Protein AF-A0A4R9BJJ3-F1 (afdb_monomer)

Structure (mmCIF, N/CA/C/O backbone):
data_AF-A0A4R9BJJ3-F1
#
_entry.id   AF-A0A4R9BJJ3-F1
#
loop_
_atom_site.group_PDB
_atom_site.id
_atom_site.type_symbol
_atom_site.label_atom_id
_atom_site.label_alt_id
_atom_site.label_comp_id
_atom_site.label_asym_id
_atom_site.label_entity_id
_atom_site.label_seq_id
_atom_site.pdbx_PDB_ins_code
_atom_site.Cartn_x
_atom_site.Cartn_y
_atom_site.Cartn_z
_atom_site.occupancy
_atom_site.B_iso_or_equiv
_atom_site.auth_seq_id
_atom_site.auth_comp_id
_atom_site.auth_asym_id
_atom_site.auth_atom_id
_atom_site.pdbx_PDB_model_num
ATOM 1 N N . MET A 1 1 ? 50.748 -6.286 32.867 1.00 38.47 1 MET A N 1
ATOM 2 C CA . MET A 1 1 ? 49.637 -6.975 33.554 1.00 38.47 1 MET A CA 1
ATOM 3 C C . MET A 1 1 ? 48.395 -6.797 32.702 1.00 38.47 1 MET A C 1
ATOM 5 O O . MET A 1 1 ? 47.837 -5.712 32.682 1.00 38.47 1 MET A O 1
ATOM 9 N N . ARG A 1 2 ? 48.067 -7.802 31.885 1.00 30.83 2 ARG A N 1
ATOM 10 C CA . ARG A 1 2 ? 46.864 -7.836 31.043 1.00 30.83 2 ARG A CA 1
ATOM 11 C C . ARG A 1 2 ? 45.941 -8.884 31.654 1.00 30.83 2 ARG A C 1
ATOM 13 O O . ARG A 1 2 ? 46.401 -10.002 31.879 1.00 30.83 2 ARG A O 1
ATOM 20 N N . HIS A 1 3 ? 44.707 -8.505 31.966 1.00 32.88 3 HIS A N 1
ATOM 21 C CA . HIS A 1 3 ? 43.671 -9.445 32.372 1.00 32.88 3 HIS A CA 1
ATOM 22 C C . HIS A 1 3 ? 42.938 -9.930 31.122 1.00 32.88 3 HIS A C 1
ATOM 24 O O . HIS A 1 3 ? 42.382 -9.131 30.374 1.00 32.88 3 HIS A O 1
ATOM 30 N N . ASP A 1 4 ? 43.023 -11.239 30.907 1.00 39.34 4 ASP A N 1
ATOM 31 C CA . ASP A 1 4 ? 42.347 -12.014 29.872 1.00 39.34 4 ASP A CA 1
ATOM 32 C C . ASP A 1 4 ? 41.042 -12.554 30.478 1.00 39.34 4 ASP A C 1
ATOM 34 O O . ASP A 1 4 ? 41.079 -13.321 31.444 1.00 39.34 4 ASP A O 1
ATOM 38 N N . GLU A 1 5 ? 39.893 -12.166 29.926 1.00 41.81 5 GLU A N 1
ATOM 39 C CA . GLU A 1 5 ? 38.573 -12.655 30.330 1.00 41.81 5 GLU A CA 1
ATOM 40 C C . GLU A 1 5 ? 37.982 -13.484 29.179 1.00 41.81 5 GLU A C 1
ATOM 42 O O . GLU A 1 5 ? 37.466 -12.967 28.190 1.00 41.81 5 GLU A O 1
ATOM 47 N N . ARG A 1 6 ? 38.123 -14.813 29.277 1.00 36.25 6 ARG A N 1
ATOM 48 C CA . ARG A 1 6 ? 37.549 -15.782 28.332 1.00 36.25 6 ARG A CA 1
ATOM 49 C C . ARG A 1 6 ? 36.147 -16.184 28.783 1.00 36.25 6 ARG A C 1
ATOM 51 O O . ARG A 1 6 ? 36.000 -16.900 29.773 1.00 36.25 6 ARG A O 1
ATOM 58 N N . GLN A 1 7 ? 35.129 -15.813 28.009 1.00 42.09 7 GLN A N 1
ATOM 59 C CA . GLN A 1 7 ? 33.779 -16.361 28.145 1.00 42.09 7 GLN A CA 1
ATOM 60 C C . GLN A 1 7 ? 33.600 -17.666 27.351 1.00 42.09 7 GLN A C 1
ATOM 62 O O . GLN A 1 7 ? 34.048 -17.819 26.216 1.00 42.09 7 GLN A O 1
ATOM 67 N N . ARG A 1 8 ? 32.937 -18.626 28.007 1.00 32.94 8 ARG A N 1
ATOM 68 C CA . ARG A 1 8 ? 32.552 -19.959 27.525 1.00 32.94 8 ARG A CA 1
ATOM 69 C C . ARG A 1 8 ? 31.345 -19.878 26.585 1.00 32.94 8 ARG A C 1
ATOM 71 O O . ARG A 1 8 ? 30.283 -19.436 27.008 1.00 32.94 8 ARG A O 1
ATOM 78 N N . ILE A 1 9 ? 31.461 -20.448 25.386 1.00 37.53 9 ILE A N 1
ATOM 79 C CA . ILE A 1 9 ? 30.321 -20.806 24.528 1.00 37.53 9 ILE A CA 1
ATOM 80 C C . ILE A 1 9 ? 30.039 -22.307 24.696 1.00 37.53 9 ILE A C 1
ATOM 82 O O . ILE A 1 9 ? 30.926 -23.143 24.520 1.00 37.53 9 ILE A O 1
ATOM 86 N N . LYS A 1 10 ? 28.800 -22.642 25.076 1.00 33.41 10 LYS A N 1
ATOM 87 C CA . LYS A 1 10 ? 28.273 -24.013 25.171 1.00 33.41 10 LYS A CA 1
ATOM 88 C C . LYS A 1 10 ? 27.927 -24.531 23.768 1.00 33.41 10 LYS A C 1
ATOM 90 O O . LYS A 1 10 ? 27.134 -23.910 23.068 1.00 33.41 10 LYS A O 1
ATOM 95 N N . LYS A 1 11 ? 28.497 -25.679 23.390 1.00 33.16 11 LYS A N 1
ATOM 96 C CA . LYS A 1 11 ? 28.099 -26.482 22.222 1.00 33.16 11 LYS A CA 1
ATOM 97 C C . LYS A 1 11 ? 26.844 -27.297 22.548 1.00 33.16 11 LYS A C 1
ATOM 99 O O . LYS A 1 11 ? 26.810 -27.971 23.576 1.00 33.16 11 LYS A O 1
ATOM 104 N N . HIS A 1 12 ? 25.859 -27.261 21.656 1.00 31.70 12 HIS A N 1
ATOM 105 C CA . HIS A 1 12 ? 24.770 -28.231 21.579 1.00 31.70 12 HIS A CA 1
ATOM 106 C C . HIS A 1 12 ? 25.013 -29.115 20.350 1.00 31.70 12 HIS A C 1
ATOM 108 O O . HIS A 1 12 ? 24.829 -28.663 19.224 1.00 31.70 12 HIS A O 1
ATOM 114 N N . ASP A 1 13 ? 25.435 -30.359 20.583 1.00 31.41 13 ASP A N 1
ATOM 115 C CA . ASP A 1 13 ? 25.494 -31.417 19.572 1.00 31.41 13 ASP A CA 1
ATOM 116 C C . ASP A 1 13 ? 24.186 -32.219 19.626 1.00 31.41 13 ASP A C 1
ATOM 118 O O . ASP A 1 13 ? 23.815 -32.764 20.668 1.00 31.41 13 ASP A O 1
ATOM 122 N N . GLY A 1 14 ? 23.469 -32.269 18.502 1.00 31.67 14 GLY A N 1
ATOM 123 C CA . GLY A 1 14 ? 22.156 -32.898 18.375 1.00 31.67 14 GLY A CA 1
ATOM 124 C C . GLY A 1 14 ? 22.037 -33.751 17.114 1.00 31.67 14 GLY A C 1
ATOM 125 O O . GLY A 1 14 ? 21.539 -33.295 16.097 1.00 31.67 14 GLY A O 1
ATOM 126 N N . CYS A 1 15 ? 22.520 -34.990 17.222 1.00 31.78 15 CYS A N 1
ATOM 127 C CA . CYS A 1 15 ? 21.970 -36.232 16.664 1.00 31.78 15 CYS A CA 1
ATOM 128 C C . CYS A 1 15 ? 21.148 -36.162 15.349 1.00 31.78 15 CYS A C 1
ATOM 130 O O . CYS A 1 15 ? 19.964 -35.838 15.364 1.00 31.78 15 CYS A O 1
ATOM 132 N N . CYS A 1 16 ? 21.714 -36.650 14.238 1.00 33.00 16 CYS A N 1
ATOM 133 C CA . CYS A 1 16 ? 20.946 -37.182 13.105 1.00 33.00 16 CYS A CA 1
ATOM 134 C C . CYS A 1 16 ? 21.453 -38.594 12.781 1.00 33.00 16 CYS A C 1
ATOM 136 O O . CYS A 1 16 ? 22.600 -38.788 12.382 1.00 33.00 16 CYS A O 1
ATOM 138 N N . ARG A 1 17 ? 20.593 -39.588 13.035 1.00 33.41 17 ARG A N 1
ATOM 139 C CA . ARG A 1 17 ? 20.822 -41.013 12.766 1.00 33.41 17 ARG A CA 1
ATOM 140 C C . ARG A 1 17 ? 20.614 -41.307 11.282 1.00 33.41 17 ARG A C 1
ATOM 142 O O . ARG A 1 17 ? 19.645 -40.846 10.686 1.00 33.41 17 ARG A O 1
ATOM 149 N N . GLY A 1 18 ? 21.521 -42.108 10.732 1.00 30.52 18 GLY A N 1
ATOM 150 C CA . GLY A 1 18 ? 21.480 -42.603 9.363 1.00 30.52 18 GLY A CA 1
ATOM 151 C C . GLY A 1 18 ? 20.376 -43.631 9.115 1.00 30.52 18 GLY A C 1
ATOM 152 O O . GLY A 1 18 ? 20.036 -44.430 9.987 1.00 30.52 18 GLY A O 1
ATOM 153 N N . PHE A 1 19 ? 19.870 -43.628 7.885 1.00 34.97 19 PHE A N 1
ATOM 154 C CA . PHE A 1 19 ? 19.113 -44.731 7.306 1.00 34.97 19 PHE A CA 1
ATOM 155 C C . PHE A 1 19 ? 19.953 -45.368 6.201 1.00 34.97 19 PHE A C 1
ATOM 157 O O . PHE A 1 19 ? 20.384 -44.698 5.263 1.00 34.97 19 PHE A O 1
ATOM 164 N N . GLY A 1 20 ? 20.221 -46.663 6.366 1.00 30.70 20 GLY A N 1
ATOM 165 C CA . GLY A 1 20 ? 20.955 -47.487 5.416 1.00 30.70 20 GLY A CA 1
ATOM 166 C C . GLY A 1 20 ? 20.126 -47.817 4.176 1.00 30.70 20 GLY A C 1
ATOM 167 O O . GLY A 1 20 ? 18.910 -47.994 4.247 1.00 30.70 20 GLY A O 1
ATOM 168 N N . ARG A 1 21 ? 20.816 -47.924 3.040 1.00 34.22 21 ARG A N 1
ATOM 169 C CA . ARG A 1 21 ? 20.326 -48.579 1.824 1.00 34.22 21 ARG A CA 1
ATOM 170 C C . ARG A 1 21 ? 20.719 -50.058 1.859 1.00 34.22 21 ARG A C 1
ATOM 172 O O . ARG A 1 21 ? 21.856 -50.338 2.238 1.00 34.22 21 ARG A O 1
ATOM 179 N N . PRO A 1 22 ? 19.868 -50.976 1.385 1.00 44.06 22 PRO A N 1
ATOM 180 C CA . PRO A 1 22 ? 20.313 -52.266 0.890 1.00 44.06 22 PRO A CA 1
ATOM 181 C C . PRO A 1 22 ? 20.499 -52.237 -0.632 1.00 44.06 22 PRO A C 1
ATOM 183 O O . PRO A 1 22 ? 19.804 -51.528 -1.360 1.00 44.06 22 PRO A O 1
ATOM 186 N N . THR A 1 23 ? 21.481 -53.020 -1.052 1.00 38.41 23 THR A N 1
ATOM 187 C CA . THR A 1 23 ? 21.971 -53.305 -2.400 1.00 38.41 23 THR A CA 1
ATOM 188 C C . THR A 1 23 ? 21.106 -54.310 -3.171 1.00 38.41 23 THR A C 1
ATOM 190 O O . THR A 1 23 ? 20.451 -55.156 -2.567 1.00 38.41 23 THR A O 1
ATOM 193 N N . ASP A 1 24 ? 21.171 -54.172 -4.498 1.00 38.66 24 ASP A N 1
ATOM 194 C CA . ASP A 1 24 ? 21.029 -55.121 -5.620 1.00 38.66 24 ASP A CA 1
ATOM 195 C C . ASP A 1 24 ? 20.748 -56.614 -5.330 1.00 38.66 24 ASP A C 1
ATOM 197 O O . ASP A 1 24 ? 21.429 -57.229 -4.516 1.00 38.66 24 ASP A O 1
ATOM 201 N N . ASP A 1 25 ? 19.802 -57.230 -6.063 1.00 32.44 25 ASP A N 1
ATOM 202 C CA . ASP A 1 25 ? 20.119 -58.059 -7.250 1.00 32.44 25 ASP A CA 1
ATOM 203 C C . ASP A 1 25 ? 18.878 -58.727 -7.909 1.00 32.44 25 ASP A C 1
ATOM 205 O O . ASP A 1 25 ? 17.979 -59.245 -7.252 1.00 32.44 25 ASP A O 1
ATOM 209 N N . GLN A 1 26 ? 18.887 -58.688 -9.247 1.00 35.84 26 GLN A N 1
ATOM 210 C CA . GLN A 1 26 ? 18.432 -59.647 -10.280 1.00 35.84 26 GLN A CA 1
ATOM 211 C C . GLN A 1 26 ? 17.240 -60.614 -10.053 1.00 35.84 26 GLN A C 1
ATOM 213 O O . GLN A 1 26 ? 17.290 -61.515 -9.223 1.00 35.84 26 GLN A O 1
ATOM 218 N N . ASN A 1 27 ? 16.263 -60.593 -10.981 1.00 33.03 27 ASN A N 1
ATOM 219 C CA . ASN A 1 27 ? 16.077 -61.669 -11.982 1.00 33.03 27 ASN A CA 1
ATOM 220 C C . ASN A 1 27 ? 14.902 -61.419 -12.954 1.00 33.03 27 ASN A C 1
ATOM 222 O O . ASN A 1 27 ? 13.780 -61.108 -12.560 1.00 33.03 27 ASN A O 1
ATOM 226 N N . LEU A 1 28 ? 15.184 -61.616 -14.246 1.00 38.97 28 LEU A N 1
ATOM 227 C CA . LEU A 1 28 ? 14.256 -61.642 -15.379 1.00 38.97 28 LEU A CA 1
ATOM 228 C C . LEU A 1 28 ? 13.836 -63.095 -15.659 1.00 38.97 28 LEU A C 1
ATOM 230 O O . LEU A 1 28 ? 14.695 -63.896 -16.010 1.00 38.97 28 LEU A O 1
ATOM 234 N N . ALA A 1 29 ? 12.537 -63.417 -15.605 1.00 32.72 29 ALA A N 1
ATOM 235 C CA . ALA A 1 29 ? 11.949 -64.516 -16.385 1.00 32.72 29 ALA A CA 1
ATOM 236 C C . ALA A 1 29 ? 10.406 -64.443 -16.475 1.00 32.72 29 ALA A C 1
ATOM 238 O O . ALA A 1 29 ? 9.688 -64.458 -15.482 1.00 32.72 29 ALA A O 1
ATOM 239 N N . LEU A 1 30 ? 9.959 -64.371 -17.729 1.00 38.59 30 LEU A N 1
ATOM 240 C CA . LEU A 1 30 ? 8.681 -64.698 -18.381 1.00 38.59 30 LEU A CA 1
ATOM 241 C C . LEU A 1 30 ? 7.570 -65.448 -17.599 1.00 38.59 30 LEU A C 1
ATOM 243 O O . LEU A 1 30 ? 7.779 -66.548 -17.100 1.00 38.59 30 LEU A O 1
ATOM 247 N N . GLY A 1 31 ? 6.330 -64.942 -17.716 1.00 29.89 31 GLY A N 1
ATOM 248 C CA . GLY A 1 31 ? 5.079 -65.699 -17.524 1.00 29.89 31 GLY A CA 1
ATOM 249 C C . GLY A 1 31 ? 3.813 -64.819 -17.523 1.00 29.89 31 GLY A C 1
ATOM 250 O O . GLY A 1 31 ? 3.637 -63.999 -16.632 1.00 29.89 31 GLY A O 1
ATOM 251 N N . ARG A 1 32 ? 2.935 -64.958 -18.534 1.00 35.44 32 ARG A N 1
ATOM 252 C CA . ARG A 1 32 ? 1.617 -64.274 -18.653 1.00 35.44 32 ARG A CA 1
ATOM 253 C C . ARG A 1 32 ? 0.532 -64.920 -17.731 1.00 35.44 32 ARG A C 1
ATOM 255 O O . ARG A 1 32 ? 0.840 -65.888 -17.050 1.00 35.44 32 ARG A O 1
ATOM 262 N N . PRO A 1 33 ? -0.760 -64.515 -17.781 1.00 50.31 33 PRO A N 1
ATOM 263 C CA . PRO A 1 33 ? -1.367 -63.442 -16.992 1.00 50.31 33 PRO A CA 1
ATOM 264 C C . PRO A 1 33 ? -2.532 -63.952 -16.109 1.00 50.31 33 PRO A C 1
ATOM 266 O O . PRO A 1 33 ? -3.307 -64.808 -16.529 1.00 50.31 33 PRO A O 1
ATOM 269 N N . ALA A 1 34 ? -2.749 -63.380 -14.925 1.00 36.31 34 ALA A N 1
ATOM 270 C CA . ALA A 1 34 ? -4.004 -63.586 -14.199 1.00 36.31 34 ALA A CA 1
ATOM 271 C C . ALA A 1 34 ? -4.280 -62.453 -13.208 1.00 36.31 34 ALA A C 1
ATOM 273 O O . ALA A 1 34 ? -3.415 -62.088 -12.420 1.00 36.31 34 ALA A O 1
ATOM 274 N N . GLY A 1 35 ? -5.522 -61.965 -13.224 1.00 31.56 35 GLY A N 1
ATOM 275 C CA . GLY A 1 35 ? -6.130 -61.262 -12.096 1.00 31.56 35 GLY A CA 1
ATOM 276 C C . GLY A 1 35 ? -5.981 -59.745 -12.113 1.00 31.56 35 GLY A C 1
ATOM 277 O O . GLY A 1 35 ? -5.019 -59.201 -11.588 1.00 31.56 35 GLY A O 1
ATOM 278 N N . LEU A 1 36 ? -6.997 -59.061 -12.642 1.00 39.47 36 LEU A N 1
ATOM 279 C CA . LEU A 1 36 ? -7.315 -57.681 -12.274 1.00 39.47 36 LEU A CA 1
ATOM 280 C C . LEU A 1 36 ? -7.847 -57.655 -10.831 1.00 39.47 36 LEU A C 1
ATOM 282 O O . LEU A 1 36 ? -8.846 -58.327 -10.566 1.00 39.47 36 LEU A O 1
ATOM 286 N N . PRO A 1 37 ? -7.297 -56.823 -9.930 1.00 35.69 37 PRO A N 1
ATOM 287 C CA . PRO A 1 37 ? -8.031 -56.320 -8.784 1.00 35.69 37 PRO A CA 1
ATOM 288 C C . PRO A 1 37 ? -8.514 -54.896 -9.078 1.00 35.69 37 PRO A C 1
ATOM 290 O O . PRO A 1 37 ? -7.758 -54.007 -9.473 1.00 35.69 37 PRO A O 1
ATOM 293 N N . SER A 1 38 ? -9.808 -54.697 -8.862 1.00 38.66 38 SER A N 1
ATOM 294 C CA . SER A 1 38 ? -10.510 -53.418 -8.860 1.00 38.66 38 SER A CA 1
ATOM 295 C C . SER A 1 38 ? -9.800 -52.363 -8.002 1.00 38.66 38 SER A C 1
ATOM 297 O O . SER A 1 38 ? -9.736 -52.492 -6.778 1.00 38.66 38 SER A O 1
ATOM 299 N N . TYR A 1 39 ? -9.325 -51.287 -8.634 1.00 30.55 39 TYR A N 1
ATOM 300 C CA . TYR A 1 39 ? -8.839 -50.097 -7.938 1.00 30.55 39 TYR A CA 1
ATOM 301 C C . TYR A 1 39 ? -10.029 -49.229 -7.511 1.00 30.55 39 TYR A C 1
ATOM 303 O O . TYR A 1 39 ? -10.676 -48.570 -8.325 1.00 30.55 39 TYR A O 1
ATOM 311 N N . VAL A 1 40 ? -10.318 -49.244 -6.211 1.00 37.34 40 VAL A N 1
ATOM 312 C CA . VAL A 1 40 ? -11.259 -48.334 -5.555 1.00 37.34 40 VAL A CA 1
ATOM 313 C C . VAL A 1 40 ? -10.553 -47.004 -5.268 1.00 37.34 40 VAL A C 1
ATOM 315 O O . VAL A 1 40 ? -9.536 -46.949 -4.584 1.00 37.34 40 VAL A O 1
ATOM 318 N N . ALA A 1 41 ? -11.117 -45.944 -5.847 1.00 41.75 41 ALA A N 1
ATOM 319 C CA . ALA A 1 41 ? -11.084 -44.530 -5.472 1.00 41.75 41 ALA A CA 1
ATOM 320 C C . ALA A 1 41 ? -10.040 -44.047 -4.433 1.00 41.75 41 ALA A C 1
ATOM 322 O O . ALA A 1 41 ? -10.299 -44.014 -3.234 1.00 41.75 41 ALA A O 1
ATOM 323 N N . TYR A 1 42 ? -8.948 -43.455 -4.927 1.00 37.53 42 TYR A N 1
ATOM 324 C CA . TYR A 1 42 ? -8.198 -42.397 -4.233 1.00 37.53 42 TYR A CA 1
ATOM 325 C C . TYR A 1 42 ? -7.997 -41.211 -5.191 1.00 37.53 42 TYR A C 1
ATOM 327 O O . TYR A 1 42 ? -6.920 -40.976 -5.725 1.00 37.53 42 TYR A O 1
ATOM 335 N N . SER A 1 43 ? -9.068 -40.460 -5.465 1.00 46.88 43 SER A N 1
ATOM 336 C CA . SER A 1 43 ? -9.002 -39.239 -6.284 1.00 46.88 43 SER A CA 1
ATOM 337 C C . SER A 1 43 ? -10.050 -38.213 -5.847 1.00 46.88 43 SER A C 1
ATOM 339 O O . SER A 1 43 ? -11.052 -37.981 -6.517 1.00 46.88 43 SER A O 1
ATOM 341 N N . SER A 1 44 ? -9.850 -37.589 -4.683 1.00 47.78 44 SER A N 1
ATOM 342 C CA . SER A 1 44 ? -10.667 -36.419 -4.306 1.00 47.78 44 SER A CA 1
ATOM 343 C C . SER A 1 44 ? -9.947 -35.327 -3.505 1.00 47.78 44 SER A C 1
ATOM 345 O O . SER A 1 44 ? -10.477 -34.223 -3.396 1.00 47.78 44 SER A O 1
ATOM 347 N N . LYS A 1 45 ? -8.711 -35.546 -3.021 1.00 39.94 45 LYS A N 1
ATOM 348 C CA . LYS A 1 45 ? -7.911 -34.490 -2.357 1.00 39.94 45 LYS A CA 1
ATOM 349 C C . LYS A 1 45 ? -6.943 -33.749 -3.292 1.00 39.94 45 LYS A C 1
ATOM 351 O O . LYS A 1 45 ? -6.855 -32.527 -3.205 1.00 39.94 45 LYS A O 1
ATOM 356 N N . ALA A 1 46 ? -6.300 -34.429 -4.245 1.00 40.34 46 ALA A N 1
ATOM 357 C CA . ALA A 1 46 ? -5.365 -33.786 -5.182 1.00 40.34 46 ALA A CA 1
ATOM 358 C C . ALA A 1 46 ? -6.075 -32.869 -6.204 1.00 40.34 46 ALA A C 1
ATOM 360 O O . ALA A 1 46 ? -5.625 -31.755 -6.467 1.00 40.34 46 ALA A O 1
ATOM 361 N N . ALA A 1 47 ? -7.255 -33.272 -6.691 1.00 42.31 47 ALA A N 1
ATOM 362 C CA . ALA A 1 47 ? -8.053 -32.471 -7.624 1.00 42.31 47 ALA A CA 1
ATOM 363 C C . ALA A 1 47 ? -8.670 -31.210 -6.979 1.00 42.31 47 ALA A C 1
ATOM 365 O O . ALA A 1 47 ? -8.929 -30.223 -7.668 1.00 42.31 47 ALA A O 1
ATOM 366 N N . ARG A 1 48 ? -8.873 -31.209 -5.652 1.00 39.12 48 ARG A N 1
ATOM 367 C CA . ARG A 1 48 ? -9.415 -30.058 -4.908 1.00 39.12 48 ARG A CA 1
ATOM 368 C C . ARG A 1 48 ? -8.340 -29.009 -4.598 1.00 39.12 48 ARG A C 1
ATOM 370 O O . ARG A 1 48 ? -8.643 -27.821 -4.597 1.00 39.12 48 ARG A O 1
ATOM 377 N N . CYS A 1 49 ? -7.082 -29.431 -4.443 1.00 37.94 49 CYS A N 1
ATOM 378 C CA . CYS A 1 49 ? -5.939 -28.523 -4.297 1.00 37.94 49 CYS A CA 1
ATOM 379 C C . CYS A 1 49 ? -5.553 -27.863 -5.638 1.00 37.94 49 CYS A C 1
ATOM 381 O O . CYS A 1 49 ? -5.261 -26.671 -5.681 1.00 37.94 49 CYS A O 1
ATOM 383 N N . ALA A 1 50 ? -5.656 -28.595 -6.756 1.00 40.25 50 ALA A N 1
ATOM 384 C CA . ALA A 1 50 ? -5.398 -28.047 -8.092 1.00 40.25 50 ALA A CA 1
ATOM 385 C C . ALA A 1 50 ? -6.471 -27.036 -8.554 1.00 40.25 50 ALA A C 1
ATOM 387 O O . ALA A 1 50 ? -6.137 -26.028 -9.171 1.00 40.25 50 ALA A O 1
ATOM 388 N N . ARG A 1 51 ? -7.752 -27.235 -8.197 1.00 37.97 51 ARG A N 1
ATOM 389 C CA . ARG A 1 51 ? -8.834 -26.292 -8.553 1.00 37.97 51 ARG A CA 1
ATOM 390 C C . ARG A 1 51 ? -8.829 -24.993 -7.742 1.00 37.97 51 ARG A C 1
ATOM 392 O O . ARG A 1 51 ? -9.257 -23.972 -8.267 1.00 37.97 51 ARG A O 1
ATOM 399 N N . ASN A 1 52 ? -8.299 -24.994 -6.517 1.00 36.34 52 ASN A N 1
ATOM 400 C CA . ASN A 1 52 ? -8.147 -23.762 -5.731 1.00 36.34 52 ASN A CA 1
ATOM 401 C C . ASN A 1 52 ? -6.886 -22.961 -6.094 1.00 36.34 52 ASN A C 1
ATOM 403 O O . ASN A 1 52 ? -6.865 -21.754 -5.879 1.00 36.34 52 ASN A O 1
ATOM 407 N N . LYS A 1 53 ? -5.869 -23.588 -6.703 1.00 36.19 53 LYS A N 1
ATOM 408 C CA . LYS A 1 53 ? -4.669 -22.879 -7.181 1.00 36.19 53 LYS A CA 1
ATOM 409 C C . LYS A 1 53 ? -4.887 -22.162 -8.522 1.00 36.19 53 LYS A C 1
ATOM 411 O O . LYS A 1 53 ? -4.239 -21.159 -8.780 1.00 36.19 53 LYS A O 1
ATOM 416 N N . ILE A 1 54 ? -5.845 -22.625 -9.331 1.00 39.09 54 ILE A N 1
ATOM 417 C CA . ILE A 1 54 ? -6.206 -22.010 -10.623 1.00 39.09 54 ILE A CA 1
ATOM 418 C C . ILE A 1 54 ? -7.180 -20.824 -10.449 1.00 39.09 54 ILE A C 1
ATOM 420 O O . ILE A 1 54 ? -7.258 -19.966 -11.317 1.00 39.09 54 ILE A O 1
ATOM 424 N N . ARG A 1 55 ? -7.877 -20.707 -9.307 1.00 36.12 55 ARG A N 1
ATOM 425 C CA . ARG A 1 55 ? -8.861 -19.630 -9.054 1.00 36.12 55 ARG A CA 1
ATOM 426 C C . ARG A 1 55 ? -8.313 -18.421 -8.275 1.00 36.12 55 ARG A C 1
ATOM 428 O O . ARG A 1 55 ? -9.037 -17.454 -8.083 1.00 36.12 55 ARG A O 1
ATOM 435 N N . LEU A 1 56 ? -7.052 -18.470 -7.838 1.00 39.25 56 LEU A N 1
ATOM 436 C CA . LEU A 1 56 ? -6.353 -17.365 -7.158 1.00 39.25 56 LEU A CA 1
ATOM 437 C C . LEU A 1 56 ? -5.326 -16.648 -8.047 1.00 39.25 56 LEU A C 1
ATOM 439 O O . LEU A 1 56 ? -4.736 -15.667 -7.613 1.00 39.25 56 LEU A O 1
ATOM 443 N N . MET A 1 57 ? -5.167 -17.072 -9.303 1.00 38.81 57 MET A N 1
ATOM 444 C CA . MET A 1 57 ? -4.619 -16.210 -10.352 1.00 38.81 57 MET A CA 1
ATOM 445 C C . MET A 1 57 ? -5.773 -15.448 -10.998 1.00 38.81 57 MET A C 1
ATOM 447 O O . MET A 1 57 ? -6.020 -15.570 -12.194 1.00 38.81 57 MET A O 1
ATOM 451 N N . ALA A 1 58 ? -6.521 -14.704 -10.172 1.00 41.25 58 ALA A N 1
ATOM 452 C CA . ALA A 1 58 ? -7.263 -13.567 -10.689 1.00 41.25 58 ALA A CA 1
ATOM 453 C C . ALA A 1 58 ? -6.264 -12.780 -11.533 1.00 41.25 58 ALA A C 1
ATOM 455 O O . ALA A 1 58 ? -5.161 -12.505 -11.053 1.00 41.25 58 ALA A O 1
ATOM 456 N N . GLU A 1 59 ? -6.610 -12.558 -12.798 1.00 40.12 59 GLU A N 1
ATOM 457 C CA . GLU A 1 59 ? -5.825 -11.782 -13.743 1.00 40.12 59 GLU A CA 1
ATOM 458 C C . GLU A 1 59 ? -5.360 -10.516 -13.028 1.00 40.12 59 GLU A C 1
ATOM 460 O O . GLU A 1 59 ? -6.138 -9.596 -12.778 1.00 40.12 59 GLU A O 1
ATOM 465 N N . TYR A 1 60 ? -4.091 -10.512 -12.617 1.00 39.34 60 TYR A N 1
ATOM 466 C CA . TYR A 1 60 ? -3.408 -9.311 -12.188 1.00 39.34 60 TYR A CA 1
ATOM 467 C C . TYR A 1 60 ? -3.314 -8.481 -13.459 1.00 39.34 60 TYR A C 1
ATOM 469 O O . TYR A 1 60 ? -2.368 -8.610 -14.239 1.00 39.34 60 TYR A O 1
ATOM 477 N N . LEU A 1 61 ? -4.364 -7.703 -13.725 1.00 41.22 61 LEU A N 1
ATOM 478 C CA . LEU A 1 61 ? -4.302 -6.640 -14.701 1.00 41.22 61 LEU A CA 1
ATOM 479 C C . LEU A 1 61 ? -3.111 -5.775 -14.258 1.00 41.22 61 LEU A C 1
ATOM 481 O O . LEU A 1 61 ? -3.087 -5.323 -13.109 1.00 41.22 61 LEU A O 1
ATOM 485 N N . PRO A 1 62 ? -2.087 -5.594 -15.111 1.00 48.38 62 PRO A N 1
ATOM 486 C CA . PRO A 1 62 ? -0.888 -4.822 -14.780 1.00 48.38 62 PRO A CA 1
ATOM 487 C C . PRO A 1 62 ? -1.176 -3.404 -14.256 1.00 48.38 62 PRO A C 1
ATOM 489 O O . PRO A 1 62 ? -0.301 -2.793 -13.657 1.00 48.38 62 PRO A O 1
ATOM 492 N N . SER A 1 63 ? -2.405 -2.910 -14.431 1.00 48.06 63 SER A N 1
ATOM 493 C CA . SER A 1 63 ? -2.898 -1.598 -14.014 1.00 48.06 63 SER A CA 1
ATOM 494 C C . SER A 1 63 ? -3.067 -1.393 -12.503 1.00 48.06 63 SER A C 1
ATOM 496 O O . SER A 1 63 ? -3.404 -0.290 -12.095 1.00 48.06 63 SER A O 1
ATOM 498 N N . ASN A 1 64 ? -2.855 -2.405 -11.652 1.00 57.16 64 ASN A N 1
ATOM 499 C CA . ASN A 1 64 ? -2.948 -2.229 -10.190 1.00 57.16 64 ASN A CA 1
ATOM 500 C C . ASN A 1 64 ? -1.642 -1.740 -9.533 1.00 57.16 64 ASN A C 1
ATOM 502 O O . ASN A 1 64 ? -1.561 -1.665 -8.305 1.00 57.16 64 ASN A O 1
ATOM 506 N N . VAL A 1 65 ? -0.608 -1.421 -10.316 1.00 70.31 65 VAL A N 1
ATOM 507 C CA . VAL A 1 65 ? 0.600 -0.774 -9.794 1.00 70.31 65 VAL A CA 1
ATOM 508 C C . VAL A 1 65 ? 0.316 0.721 -9.664 1.00 70.31 65 VAL A C 1
ATOM 510 O O . VAL A 1 65 ? 0.262 1.433 -10.657 1.00 70.31 65 VAL A O 1
ATOM 513 N N . LEU A 1 66 ? 0.147 1.200 -8.427 1.00 69.00 66 LEU A N 1
ATOM 514 C CA . LEU A 1 66 ? -0.155 2.612 -8.132 1.00 69.00 66 LEU A CA 1
ATOM 515 C C . LEU A 1 66 ? 0.938 3.587 -8.610 1.00 69.00 66 LEU A C 1
ATOM 517 O O . LEU A 1 66 ? 0.665 4.764 -8.800 1.00 69.00 66 LEU A O 1
ATOM 521 N N . ASN A 1 67 ? 2.160 3.090 -8.819 1.00 79.56 67 ASN A N 1
ATOM 522 C CA . ASN A 1 67 ? 3.317 3.856 -9.288 1.00 79.56 67 ASN A CA 1
ATOM 523 C C . ASN A 1 67 ? 3.816 3.338 -10.646 1.00 79.56 67 ASN A C 1
ATOM 525 O O . ASN A 1 67 ? 5.015 3.080 -10.802 1.00 79.56 67 ASN A O 1
ATOM 529 N N . ASP A 1 68 ? 2.915 3.102 -11.604 1.00 82.44 68 ASP A N 1
ATOM 530 C CA . ASP A 1 68 ? 3.354 2.744 -12.953 1.00 82.44 68 ASP A CA 1
ATOM 531 C C . ASP A 1 68 ? 4.148 3.906 -13.570 1.00 82.44 68 ASP A C 1
ATOM 533 O O . ASP A 1 68 ? 3.868 5.081 -13.327 1.00 82.44 68 ASP A O 1
ATOM 537 N N . ARG A 1 69 ? 5.201 3.568 -14.312 1.00 87.12 69 ARG A N 1
ATOM 538 C CA . ARG A 1 69 ? 6.113 4.536 -14.930 1.00 87.12 69 ARG A CA 1
ATOM 539 C C . ARG A 1 69 ? 6.132 4.319 -16.431 1.00 87.12 69 ARG A C 1
ATOM 541 O O . ARG A 1 69 ? 6.002 3.180 -16.881 1.00 87.12 69 ARG A O 1
ATOM 548 N N . ASP A 1 70 ? 6.393 5.383 -17.183 1.00 88.44 70 ASP A N 1
ATOM 549 C CA . ASP A 1 70 ? 6.465 5.330 -18.641 1.00 88.44 70 ASP A CA 1
ATOM 550 C C . ASP A 1 70 ? 7.445 4.252 -19.107 1.00 88.44 70 ASP A C 1
ATOM 552 O O . ASP A 1 70 ? 8.592 4.179 -18.653 1.00 88.44 70 ASP A O 1
ATOM 556 N N . ARG A 1 71 ? 6.979 3.397 -20.016 1.00 92.50 71 ARG A N 1
ATOM 557 C CA . ARG A 1 71 ? 7.753 2.291 -20.578 1.00 92.50 71 ARG A CA 1
ATOM 558 C C . ARG A 1 71 ? 8.335 2.670 -21.948 1.00 92.50 71 ARG A C 1
ATOM 560 O O . ARG A 1 71 ? 7.662 3.367 -22.704 1.00 92.50 71 ARG A O 1
ATOM 567 N N . PRO A 1 72 ? 9.526 2.162 -22.313 1.00 95.25 72 PRO A N 1
ATOM 568 C CA . PRO A 1 72 ? 10.355 1.257 -21.520 1.00 95.25 72 PRO A CA 1
ATOM 569 C C . PRO A 1 72 ? 11.063 1.972 -20.365 1.00 95.25 72 PRO A C 1
ATOM 571 O O . PRO A 1 72 ? 11.545 3.093 -20.504 1.00 95.25 72 PRO A O 1
ATOM 574 N N . ARG A 1 73 ? 11.168 1.285 -19.226 1.00 95.88 73 ARG A N 1
ATOM 575 C CA . ARG A 1 73 ? 11.954 1.744 -18.077 1.00 95.88 73 ARG A CA 1
ATOM 576 C C . ARG A 1 73 ? 13.407 1.335 -18.296 1.00 95.88 73 ARG A C 1
ATOM 578 O O . ARG A 1 73 ? 13.699 0.136 -18.377 1.00 95.88 73 ARG A O 1
ATOM 585 N N . VAL A 1 74 ? 14.308 2.312 -18.394 1.00 97.31 74 VAL A N 1
ATOM 586 C CA . VAL A 1 74 ? 15.708 2.101 -18.796 1.00 97.31 74 VAL A CA 1
ATOM 587 C C . VAL A 1 74 ? 16.682 2.299 -17.633 1.00 97.31 74 VAL A C 1
ATOM 589 O O . VAL A 1 74 ? 16.742 3.373 -17.032 1.00 97.31 74 VAL A O 1
ATOM 592 N N . LEU A 1 75 ? 17.484 1.269 -17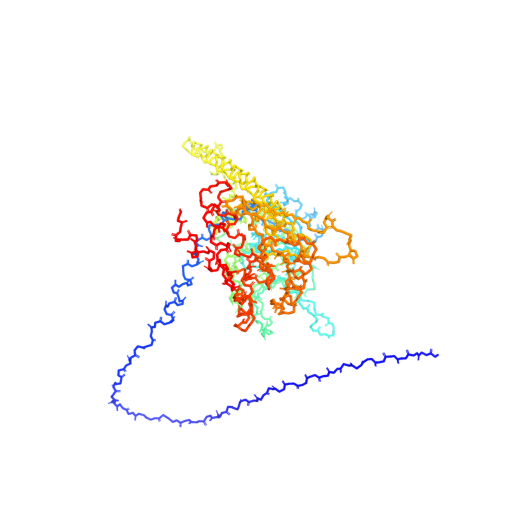.352 1.00 97.19 75 LEU A N 1
ATOM 593 C CA . LEU A 1 75 ? 18.632 1.334 -16.447 1.00 97.19 75 LEU A CA 1
ATOM 594 C C . LEU A 1 75 ? 19.918 1.602 -17.218 1.00 97.19 75 LEU A C 1
ATOM 596 O O . LEU A 1 75 ? 20.197 0.911 -18.197 1.00 97.19 75 LEU A O 1
ATOM 600 N N . LEU A 1 76 ? 20.741 2.519 -16.713 1.00 97.00 76 LEU A N 1
ATOM 601 C CA . LEU A 1 76 ? 22.133 2.663 -17.133 1.00 97.00 76 LEU A CA 1
ATOM 602 C C . LEU A 1 76 ? 23.073 2.160 -16.039 1.00 97.00 76 LEU A C 1
ATOM 604 O O . LEU A 1 76 ? 23.076 2.693 -14.929 1.00 97.00 76 LEU A O 1
ATOM 608 N N . VAL A 1 77 ? 23.905 1.181 -16.396 1.00 94.12 77 VAL A N 1
ATOM 609 C CA . VAL A 1 77 ? 25.045 0.714 -15.596 1.00 94.12 77 VAL A CA 1
ATOM 610 C C . VAL A 1 77 ? 26.301 0.895 -16.432 1.00 94.12 77 VAL A C 1
ATOM 612 O O . VAL A 1 77 ? 26.611 0.051 -17.272 1.00 94.12 77 VAL A O 1
ATOM 615 N N . ALA A 1 78 ? 27.021 1.996 -16.240 1.00 93.44 78 ALA A N 1
ATOM 616 C CA . ALA A 1 78 ? 28.179 2.315 -17.067 1.00 93.44 78 ALA A CA 1
ATOM 617 C C . ALA A 1 78 ? 29.381 2.798 -16.256 1.00 93.44 78 ALA A C 1
ATOM 619 O O . ALA A 1 78 ? 29.252 3.247 -15.118 1.00 93.44 78 ALA A O 1
ATOM 620 N N . THR A 1 79 ? 30.585 2.663 -16.815 1.00 91.38 79 THR A N 1
ATOM 621 C CA . THR A 1 79 ? 31.751 3.376 -16.274 1.00 91.38 79 THR A CA 1
ATOM 622 C C . THR A 1 79 ? 31.545 4.890 -16.420 1.00 91.38 79 THR A C 1
ATOM 624 O O . THR A 1 79 ? 30.947 5.306 -17.413 1.00 91.38 79 THR A O 1
ATOM 627 N N . PRO A 1 80 ? 32.062 5.740 -15.506 1.00 93.38 80 PRO A N 1
ATOM 628 C CA . PRO A 1 80 ? 31.873 7.194 -15.605 1.00 93.38 80 PRO A CA 1
ATOM 629 C C . PRO A 1 80 ? 32.293 7.768 -16.966 1.00 93.38 80 PRO A C 1
ATOM 631 O O . PRO A 1 80 ? 31.586 8.577 -17.553 1.00 93.38 80 PRO A O 1
ATOM 634 N N . ALA A 1 81 ? 33.399 7.263 -17.522 1.00 92.69 81 ALA A N 1
ATOM 635 C CA . ALA A 1 81 ? 33.866 7.662 -18.845 1.00 92.69 81 ALA A CA 1
ATOM 636 C C . ALA A 1 81 ? 32.883 7.279 -19.966 1.00 92.69 81 ALA A C 1
ATOM 638 O O . ALA A 1 81 ? 32.671 8.068 -20.883 1.00 92.69 81 ALA A O 1
ATOM 639 N N . ALA A 1 82 ? 32.292 6.079 -19.922 1.00 92.62 82 ALA A N 1
ATOM 640 C CA . ALA A 1 82 ? 31.317 5.655 -20.925 1.00 92.62 82 ALA A CA 1
ATOM 641 C C . ALA A 1 82 ? 29.984 6.392 -20.776 1.00 92.62 82 ALA A C 1
ATOM 643 O O . ALA A 1 82 ? 29.344 6.706 -21.771 1.00 92.62 82 ALA A O 1
ATOM 644 N N . GLU A 1 83 ? 29.573 6.727 -19.559 1.00 93.50 83 GLU A N 1
ATOM 645 C CA . GLU A 1 83 ? 28.389 7.555 -19.355 1.00 93.50 83 GLU A CA 1
ATOM 646 C C . GLU A 1 83 ? 28.535 8.929 -20.018 1.00 93.50 83 GLU A C 1
ATOM 648 O O . GLU A 1 83 ? 27.676 9.318 -20.802 1.00 93.50 83 GLU A O 1
ATOM 653 N N . GLU A 1 84 ? 29.650 9.621 -19.778 1.00 93.88 84 GLU A N 1
ATOM 654 C CA . GLU A 1 84 ? 29.884 10.965 -20.319 1.00 93.88 84 GLU A CA 1
ATOM 655 C C . GLU A 1 84 ? 30.128 10.978 -21.833 1.00 93.88 84 GLU A C 1
ATOM 657 O O . GLU A 1 84 ? 29.755 11.932 -22.511 1.00 93.88 84 GLU A O 1
ATOM 662 N N . SER A 1 85 ? 30.769 9.941 -22.379 1.00 93.06 85 SER A N 1
ATOM 663 C CA . SER A 1 85 ? 31.185 9.932 -23.791 1.00 93.06 85 SER A CA 1
ATOM 664 C C . SER A 1 85 ? 30.311 9.073 -24.702 1.00 93.06 85 SER A C 1
ATOM 666 O O . SER A 1 85 ? 30.095 9.424 -25.858 1.00 93.06 85 SER A O 1
ATOM 668 N N . THR A 1 86 ? 29.827 7.934 -24.208 1.00 94.25 86 THR A N 1
ATOM 669 C CA . THR A 1 86 ? 29.156 6.894 -25.005 1.00 94.25 86 THR A CA 1
ATOM 670 C C . THR A 1 86 ? 27.639 6.947 -24.843 1.00 94.25 86 THR A C 1
ATOM 672 O O . THR A 1 86 ? 26.920 6.705 -25.810 1.00 94.25 86 THR A O 1
ATOM 675 N N . PHE A 1 87 ? 27.147 7.273 -23.643 1.00 96.81 87 PHE A N 1
ATOM 676 C CA . PHE A 1 87 ? 25.723 7.211 -23.288 1.00 96.81 87 PHE A CA 1
ATOM 677 C C . PHE A 1 87 ? 25.117 8.550 -22.846 1.00 96.81 87 PHE A C 1
ATOM 679 O O . PHE A 1 87 ? 23.996 8.563 -22.343 1.00 96.81 87 PHE A O 1
ATOM 686 N N . ALA A 1 88 ? 25.800 9.676 -23.074 1.00 96.19 88 ALA A N 1
ATOM 687 C CA . ALA A 1 88 ? 25.311 11.003 -22.679 1.00 96.19 88 ALA A CA 1
ATOM 688 C C . ALA A 1 88 ? 23.941 11.360 -23.286 1.00 96.19 88 ALA A C 1
ATOM 690 O O . ALA A 1 88 ? 23.191 12.139 -22.711 1.00 96.19 88 ALA A O 1
ATOM 691 N N . TRP A 1 89 ? 23.593 10.755 -24.424 1.00 95.56 89 TRP A N 1
ATOM 692 C CA . TRP A 1 89 ? 22.322 10.940 -25.128 1.00 95.56 89 TRP A CA 1
ATOM 693 C C . TRP A 1 89 ? 21.138 10.170 -24.510 1.00 95.56 89 TRP A C 1
ATOM 695 O O . TRP A 1 89 ? 19.993 10.382 -24.905 1.00 95.56 89 TRP A O 1
ATOM 705 N N . LEU A 1 90 ? 21.378 9.230 -23.589 1.00 95.19 90 LEU A N 1
ATOM 706 C CA . LEU A 1 90 ? 20.370 8.242 -23.189 1.00 95.19 90 LEU A CA 1
ATOM 707 C C . LEU A 1 90 ? 19.227 8.837 -22.356 1.00 95.19 90 LEU A C 1
ATOM 709 O O . LEU A 1 90 ? 18.071 8.453 -22.545 1.00 95.19 90 LEU A O 1
ATOM 713 N N . SER A 1 91 ? 19.530 9.781 -21.460 1.00 93.38 91 SER A N 1
ATOM 714 C CA . SER A 1 91 ? 18.532 10.426 -20.595 1.00 93.38 91 SER A CA 1
ATOM 715 C C . SER A 1 91 ? 17.527 11.276 -21.373 1.00 93.38 91 SER A C 1
ATOM 717 O O . SER A 1 91 ? 16.384 11.391 -20.950 1.00 93.38 91 SER A O 1
ATOM 719 N N . GLU A 1 92 ? 17.923 11.838 -22.517 1.00 91.38 92 GLU A N 1
ATOM 720 C CA . GLU A 1 92 ? 17.051 12.657 -23.369 1.00 91.38 92 GLU A CA 1
ATOM 721 C C . GLU A 1 92 ? 16.072 11.815 -24.201 1.00 91.38 92 GLU A C 1
ATOM 723 O O . GLU A 1 92 ? 15.052 12.323 -24.663 1.00 91.38 92 GLU A O 1
ATOM 728 N N . ARG A 1 93 ? 16.363 10.522 -24.395 1.00 88.19 93 ARG A N 1
ATOM 729 C CA . ARG A 1 93 ? 15.571 9.623 -25.251 1.00 88.19 93 ARG A CA 1
ATOM 730 C C . ARG A 1 93 ? 14.557 8.759 -24.509 1.00 88.19 93 ARG A C 1
ATOM 732 O O . ARG A 1 93 ? 13.699 8.158 -25.150 1.00 88.19 93 ARG A O 1
ATOM 739 N N . CYS A 1 94 ? 14.654 8.658 -23.186 1.00 89.75 94 CYS A N 1
ATOM 740 C CA . CYS A 1 94 ? 13.853 7.724 -22.397 1.00 89.75 94 CYS A CA 1
ATOM 741 C C . CYS A 1 94 ? 12.950 8.479 -21.417 1.00 89.75 94 CYS A C 1
ATOM 743 O O . CYS A 1 94 ? 13.448 9.274 -20.627 1.00 89.75 94 CYS A O 1
ATOM 745 N N . GLY A 1 95 ? 11.644 8.183 -21.413 1.00 87.06 95 GLY A N 1
ATOM 746 C CA . GLY A 1 95 ? 10.706 8.776 -20.447 1.00 87.06 95 GLY A CA 1
ATOM 747 C C . GLY A 1 95 ? 11.034 8.382 -19.003 1.00 87.06 95 GLY A C 1
ATOM 748 O O . GLY A 1 95 ? 11.184 9.241 -18.137 1.00 87.06 95 GLY A O 1
ATOM 749 N N . THR A 1 96 ? 11.250 7.083 -18.756 1.00 94.75 96 THR A N 1
ATOM 750 C CA . THR A 1 96 ? 11.735 6.586 -17.461 1.00 94.75 96 THR A CA 1
ATOM 751 C C . THR A 1 96 ? 13.180 6.121 -17.562 1.00 94.75 96 THR A C 1
ATOM 753 O O . THR A 1 96 ? 13.480 5.104 -18.190 1.00 94.75 96 THR A O 1
ATOM 756 N N . TYR A 1 97 ? 14.067 6.827 -16.867 1.00 95.94 97 TYR A N 1
ATOM 757 C CA . TYR A 1 97 ? 15.504 6.578 -16.869 1.00 95.94 97 TYR A CA 1
ATOM 758 C C . TYR A 1 97 ? 16.075 6.593 -15.450 1.00 95.94 97 TYR A C 1
ATOM 760 O O . TYR A 1 97 ? 15.706 7.435 -14.628 1.00 95.94 97 TYR A O 1
ATOM 768 N N . ARG A 1 98 ? 17.009 5.682 -15.156 1.00 97.12 98 ARG A N 1
ATOM 769 C CA . ARG A 1 98 ? 17.808 5.737 -13.927 1.00 97.12 98 ARG A CA 1
ATOM 770 C C . ARG A 1 98 ? 19.228 5.240 -14.157 1.00 97.12 98 ARG A C 1
ATOM 772 O O . ARG A 1 98 ? 19.451 4.128 -14.626 1.00 97.12 98 ARG A O 1
ATOM 779 N N . ARG A 1 99 ? 20.183 6.060 -13.728 1.00 96.12 99 ARG A N 1
ATOM 780 C CA . ARG A 1 99 ? 21.587 5.685 -13.557 1.00 96.12 99 ARG A CA 1
ATOM 781 C C . ARG A 1 99 ? 21.764 4.970 -12.218 1.00 96.12 99 ARG A C 1
ATOM 783 O O . ARG A 1 99 ? 21.274 5.461 -11.201 1.00 96.12 99 ARG A O 1
ATOM 790 N N . VAL A 1 100 ? 22.489 3.856 -12.217 1.00 94.81 100 VAL A N 1
ATOM 791 C CA . VAL A 1 100 ? 22.930 3.148 -11.004 1.00 94.81 100 VAL A CA 1
ATOM 792 C C . VAL A 1 100 ? 24.387 2.715 -11.166 1.00 94.81 100 VAL A C 1
ATOM 794 O O . VAL A 1 100 ? 24.837 2.477 -12.288 1.00 94.81 100 VAL A O 1
ATOM 797 N N . ASN A 1 101 ? 25.149 2.611 -10.075 1.00 88.88 101 ASN A N 1
ATOM 798 C CA . ASN A 1 101 ? 26.537 2.131 -10.172 1.00 88.88 101 ASN A CA 1
ATOM 799 C C . ASN A 1 101 ? 26.607 0.599 -10.196 1.00 88.88 101 ASN A C 1
ATOM 801 O O . ASN A 1 101 ? 27.551 0.036 -10.747 1.00 88.88 101 ASN A O 1
ATOM 805 N N . ALA A 1 102 ? 25.609 -0.065 -9.608 1.00 87.69 102 ALA A N 1
ATOM 806 C CA . ALA A 1 102 ? 25.447 -1.513 -9.596 1.00 87.69 102 ALA A CA 1
ATOM 807 C C . ALA A 1 102 ? 23.961 -1.897 -9.673 1.00 87.69 102 ALA A C 1
ATOM 809 O O . ALA A 1 102 ? 23.092 -1.135 -9.248 1.00 87.69 102 ALA A O 1
ATOM 810 N N . LEU A 1 103 ? 23.664 -3.098 -10.180 1.00 87.31 103 LEU A N 1
ATOM 811 C CA . LEU A 1 103 ? 22.284 -3.579 -10.313 1.00 87.31 103 LEU A CA 1
ATOM 812 C C . LEU A 1 103 ? 21.593 -3.784 -8.957 1.00 87.31 103 LEU A C 1
ATOM 814 O O . LEU A 1 103 ? 20.384 -3.603 -8.884 1.00 87.31 103 LEU A O 1
ATOM 818 N N . LEU A 1 104 ? 22.344 -4.065 -7.884 1.00 86.50 104 LEU A N 1
ATOM 819 C CA . LEU A 1 104 ? 21.825 -4.178 -6.508 1.00 86.50 104 LEU A CA 1
ATOM 820 C C . LEU A 1 104 ? 21.193 -2.897 -5.950 1.00 86.50 104 LEU A C 1
ATOM 822 O O . LEU A 1 104 ? 20.511 -2.953 -4.930 1.00 86.50 104 LEU A O 1
ATOM 826 N N . GLU A 1 105 ? 21.418 -1.736 -6.569 1.00 90.38 105 GLU A N 1
ATOM 827 C CA . GLU A 1 105 ? 20.809 -0.476 -6.122 1.00 90.38 105 GLU A CA 1
ATOM 828 C C . GLU A 1 105 ? 19.298 -0.399 -6.421 1.00 90.38 105 GLU A C 1
ATOM 830 O O . GLU A 1 105 ? 18.616 0.529 -5.968 1.00 90.38 105 GLU A O 1
ATOM 835 N N . VAL A 1 106 ? 18.775 -1.338 -7.216 1.00 93.62 106 VAL A N 1
ATOM 836 C CA . VAL A 1 106 ? 17.382 -1.400 -7.669 1.00 93.62 106 VAL A CA 1
ATOM 837 C C . VAL A 1 106 ? 16.874 -2.837 -7.688 1.00 93.62 106 VAL A C 1
ATOM 839 O O . VAL A 1 106 ? 17.659 -3.777 -7.714 1.00 93.62 106 VAL A O 1
ATOM 842 N N . ASP A 1 107 ? 15.554 -3.019 -7.725 1.00 93.31 107 ASP A N 1
ATOM 843 C CA . ASP A 1 107 ? 14.977 -4.295 -8.143 1.00 93.31 107 ASP A CA 1
ATOM 844 C C . ASP A 1 107 ? 14.982 -4.350 -9.682 1.00 93.31 107 ASP A C 1
ATOM 846 O O . ASP A 1 107 ? 14.189 -3.648 -10.316 1.00 93.31 107 ASP A O 1
ATOM 850 N N . PRO A 1 108 ? 15.854 -5.153 -10.324 1.00 91.38 108 PRO A N 1
ATOM 851 C CA . PRO A 1 108 ? 15.940 -5.207 -11.779 1.00 91.38 108 PRO A CA 1
ATOM 852 C C . PRO A 1 108 ? 14.676 -5.787 -12.432 1.00 91.38 108 PRO A C 1
ATOM 854 O O . PRO A 1 108 ? 14.525 -5.662 -13.645 1.00 91.38 108 PRO A O 1
ATOM 857 N N . SER A 1 109 ? 13.760 -6.395 -11.663 1.00 92.12 109 SER A N 1
ATOM 858 C CA . SER A 1 109 ? 12.465 -6.858 -12.173 1.00 92.12 109 SER A CA 1
ATOM 859 C C . SER A 1 109 ? 11.460 -5.745 -12.464 1.00 92.12 109 SER A C 1
ATOM 861 O O . SER A 1 109 ? 10.502 -5.931 -13.222 1.00 92.12 109 SER A O 1
ATOM 863 N N . GLU A 1 110 ? 11.726 -4.552 -11.940 1.00 94.44 110 GLU A N 1
ATOM 864 C CA . GLU A 1 110 ? 10.964 -3.342 -12.224 1.00 94.44 110 GLU A CA 1
ATOM 865 C C . GLU A 1 110 ? 11.438 -2.613 -13.486 1.00 94.44 110 GLU A C 1
ATOM 867 O O . GLU A 1 110 ? 10.950 -1.525 -13.775 1.00 94.44 110 GLU A O 1
ATOM 872 N N . TRP A 1 111 ? 12.369 -3.171 -14.257 1.00 96.06 111 TRP A N 1
ATOM 873 C CA . TRP A 1 111 ? 12.949 -2.499 -15.419 1.00 96.06 111 TRP A CA 1
ATOM 874 C C . TRP A 1 111 ? 12.720 -3.306 -16.692 1.00 96.06 111 TRP A C 1
ATOM 876 O O . TRP A 1 111 ? 12.379 -4.486 -16.649 1.00 96.06 111 TRP A O 1
ATOM 886 N N . ASP A 1 112 ? 12.833 -2.648 -17.843 1.00 96.50 112 ASP A N 1
ATOM 887 C CA . ASP A 1 112 ? 12.574 -3.276 -19.144 1.00 96.50 112 ASP A CA 1
ATOM 888 C C . ASP A 1 112 ? 13.856 -3.396 -19.971 1.00 96.50 112 ASP A C 1
ATOM 890 O O . ASP A 1 112 ? 14.052 -4.395 -20.670 1.00 96.50 112 ASP A O 1
ATOM 894 N N . VAL A 1 113 ? 14.746 -2.404 -19.844 1.00 97.25 113 VAL A N 1
ATOM 895 C CA . VAL A 1 113 ? 16.003 -2.305 -20.591 1.00 97.25 113 VAL A CA 1
ATOM 896 C C . VAL A 1 113 ? 17.177 -2.048 -19.653 1.00 97.25 113 VAL A C 1
ATOM 898 O O . VAL A 1 113 ? 17.103 -1.190 -18.777 1.00 97.25 113 VAL A O 1
ATOM 901 N N . LEU A 1 114 ? 18.285 -2.743 -19.900 1.00 96.25 114 LEU A N 1
ATOM 902 C CA . LEU A 1 114 ? 19.601 -2.458 -19.339 1.00 96.25 114 LEU A CA 1
ATOM 903 C C . LEU A 1 114 ? 20.541 -1.956 -20.443 1.00 96.25 114 LEU A C 1
ATOM 905 O O . LEU A 1 114 ? 20.823 -2.678 -21.400 1.00 96.25 114 LEU A O 1
ATOM 909 N N . VAL A 1 115 ? 21.065 -0.743 -20.283 1.00 96.81 115 VAL A N 1
ATOM 910 C CA . VAL A 1 115 ? 22.140 -0.178 -21.106 1.00 96.81 115 VAL A CA 1
ATOM 911 C C . VAL A 1 115 ? 23.446 -0.230 -20.322 1.00 96.81 115 VAL A C 1
ATOM 913 O O . VAL A 1 115 ? 23.484 0.158 -19.153 1.00 96.81 115 VAL A O 1
ATOM 916 N N . THR A 1 116 ? 24.520 -0.749 -20.922 1.00 94.62 116 THR A N 1
ATOM 917 C CA . THR A 1 116 ? 25.777 -0.955 -20.185 1.00 94.62 116 THR A CA 1
ATOM 918 C C . THR A 1 116 ? 27.019 -1.086 -21.073 1.00 94.62 116 THR A C 1
ATOM 920 O O . THR A 1 116 ? 26.949 -1.657 -22.159 1.00 94.62 116 THR A O 1
ATOM 923 N N . ASP A 1 117 ? 28.173 -0.599 -20.600 1.00 91.44 117 ASP A N 1
ATOM 924 C CA . ASP A 1 117 ? 29.513 -0.926 -21.134 1.00 91.44 117 ASP A CA 1
ATOM 925 C C . ASP A 1 117 ? 30.248 -1.973 -20.273 1.00 91.44 117 ASP A C 1
ATOM 927 O O . ASP A 1 117 ? 31.352 -2.425 -20.603 1.00 91.44 117 ASP A O 1
ATOM 931 N N . GLN A 1 118 ? 29.651 -2.354 -19.144 1.00 85.94 118 GLN A N 1
ATOM 932 C CA . GLN A 1 118 ? 30.257 -3.230 -18.158 1.00 85.94 118 GLN A CA 1
ATOM 933 C C . GLN A 1 118 ? 29.917 -4.697 -18.433 1.00 85.94 118 GLN A C 1
ATOM 935 O O . GLN A 1 118 ? 28.954 -5.053 -19.118 1.00 85.94 118 GLN A O 1
ATOM 940 N N . ALA A 1 119 ? 30.734 -5.587 -17.873 1.00 75.00 119 ALA A N 1
ATOM 941 C CA . ALA A 1 119 ? 30.289 -6.946 -17.627 1.00 75.00 119 ALA A CA 1
ATOM 942 C C . ALA A 1 119 ? 29.424 -6.911 -16.362 1.00 75.00 119 ALA A C 1
ATOM 944 O O . ALA A 1 119 ? 29.920 -6.578 -15.293 1.00 75.00 119 ALA A O 1
ATOM 945 N N . TYR A 1 120 ? 28.148 -7.261 -16.464 1.00 69.06 120 TYR A N 1
ATOM 946 C CA . TYR A 1 120 ? 27.212 -7.338 -15.329 1.00 69.06 120 TYR A CA 1
ATOM 947 C C . TYR A 1 120 ? 27.414 -8.619 -14.489 1.00 69.06 120 TYR A C 1
ATOM 949 O O . TYR A 1 120 ? 26.470 -9.241 -14.028 1.00 69.06 120 TYR A O 1
ATOM 957 N N . ALA A 1 121 ? 28.673 -9.050 -14.400 1.00 58.38 121 ALA A N 1
ATOM 958 C CA . ALA A 1 121 ? 29.063 -10.445 -14.419 1.00 58.38 121 ALA A CA 1
ATOM 959 C C . ALA A 1 121 ? 30.557 -10.586 -14.065 1.00 58.38 121 ALA A C 1
ATOM 961 O O . ALA A 1 121 ? 31.401 -10.809 -14.943 1.00 58.38 121 ALA A O 1
ATOM 962 N N . THR A 1 122 ? 30.947 -10.333 -12.810 1.00 47.94 122 THR A N 1
ATOM 963 C CA . THR A 1 122 ? 32.375 -10.325 -12.426 1.00 47.94 122 THR A CA 1
ATOM 964 C C . THR A 1 122 ? 32.698 -11.380 -11.379 1.00 47.94 122 THR A C 1
ATOM 966 O O . THR A 1 122 ? 32.515 -11.177 -10.183 1.00 47.94 122 THR A O 1
ATOM 969 N N . ILE A 1 123 ? 33.302 -12.487 -11.819 1.00 47.91 123 ILE A N 1
ATOM 970 C CA . ILE A 1 123 ? 33.990 -13.412 -10.913 1.00 47.91 123 ILE A CA 1
ATOM 971 C C . ILE A 1 123 ? 35.283 -12.739 -10.438 1.00 47.91 123 ILE A C 1
ATOM 973 O O . ILE A 1 123 ? 36.246 -12.624 -11.202 1.00 47.91 123 ILE A O 1
ATOM 977 N N . ARG A 1 124 ? 35.340 -12.349 -9.162 1.00 45.28 124 ARG A N 1
ATOM 978 C CA . ARG A 1 124 ? 36.616 -12.098 -8.485 1.00 45.28 124 ARG A CA 1
ATOM 979 C C . ARG A 1 124 ? 37.185 -13.430 -8.008 1.00 45.28 124 ARG A C 1
ATOM 981 O O . ARG A 1 124 ? 36.749 -13.975 -7.007 1.00 45.28 124 ARG A O 1
ATOM 988 N N . THR A 1 125 ? 38.171 -13.960 -8.724 1.00 47.75 125 THR A N 1
ATOM 989 C CA . THR A 1 125 ? 39.064 -14.981 -8.160 1.00 47.75 125 THR A CA 1
ATOM 990 C C . THR A 1 125 ? 40.153 -14.264 -7.371 1.00 47.75 125 THR A C 1
ATOM 992 O O . THR A 1 125 ? 40.964 -13.562 -7.978 1.00 47.75 125 THR A O 1
ATOM 995 N N . THR A 1 126 ? 40.168 -14.402 -6.047 1.00 54.25 126 THR A N 1
ATOM 996 C CA . THR A 1 126 ? 41.329 -14.021 -5.232 1.00 54.25 126 THR A CA 1
ATOM 997 C C . THR A 1 126 ? 42.282 -15.214 -5.119 1.00 54.25 126 THR A C 1
ATOM 999 O O . THR A 1 126 ? 41.875 -16.367 -5.277 1.00 54.25 126 THR A O 1
ATOM 1002 N N . ASP A 1 127 ? 43.558 -14.947 -4.837 1.00 53.28 127 ASP A N 1
ATOM 1003 C CA . ASP A 1 127 ? 44.597 -15.981 -4.697 1.00 53.28 127 ASP A CA 1
ATOM 1004 C C . ASP A 1 127 ? 44.367 -16.927 -3.491 1.00 53.28 127 ASP A C 1
ATOM 1006 O O . ASP A 1 127 ? 45.092 -17.905 -3.326 1.00 53.28 127 ASP A O 1
ATOM 1010 N N . TRP A 1 128 ? 43.347 -16.668 -2.660 1.00 57.44 128 TRP A N 1
ATOM 1011 C CA . TRP A 1 128 ? 43.070 -17.373 -1.400 1.00 57.44 128 TRP A CA 1
ATOM 1012 C C . TRP A 1 128 ? 41.795 -18.236 -1.407 1.00 57.44 128 TRP A C 1
ATOM 1014 O O . TRP A 1 128 ? 41.436 -18.798 -0.375 1.00 57.44 128 TRP A O 1
ATOM 1024 N N . GLY A 1 129 ? 41.129 -18.393 -2.555 1.00 54.53 129 GLY A N 1
ATOM 1025 C CA . GLY A 1 129 ? 39.914 -19.204 -2.699 1.00 54.53 129 GLY A CA 1
ATOM 1026 C C . GLY A 1 129 ? 38.737 -18.423 -3.286 1.00 54.53 129 GLY A C 1
ATOM 1027 O O . GLY A 1 129 ? 38.816 -17.213 -3.477 1.00 54.53 129 GLY A O 1
ATOM 1028 N N . LEU A 1 130 ? 37.655 -19.136 -3.621 1.00 47.00 130 LEU A N 1
ATOM 1029 C CA . LEU A 1 130 ? 36.393 -18.576 -4.130 1.00 47.00 130 LEU A CA 1
ATOM 1030 C C . LEU A 1 130 ? 35.709 -17.739 -3.036 1.00 47.00 130 LEU A C 1
ATOM 1032 O O . LEU A 1 130 ? 34.778 -18.203 -2.385 1.00 47.00 130 LEU A O 1
ATOM 1036 N N . ASP A 1 131 ? 36.200 -16.527 -2.801 1.00 45.44 131 ASP A N 1
ATOM 1037 C CA . ASP A 1 131 ? 35.523 -15.557 -1.947 1.00 45.44 131 ASP A CA 1
ATOM 1038 C C . ASP A 1 131 ? 34.277 -15.033 -2.677 1.00 45.44 131 ASP A C 1
ATOM 1040 O O . ASP A 1 131 ? 34.295 -14.869 -3.900 1.00 45.44 131 ASP A O 1
ATOM 1044 N N . ALA A 1 132 ? 33.183 -14.871 -1.933 1.00 43.75 132 ALA A N 1
ATOM 1045 C CA . ALA A 1 132 ? 31.805 -14.809 -2.423 1.00 43.75 132 ALA A CA 1
ATOM 1046 C C . ALA A 1 132 ? 31.643 -14.051 -3.756 1.00 43.75 132 ALA A C 1
ATOM 1048 O O . ALA A 1 132 ? 31.786 -12.830 -3.845 1.00 43.75 132 ALA A O 1
ATOM 1049 N N . SER A 1 133 ? 31.316 -14.801 -4.809 1.00 49.16 133 SER A N 1
ATOM 1050 C CA . SER A 1 133 ? 30.876 -14.229 -6.076 1.00 49.16 133 SER A CA 1
ATOM 1051 C C . SER A 1 133 ? 29.452 -13.719 -5.875 1.00 49.16 133 SER A C 1
ATOM 1053 O O . SER A 1 133 ? 28.505 -14.499 -5.815 1.00 49.16 133 SER A O 1
ATOM 1055 N N . PHE A 1 134 ? 29.296 -12.409 -5.700 1.00 49.78 134 PHE A N 1
ATOM 1056 C CA . PHE A 1 134 ? 27.980 -11.783 -5.759 1.00 49.78 134 PHE A CA 1
ATOM 1057 C C . PHE A 1 134 ? 27.605 -11.667 -7.235 1.00 49.78 134 PHE A C 1
ATOM 1059 O O . PHE A 1 134 ? 28.083 -10.790 -7.952 1.00 49.78 134 PHE A O 1
ATOM 1066 N N . TRP A 1 135 ? 26.842 -12.651 -7.702 1.00 56.09 135 TRP A N 1
ATOM 1067 C CA . TRP A 1 135 ? 26.227 -12.634 -9.019 1.00 56.09 135 TRP A CA 1
ATOM 1068 C C . TRP A 1 135 ? 24.975 -11.775 -8.934 1.00 56.09 135 TRP A C 1
ATOM 1070 O O . TRP A 1 135 ? 23.965 -12.208 -8.373 1.00 56.09 135 TRP A O 1
ATOM 1080 N N . ASP A 1 136 ? 25.007 -10.593 -9.534 1.00 62.84 136 ASP A N 1
ATOM 1081 C CA . ASP A 1 136 ? 23.767 -9.881 -9.813 1.00 62.84 136 ASP A CA 1
ATOM 1082 C C . ASP A 1 136 ? 23.182 -10.484 -11.078 1.00 62.84 136 ASP A C 1
ATOM 1084 O O . ASP A 1 136 ? 23.416 -10.017 -12.192 1.00 62.84 136 ASP A O 1
ATOM 1088 N N . ARG A 1 137 ? 22.456 -11.592 -10.906 1.00 74.06 137 ARG A N 1
ATOM 1089 C CA . ARG A 1 137 ? 21.781 -12.262 -12.012 1.00 74.06 137 ARG A CA 1
ATOM 1090 C C . ARG A 1 137 ? 20.866 -11.253 -12.699 1.00 74.06 137 ARG A C 1
ATOM 1092 O O . ARG A 1 137 ? 19.808 -10.917 -12.171 1.00 74.06 137 ARG A O 1
ATOM 1099 N N . VAL A 1 138 ? 21.241 -10.828 -13.905 1.00 85.88 138 VAL A N 1
ATOM 1100 C CA . VAL A 1 138 ? 20.377 -10.001 -14.749 1.00 85.88 138 VAL A CA 1
ATOM 1101 C C . VAL A 1 138 ? 19.117 -10.811 -15.058 1.00 85.88 138 VAL A C 1
ATOM 1103 O O . VAL A 1 138 ? 19.223 -11.864 -15.697 1.00 85.88 138 VAL A O 1
ATOM 1106 N N . PRO A 1 139 ? 17.918 -10.369 -14.646 1.00 89.06 139 PRO A N 1
ATOM 1107 C CA . PRO A 1 139 ? 16.692 -11.115 -14.889 1.00 89.06 139 PRO A CA 1
ATOM 1108 C C . PRO A 1 139 ? 16.476 -11.436 -16.369 1.00 89.06 139 PRO A C 1
ATOM 1110 O O . PRO A 1 139 ? 16.743 -10.604 -17.235 1.00 89.06 139 PRO A O 1
ATOM 1113 N N . ASP A 1 140 ? 15.953 -12.627 -16.673 1.00 88.50 140 ASP A N 1
ATOM 1114 C CA . ASP A 1 140 ? 15.811 -13.136 -18.050 1.00 88.50 140 ASP A CA 1
ATOM 1115 C C . ASP A 1 140 ? 14.846 -12.334 -18.938 1.00 88.50 140 ASP A C 1
ATOM 1117 O O . ASP A 1 140 ? 14.844 -12.500 -20.156 1.00 88.50 140 ASP A O 1
ATOM 1121 N N . HIS A 1 141 ? 14.065 -11.431 -18.341 1.00 92.62 141 HIS A N 1
ATOM 1122 C CA . HIS A 1 141 ? 13.108 -10.575 -19.036 1.00 92.62 141 HIS A CA 1
ATOM 1123 C C . HIS A 1 141 ? 13.670 -9.204 -19.452 1.00 92.62 141 HIS A C 1
ATOM 1125 O O . HIS A 1 141 ? 12.955 -8.480 -20.153 1.00 92.62 141 HIS A O 1
ATOM 1131 N N . LEU A 1 142 ? 14.877 -8.834 -18.998 1.00 94.38 142 LEU A N 1
ATOM 1132 C CA . LEU A 1 142 ? 15.523 -7.571 -19.362 1.00 94.38 142 LEU A CA 1
ATOM 1133 C C . LEU A 1 142 ? 16.128 -7.658 -20.759 1.00 94.38 142 LEU A C 1
ATOM 1135 O O . LEU A 1 142 ? 16.948 -8.543 -21.040 1.00 94.38 142 LEU A O 1
ATOM 1139 N N . PHE A 1 143 ? 15.747 -6.700 -21.599 1.00 96.25 143 PHE A N 1
ATOM 1140 C CA . PHE A 1 143 ? 16.398 -6.430 -22.873 1.00 96.25 143 PHE A CA 1
ATOM 1141 C C . PHE A 1 143 ? 17.701 -5.685 -22.610 1.00 96.25 143 PHE A C 1
ATOM 1143 O O . PHE A 1 143 ? 17.778 -4.873 -21.690 1.00 96.25 143 PHE A O 1
ATOM 1150 N N . ILE A 1 144 ? 18.749 -5.983 -23.373 1.00 95.50 144 ILE A N 1
ATOM 1151 C CA . ILE A 1 144 ? 20.085 -5.456 -23.079 1.00 95.50 144 ILE A CA 1
ATOM 1152 C C . ILE A 1 144 ? 20.652 -4.770 -24.314 1.00 95.50 144 ILE A C 1
ATOM 1154 O O . ILE A 1 144 ? 20.766 -5.389 -25.372 1.00 95.50 144 ILE A O 1
ATOM 1158 N N . PHE A 1 145 ? 21.061 -3.514 -24.158 1.00 97.00 145 PHE A N 1
ATOM 1159 C CA . PHE A 1 145 ? 21.875 -2.796 -25.131 1.00 97.00 145 PHE A CA 1
ATOM 1160 C C . PHE A 1 145 ? 23.281 -2.629 -24.568 1.00 97.00 145 PHE A C 1
ATOM 1162 O O . PHE A 1 145 ? 23.494 -1.881 -23.613 1.00 97.00 145 PHE A O 1
ATOM 1169 N N . ARG A 1 146 ? 24.247 -3.353 -25.128 1.00 94.31 146 ARG A N 1
ATOM 1170 C CA . ARG A 1 146 ? 25.596 -3.396 -24.574 1.00 94.31 146 ARG A CA 1
ATOM 1171 C C . ARG A 1 146 ? 26.640 -2.925 -25.564 1.00 94.31 146 ARG A C 1
ATOM 1173 O O . ARG A 1 146 ? 26.704 -3.423 -26.690 1.00 94.31 146 ARG A O 1
ATOM 1180 N N . THR A 1 147 ? 27.516 -2.048 -25.084 1.00 94.81 147 THR A N 1
ATOM 1181 C CA . THR A 1 147 ? 28.742 -1.684 -25.789 1.00 94.81 147 THR A CA 1
ATOM 1182 C C . THR A 1 147 ? 29.940 -2.471 -25.262 1.00 94.81 147 THR A C 1
ATOM 1184 O O . THR A 1 147 ? 29.940 -2.973 -24.132 1.00 94.81 147 THR A O 1
ATOM 1187 N N . PHE A 1 148 ? 30.974 -2.630 -26.085 1.00 91.25 148 PHE A N 1
ATOM 1188 C CA . PHE A 1 148 ? 32.220 -3.257 -25.665 1.00 91.25 148 PHE A CA 1
ATOM 1189 C C . PHE A 1 148 ? 33.447 -2.636 -26.325 1.00 91.25 148 PHE A C 1
ATOM 1191 O O . PHE A 1 148 ? 33.411 -2.265 -27.492 1.00 91.25 148 PHE A O 1
ATOM 1198 N N . ARG A 1 149 ? 34.557 -2.596 -25.576 1.00 89.38 149 ARG A N 1
ATOM 1199 C CA . ARG A 1 149 ? 35.804 -1.937 -25.990 1.00 89.38 149 ARG A CA 1
ATOM 1200 C C . ARG A 1 149 ? 37.046 -2.777 -25.738 1.00 89.38 149 ARG A C 1
ATOM 1202 O O . ARG A 1 149 ? 37.061 -3.466 -24.710 1.00 89.38 149 ARG A O 1
ATOM 1209 N N . PRO A 1 150 ? 38.094 -2.705 -26.579 1.00 83.81 150 PRO A N 1
ATOM 1210 C CA . PRO A 1 150 ? 39.360 -3.397 -26.342 1.00 83.81 150 PRO A CA 1
ATOM 1211 C C . PRO A 1 150 ? 39.961 -3.016 -24.971 1.00 83.81 150 PRO A C 1
ATOM 1213 O O . PRO A 1 150 ? 39.768 -1.914 -24.471 1.00 83.81 150 PRO A O 1
ATOM 1216 N N . GLY A 1 151 ? 40.663 -3.941 -24.308 1.00 71.94 151 GLY A N 1
ATOM 1217 C CA . GLY A 1 151 ? 41.394 -3.676 -23.056 1.00 71.94 151 GLY A CA 1
ATOM 1218 C C . GLY A 1 151 ? 40.589 -3.527 -21.751 1.00 71.94 151 GLY A C 1
ATOM 1219 O O . GLY A 1 151 ? 41.199 -3.533 -20.687 1.00 71.94 151 GLY A O 1
ATOM 1220 N N . ASN A 1 152 ? 39.250 -3.475 -21.769 1.00 61.34 152 ASN A N 1
ATOM 1221 C CA . ASN A 1 152 ? 38.428 -3.310 -20.546 1.00 61.34 152 ASN A CA 1
ATOM 1222 C C . ASN A 1 152 ? 38.378 -4.506 -19.563 1.00 61.34 152 ASN A C 1
ATOM 1224 O O . ASN A 1 152 ? 37.534 -4.567 -18.673 1.00 61.34 152 ASN A O 1
ATOM 1228 N N . GLY A 1 153 ? 39.282 -5.468 -19.720 1.00 59.91 153 GLY A N 1
ATOM 1229 C CA . GLY A 1 153 ? 39.436 -6.671 -18.908 1.00 59.91 153 GLY A CA 1
ATOM 1230 C C . GLY A 1 153 ? 40.676 -7.436 -19.377 1.00 59.91 153 GLY A C 1
ATOM 1231 O O . GLY A 1 153 ? 41.204 -7.150 -20.452 1.00 59.91 153 GLY A O 1
ATOM 1232 N N . ARG A 1 154 ? 41.174 -8.412 -18.599 1.00 54.19 154 ARG A N 1
ATOM 1233 C CA . ARG A 1 154 ? 42.293 -9.273 -19.049 1.00 54.19 154 ARG A CA 1
ATOM 1234 C C . ARG A 1 154 ? 41.944 -9.879 -20.418 1.00 54.19 154 ARG A C 1
ATOM 1236 O O . ARG A 1 154 ? 40.808 -10.303 -20.597 1.00 54.19 154 ARG A O 1
ATOM 1243 N N . ALA A 1 155 ? 42.864 -9.946 -21.378 1.00 46.28 155 ALA A N 1
ATOM 1244 C CA . ALA A 1 155 ? 42.616 -10.667 -22.632 1.00 46.28 155 ALA A CA 1
ATOM 1245 C C . ALA A 1 155 ? 42.132 -12.104 -22.316 1.00 46.28 155 ALA A C 1
ATOM 1247 O O . ALA A 1 155 ? 42.718 -12.783 -21.473 1.00 46.28 155 ALA A O 1
ATOM 1248 N N . GLY A 1 156 ? 41.002 -12.532 -22.896 1.00 51.59 156 GLY A N 1
ATOM 1249 C CA . GLY A 1 156 ? 40.303 -13.776 -22.514 1.00 51.59 156 GLY A CA 1
ATOM 1250 C C . GLY A 1 156 ? 39.308 -13.653 -21.342 1.00 51.59 156 GLY A C 1
ATOM 1251 O O . GLY A 1 156 ? 38.700 -14.655 -20.933 1.00 51.59 156 GLY A O 1
ATOM 1252 N N . SER A 1 157 ? 39.117 -12.440 -20.812 1.00 52.97 157 SER A N 1
ATOM 1253 C CA . SER A 1 157 ? 38.069 -12.108 -19.842 1.00 52.97 157 SER A CA 1
ATOM 1254 C C . SER A 1 157 ? 36.688 -12.404 -20.424 1.00 52.97 157 SER A C 1
ATOM 1256 O O . SER A 1 157 ? 36.411 -12.232 -21.612 1.00 52.97 157 SER A O 1
ATOM 1258 N N . ARG A 1 158 ? 35.855 -12.991 -19.566 1.00 55.81 158 ARG A N 1
ATOM 1259 C CA . ARG A 1 158 ? 34.559 -13.581 -19.894 1.00 55.81 158 ARG A CA 1
ATOM 1260 C C . ARG A 1 158 ? 33.611 -12.469 -20.326 1.00 55.81 158 ARG A C 1
ATOM 1262 O O . ARG A 1 158 ? 33.403 -11.522 -19.580 1.00 55.81 158 ARG A O 1
ATOM 1269 N N . PHE A 1 159 ? 33.069 -12.577 -21.534 1.00 55.25 159 PHE A N 1
ATOM 1270 C CA . PHE A 1 159 ? 32.124 -11.588 -22.035 1.00 55.25 159 PHE A CA 1
ATOM 1271 C C . PHE A 1 159 ? 30.669 -11.919 -21.729 1.00 55.25 159 PHE A C 1
ATOM 1273 O O . PHE A 1 159 ? 29.855 -11.003 -21.696 1.00 55.25 159 PHE A O 1
ATOM 1280 N N . PHE A 1 160 ? 30.327 -13.187 -21.516 1.00 59.09 160 PHE A N 1
ATOM 1281 C CA . PHE A 1 160 ? 28.934 -13.615 -21.473 1.00 59.09 160 PHE A CA 1
ATOM 1282 C C . PHE A 1 160 ? 28.727 -14.607 -20.338 1.00 59.09 160 PHE A C 1
ATOM 1284 O O . PHE A 1 160 ? 29.440 -15.606 -20.247 1.00 59.09 160 PHE A O 1
ATOM 1291 N N . GLU A 1 161 ? 27.775 -14.293 -19.465 1.00 56.25 161 GLU A N 1
ATOM 1292 C CA . GLU A 1 161 ? 27.233 -15.226 -18.492 1.00 56.25 161 GLU A CA 1
ATOM 1293 C C . GLU A 1 161 ? 26.040 -15.928 -19.110 1.00 56.25 161 GLU A C 1
ATOM 1295 O O . GLU A 1 161 ? 25.050 -15.313 -19.502 1.00 56.25 161 GLU A O 1
ATOM 1300 N N . PHE A 1 162 ? 26.164 -17.239 -19.175 1.00 55.50 162 PHE A N 1
ATOM 1301 C CA . PHE A 1 162 ? 25.039 -18.134 -19.273 1.00 55.50 162 PHE A CA 1
ATOM 1302 C C . PHE A 1 162 ? 24.878 -18.787 -17.914 1.00 55.50 162 PHE A C 1
ATOM 1304 O O . PHE A 1 162 ? 25.878 -19.009 -17.229 1.00 55.50 162 PHE A O 1
ATOM 1311 N N . ASN A 1 163 ? 23.634 -19.091 -17.545 1.00 47.62 163 ASN A N 1
ATOM 1312 C CA . ASN A 1 163 ? 23.336 -19.995 -16.441 1.00 47.62 163 ASN A CA 1
ATOM 1313 C C . ASN A 1 163 ? 24.009 -21.337 -16.753 1.00 47.62 163 ASN A C 1
ATOM 1315 O O . ASN A 1 163 ? 23.425 -22.182 -17.428 1.00 47.62 163 ASN A O 1
ATOM 1319 N N . ILE A 1 164 ? 25.248 -21.524 -16.312 1.00 48.09 164 ILE A N 1
ATOM 1320 C CA . ILE A 1 164 ? 25.744 -22.866 -16.086 1.00 48.09 164 ILE A CA 1
ATOM 1321 C C . ILE A 1 164 ? 25.107 -23.236 -14.759 1.00 48.09 164 ILE A C 1
ATOM 1323 O O . ILE A 1 164 ? 25.382 -22.586 -13.753 1.00 48.09 164 ILE A O 1
ATOM 1327 N N . GLU A 1 165 ? 24.168 -24.179 -14.799 1.00 49.78 165 GLU A N 1
ATOM 1328 C CA . GLU A 1 165 ? 23.558 -24.749 -13.601 1.00 49.78 165 GLU A CA 1
ATOM 1329 C C . GLU A 1 165 ? 24.626 -24.958 -12.522 1.00 49.78 165 GLU A C 1
ATOM 1331 O O . GLU A 1 165 ? 25.725 -25.443 -12.820 1.00 49.78 165 GLU A O 1
ATOM 1336 N N . ASP A 1 166 ? 24.297 -24.548 -11.294 1.00 44.84 166 ASP A N 1
ATOM 1337 C CA . ASP A 1 166 ? 25.145 -24.624 -10.105 1.00 44.84 166 ASP A CA 1
ATOM 1338 C C . ASP A 1 166 ? 25.817 -26.006 -9.998 1.00 44.84 166 ASP A C 1
ATOM 1340 O O . ASP A 1 166 ? 25.239 -26.953 -9.465 1.00 44.84 166 ASP A O 1
ATOM 1344 N N . GLY A 1 167 ? 27.042 -26.155 -10.515 1.00 47.53 167 GLY A N 1
ATOM 1345 C CA . GLY A 1 167 ? 27.833 -27.370 -10.296 1.00 47.53 167 GLY A CA 1
ATOM 1346 C C . GLY A 1 167 ? 28.768 -27.834 -11.408 1.00 47.53 167 GLY A C 1
ATOM 1347 O O . GLY A 1 167 ? 29.696 -28.581 -11.102 1.00 47.53 167 GLY A O 1
ATOM 1348 N N . MET A 1 168 ? 28.611 -27.407 -12.664 1.00 46.28 168 MET A N 1
ATOM 1349 C CA . MET A 1 168 ? 29.531 -27.835 -13.729 1.00 46.28 168 MET A CA 1
ATOM 1350 C C . MET A 1 168 ? 30.530 -26.726 -14.054 1.00 46.28 168 MET A C 1
ATOM 1352 O O . MET A 1 168 ? 30.191 -25.701 -14.625 1.00 46.28 168 MET A O 1
ATOM 1356 N N . ALA A 1 169 ? 31.802 -26.934 -13.719 1.00 48.62 169 ALA A N 1
ATOM 1357 C CA . ALA A 1 169 ? 32.913 -26.061 -14.106 1.00 48.62 169 ALA A CA 1
ATOM 1358 C C . ALA A 1 169 ? 33.241 -26.163 -15.611 1.00 48.62 169 ALA A C 1
ATOM 1360 O O . ALA A 1 169 ? 34.419 -26.170 -15.988 1.00 48.62 169 ALA A O 1
ATOM 1361 N N . ASP A 1 170 ? 32.226 -26.296 -16.466 1.00 48.66 170 ASP A N 1
ATOM 1362 C CA . ASP A 1 170 ? 32.448 -26.475 -17.887 1.00 48.66 170 ASP A CA 1
ATOM 1363 C C . ASP A 1 170 ? 32.929 -25.151 -18.486 1.00 48.66 170 ASP A C 1
ATOM 1365 O O . ASP A 1 170 ? 32.299 -24.096 -18.390 1.00 48.66 170 ASP A O 1
ATOM 1369 N N . ARG A 1 171 ? 34.148 -25.187 -19.021 1.00 53.06 171 ARG A N 1
ATOM 1370 C CA . ARG A 1 171 ? 34.890 -24.013 -19.503 1.00 53.06 171 ARG A CA 1
ATOM 1371 C C . ARG A 1 171 ? 34.419 -23.557 -20.880 1.00 53.06 171 ARG A C 1
ATOM 1373 O O . ARG A 1 171 ? 34.996 -22.609 -21.418 1.00 53.06 171 ARG A O 1
ATOM 1380 N N . ASN A 1 172 ? 33.408 -24.221 -21.416 1.00 54.16 172 ASN A N 1
ATOM 1381 C CA . ASN A 1 172 ? 32.933 -24.087 -22.772 1.00 54.16 172 ASN A CA 1
ATOM 1382 C C . ASN A 1 172 ? 31.899 -22.956 -22.863 1.00 54.16 172 ASN A C 1
ATOM 1384 O O . ASN A 1 172 ? 30.887 -22.945 -22.166 1.00 54.16 172 ASN A O 1
ATOM 1388 N N . ARG A 1 173 ? 32.220 -21.925 -23.653 1.00 65.44 173 ARG A N 1
ATOM 1389 C CA . ARG A 1 173 ? 31.548 -20.614 -23.629 1.00 65.44 173 ARG A CA 1
ATOM 1390 C C . ARG A 1 173 ? 30.921 -20.339 -24.985 1.00 65.44 173 ARG A C 1
ATOM 1392 O O . ARG A 1 173 ? 31.665 -20.198 -25.942 1.00 65.44 173 ARG A O 1
ATOM 1399 N N . ALA A 1 174 ? 29.609 -20.121 -25.055 1.00 72.56 174 ALA A N 1
ATOM 1400 C CA . ALA A 1 174 ? 28.926 -19.868 -26.330 1.00 72.56 174 ALA A CA 1
ATOM 1401 C C . ALA A 1 174 ? 29.476 -18.660 -27.112 1.00 72.56 174 ALA A C 1
ATOM 1403 O O . ALA A 1 174 ? 29.491 -18.656 -28.340 1.00 72.56 174 ALA A O 1
ATOM 1404 N N . LEU A 1 175 ? 29.919 -17.618 -26.404 1.00 82.31 175 LEU A N 1
ATOM 1405 C CA . LEU A 1 175 ? 30.428 -16.386 -26.994 1.00 82.31 175 LEU A CA 1
ATOM 1406 C C . LEU A 1 175 ? 31.711 -15.954 -26.266 1.00 82.31 175 LEU A C 1
ATOM 1408 O O . LEU A 1 175 ? 31.800 -15.974 -25.034 1.00 82.31 175 LEU A O 1
ATOM 1412 N N . ARG A 1 176 ? 32.719 -15.528 -27.025 1.00 82.94 176 ARG A N 1
ATOM 1413 C CA . ARG A 1 176 ? 34.031 -15.106 -26.523 1.00 82.94 176 ARG A CA 1
ATOM 1414 C C . ARG A 1 176 ? 34.432 -13.794 -27.169 1.00 82.94 176 ARG A C 1
ATOM 1416 O O . ARG A 1 176 ? 34.381 -13.672 -28.382 1.00 82.94 176 ARG A O 1
ATOM 1423 N N . ARG A 1 177 ? 34.915 -12.831 -26.389 1.00 85.75 177 ARG A N 1
ATOM 1424 C CA . ARG A 1 177 ? 35.548 -11.649 -26.977 1.00 85.75 177 ARG A CA 1
ATOM 1425 C C . ARG A 1 177 ? 36.964 -11.952 -27.420 1.00 85.75 177 ARG A C 1
ATOM 1427 O O . ARG A 1 177 ? 37.723 -12.595 -26.693 1.00 85.75 177 ARG A O 1
ATOM 1434 N N . VAL A 1 178 ? 37.303 -11.454 -28.596 1.00 89.19 178 VAL A N 1
ATOM 1435 C CA . VAL A 1 178 ? 38.639 -11.517 -29.171 1.00 89.19 178 VAL A CA 1
ATOM 1436 C C . VAL A 1 178 ? 39.106 -10.091 -29.427 1.00 89.19 178 VAL A C 1
ATOM 1438 O O . VAL A 1 178 ? 38.365 -9.290 -29.993 1.00 89.19 178 VAL A O 1
ATOM 1441 N N . ASP A 1 179 ? 40.322 -9.788 -28.988 1.00 91.31 179 ASP A N 1
ATOM 1442 C CA . ASP A 1 179 ? 40.979 -8.495 -29.170 1.00 91.31 179 ASP A CA 1
ATOM 1443 C C . ASP A 1 179 ? 42.178 -8.646 -30.111 1.00 91.31 179 ASP A C 1
ATOM 1445 O O . ASP A 1 179 ? 42.714 -9.746 -30.264 1.00 91.31 179 ASP A O 1
ATOM 1449 N N . SER A 1 180 ? 42.632 -7.530 -30.686 1.00 92.62 180 SER A N 1
ATOM 1450 C CA . SER A 1 180 ? 43.890 -7.447 -31.440 1.00 92.62 180 SER A CA 1
ATOM 1451 C C . SER A 1 180 ? 44.007 -8.432 -32.613 1.00 92.62 180 SER A C 1
ATOM 1453 O O . SER A 1 180 ? 45.091 -8.931 -32.914 1.00 92.62 180 SER A O 1
ATOM 1455 N N . VAL A 1 181 ? 42.898 -8.710 -33.302 1.00 95.25 181 VAL A N 1
ATOM 1456 C CA . VAL A 1 181 ? 42.870 -9.596 -34.470 1.00 95.25 181 VAL A CA 1
ATOM 1457 C C . VAL A 1 181 ? 43.451 -8.864 -35.683 1.00 95.25 181 VAL A C 1
ATOM 1459 O O . VAL A 1 181 ? 42.929 -7.810 -36.065 1.00 95.25 181 VAL A O 1
ATOM 1462 N N . PRO A 1 182 ? 44.521 -9.386 -36.307 1.00 95.50 182 PRO A N 1
ATOM 1463 C CA . PRO A 1 182 ? 45.098 -8.766 -37.490 1.00 95.50 182 PRO A CA 1
ATOM 1464 C C . PRO A 1 182 ? 44.179 -8.929 -38.709 1.00 95.50 182 PRO A C 1
ATOM 1466 O O . PRO A 1 182 ? 43.542 -9.967 -38.894 1.00 95.50 182 PRO A O 1
ATOM 1469 N N . GLY A 1 183 ? 44.170 -7.915 -39.574 1.00 94.94 183 GLY A N 1
ATOM 1470 C CA . GLY A 1 183 ? 43.452 -7.911 -40.849 1.00 94.94 183 GLY A CA 1
ATOM 1471 C C . GLY A 1 183 ? 42.283 -6.927 -40.899 1.00 94.94 183 GLY A C 1
ATOM 1472 O O . GLY A 1 183 ? 41.797 -6.447 -39.880 1.00 94.94 183 GLY A O 1
ATOM 1473 N N . HIS A 1 184 ? 41.820 -6.643 -42.116 1.00 95.31 184 HIS A N 1
ATOM 1474 C CA . HIS A 1 184 ? 40.761 -5.659 -42.398 1.00 95.31 184 HIS A CA 1
ATOM 1475 C C . HIS A 1 184 ? 39.660 -6.221 -43.297 1.00 95.31 184 HIS A C 1
ATOM 1477 O O . HIS A 1 184 ? 38.819 -5.480 -43.795 1.00 95.31 184 HIS A O 1
ATOM 1483 N N . GLN A 1 185 ? 39.660 -7.534 -43.541 1.00 97.31 185 GLN A N 1
ATOM 1484 C CA . GLN A 1 185 ? 38.631 -8.158 -44.362 1.00 97.31 185 GLN A CA 1
ATOM 1485 C C . GLN A 1 185 ? 37.288 -8.116 -43.630 1.00 97.31 185 GLN A C 1
ATOM 1487 O O . GLN A 1 185 ? 37.153 -8.671 -42.540 1.00 97.31 185 GLN A O 1
ATOM 1492 N N . LEU A 1 186 ? 36.295 -7.485 -44.256 1.00 97.81 186 LEU A N 1
ATOM 1493 C CA . LEU A 1 186 ? 34.928 -7.401 -43.757 1.00 97.81 186 LEU A CA 1
ATOM 1494 C C . LEU A 1 186 ? 33.991 -8.203 -44.664 1.00 97.81 186 LEU A C 1
ATOM 1496 O O . LEU A 1 186 ? 34.067 -8.117 -45.890 1.00 97.81 186 LEU A O 1
ATOM 1500 N N . ARG A 1 187 ? 33.074 -8.962 -44.063 1.00 97.75 187 ARG A N 1
ATOM 1501 C CA . ARG A 1 187 ? 32.022 -9.708 -44.761 1.00 97.75 187 ARG A CA 1
ATOM 1502 C C . ARG A 1 187 ? 30.658 -9.265 -44.246 1.00 97.75 187 ARG A C 1
ATOM 1504 O O . ARG A 1 187 ? 30.370 -9.344 -43.051 1.00 97.75 187 ARG A O 1
ATOM 1511 N N . ARG A 1 188 ? 29.805 -8.820 -45.170 1.00 95.81 188 ARG A N 1
ATOM 1512 C CA . ARG A 1 188 ? 28.410 -8.478 -44.874 1.00 95.81 188 ARG A CA 1
ATOM 1513 C C . ARG A 1 188 ? 27.601 -9.741 -44.599 1.00 95.81 188 ARG A C 1
ATOM 1515 O O . ARG A 1 188 ? 27.787 -10.754 -45.272 1.00 95.81 188 ARG A O 1
ATOM 1522 N N . ILE A 1 189 ? 26.692 -9.652 -43.637 1.00 96.62 189 ILE A N 1
ATOM 1523 C CA . ILE A 1 189 ? 25.728 -10.710 -43.342 1.00 96.62 189 ILE A CA 1
ATOM 1524 C C . ILE A 1 189 ? 24.502 -10.510 -44.237 1.00 96.62 189 ILE A C 1
ATOM 1526 O O . ILE A 1 189 ? 24.002 -9.394 -44.378 1.00 96.62 189 ILE A O 1
ATOM 1530 N N . GLN A 1 190 ? 24.054 -11.583 -44.888 1.00 93.56 190 GLN A N 1
ATOM 1531 C CA . GLN A 1 190 ? 22.869 -11.553 -45.746 1.00 93.56 190 GLN A CA 1
ATOM 1532 C C . GLN A 1 190 ? 21.585 -11.580 -44.902 1.00 93.56 190 GLN A C 1
ATOM 1534 O O . GLN A 1 190 ? 21.595 -12.065 -43.774 1.00 93.56 190 GLN A O 1
ATOM 1539 N N . ALA A 1 191 ? 20.480 -11.082 -45.464 1.00 93.38 191 ALA A N 1
ATOM 1540 C CA . ALA A 1 191 ? 19.145 -11.108 -44.852 1.00 93.38 191 ALA A CA 1
ATOM 1541 C C . ALA A 1 191 ? 18.992 -10.336 -43.521 1.00 93.38 191 ALA A C 1
ATOM 1543 O O . ALA A 1 191 ? 18.111 -10.641 -42.720 1.00 93.38 191 ALA A O 1
ATOM 1544 N N . LEU A 1 192 ? 19.814 -9.309 -43.285 1.00 95.75 192 LEU A N 1
ATOM 1545 C CA . LEU A 1 192 ? 19.549 -8.351 -42.210 1.00 95.75 192 LEU A CA 1
ATOM 1546 C C . LEU A 1 192 ? 18.389 -7.410 -42.591 1.00 95.75 192 LEU A C 1
ATOM 1548 O O . LEU A 1 192 ? 18.254 -7.080 -43.770 1.00 95.75 192 LEU A O 1
ATOM 1552 N N . PRO A 1 193 ? 17.585 -6.928 -41.629 1.00 95.75 193 PRO A N 1
ATOM 1553 C CA . PRO A 1 193 ? 16.662 -5.814 -41.850 1.00 95.75 193 PRO A CA 1
ATOM 1554 C C . PRO A 1 193 ? 17.371 -4.595 -42.458 1.00 95.75 193 PRO A C 1
ATOM 1556 O O . PRO A 1 193 ? 18.509 -4.302 -42.086 1.00 95.75 193 PRO A O 1
ATOM 1559 N N . GLU A 1 194 ? 16.702 -3.875 -43.363 1.00 95.75 194 GLU A N 1
ATOM 1560 C CA . GLU A 1 194 ? 17.270 -2.729 -44.099 1.00 95.75 194 GLU A CA 1
ATOM 1561 C C . GLU A 1 194 ? 17.866 -1.669 -43.162 1.00 95.75 194 GLU A C 1
ATOM 1563 O O . GLU A 1 194 ? 19.031 -1.311 -43.310 1.00 95.75 194 GLU A O 1
ATOM 1568 N N . ALA A 1 195 ? 17.141 -1.291 -42.103 1.00 95.00 195 ALA A N 1
ATOM 1569 C CA . ALA A 1 195 ? 17.626 -0.339 -41.102 1.00 95.00 195 ALA A CA 1
ATOM 1570 C C . ALA A 1 195 ? 18.952 -0.776 -40.444 1.00 95.00 195 ALA A C 1
ATOM 1572 O O . ALA A 1 195 ? 19.843 0.042 -40.222 1.00 95.00 195 ALA A O 1
ATOM 1573 N N . ILE A 1 196 ? 19.123 -2.076 -40.173 1.00 97.31 196 ILE A N 1
ATOM 1574 C CA . ILE A 1 196 ? 20.380 -2.609 -39.632 1.00 97.31 196 ILE A CA 1
ATOM 1575 C C . ILE A 1 196 ? 21.466 -2.596 -40.714 1.00 97.31 196 ILE A C 1
ATOM 1577 O O . ILE A 1 196 ? 22.603 -2.243 -40.416 1.00 97.31 196 ILE A O 1
ATOM 1581 N N . GLN A 1 197 ? 21.149 -2.945 -41.966 1.00 97.50 197 GLN A N 1
ATOM 1582 C CA . GLN A 1 197 ? 22.121 -2.889 -43.068 1.00 97.50 197 GLN A CA 1
ATOM 1583 C C . GLN A 1 197 ? 22.666 -1.473 -43.287 1.00 97.50 197 GLN A C 1
ATOM 1585 O O . GLN A 1 197 ? 23.874 -1.302 -43.482 1.00 97.50 197 GLN A O 1
ATOM 1590 N N . ASP A 1 198 ? 21.796 -0.468 -43.217 1.00 97.25 198 ASP A N 1
ATOM 1591 C CA . ASP A 1 198 ? 22.168 0.935 -43.363 1.00 97.25 198 ASP A CA 1
ATOM 1592 C C . ASP A 1 198 ? 23.067 1.402 -42.223 1.00 97.25 198 ASP A C 1
ATOM 1594 O O . ASP A 1 198 ? 24.095 2.037 -42.478 1.00 97.25 198 ASP A O 1
ATOM 1598 N N . LEU A 1 199 ? 22.758 1.026 -40.979 1.00 97.62 199 LEU A N 1
ATOM 1599 C CA . LEU A 1 199 ? 23.627 1.307 -39.836 1.00 97.62 199 LEU A CA 1
ATOM 1600 C C . LEU A 1 199 ? 24.970 0.571 -39.939 1.00 97.62 199 LEU A C 1
ATOM 1602 O O . LEU A 1 199 ? 26.020 1.176 -39.732 1.00 97.62 199 LEU A O 1
ATOM 1606 N N . VAL A 1 200 ? 24.987 -0.704 -40.347 1.00 97.75 200 VAL A N 1
ATOM 1607 C CA . VAL A 1 200 ? 26.239 -1.444 -40.590 1.00 97.75 200 VAL A CA 1
ATOM 1608 C C . VAL A 1 200 ? 27.111 -0.697 -41.602 1.00 97.75 200 VAL A C 1
ATOM 1610 O O . VAL A 1 200 ? 28.307 -0.514 -41.378 1.00 97.75 200 VAL A O 1
ATOM 1613 N N . LYS A 1 201 ? 26.520 -0.257 -42.716 1.00 97.44 201 LYS A N 1
ATOM 1614 C CA . LYS A 1 201 ? 27.231 0.428 -43.800 1.00 97.44 201 LYS A CA 1
ATOM 1615 C C . LYS A 1 201 ? 27.710 1.823 -43.399 1.00 97.44 201 LYS A C 1
ATOM 1617 O O . LYS A 1 201 ? 28.813 2.201 -43.779 1.00 97.44 201 LYS A O 1
ATOM 1622 N N . SER A 1 202 ? 26.883 2.589 -42.692 1.00 97.38 202 SER A N 1
ATOM 1623 C CA . SER A 1 202 ? 27.156 3.994 -42.366 1.00 97.38 202 SER A CA 1
ATOM 1624 C C . SER A 1 202 ? 28.002 4.179 -41.107 1.00 97.38 202 SER A C 1
ATOM 1626 O O . SER A 1 202 ? 28.742 5.159 -41.030 1.00 97.38 202 SER A O 1
ATOM 1628 N N . THR A 1 203 ? 27.943 3.249 -40.147 1.00 97.50 203 THR A N 1
ATOM 1629 C CA . THR A 1 203 ? 28.644 3.390 -38.863 1.00 97.50 203 THR A CA 1
ATOM 1630 C C . THR A 1 203 ? 29.690 2.300 -38.627 1.00 97.50 203 THR A C 1
ATOM 1632 O O . THR A 1 203 ? 30.851 2.630 -38.398 1.00 97.50 203 THR A O 1
ATOM 1635 N N . LEU A 1 204 ? 29.333 1.011 -38.719 1.00 97.00 204 LEU A N 1
ATOM 1636 C CA . LEU A 1 204 ? 30.239 -0.078 -38.321 1.00 97.00 204 LEU A CA 1
ATOM 1637 C C . LEU A 1 204 ? 31.376 -0.312 -39.313 1.00 97.00 204 LEU A C 1
ATOM 1639 O O . LEU A 1 204 ? 32.504 -0.538 -38.882 1.00 97.00 204 LEU A O 1
ATOM 1643 N N . VAL A 1 205 ? 31.101 -0.272 -40.620 1.00 97.75 205 VAL A N 1
ATOM 1644 C CA . VAL A 1 205 ? 32.136 -0.448 -41.651 1.00 97.75 205 VAL A CA 1
ATOM 1645 C C . VAL A 1 205 ? 33.205 0.651 -41.546 1.00 97.75 205 VAL A C 1
ATOM 1647 O O . VAL A 1 205 ? 34.371 0.288 -41.397 1.00 97.75 205 VAL A O 1
ATOM 1650 N N . PRO A 1 206 ? 32.859 1.956 -41.494 1.00 97.88 206 PRO A N 1
ATOM 1651 C CA . PRO A 1 206 ? 33.858 3.008 -41.305 1.00 97.88 206 PRO A CA 1
ATOM 1652 C C . PRO A 1 206 ? 34.641 2.889 -39.994 1.00 97.88 206 PRO A C 1
ATOM 1654 O O . PRO A 1 206 ? 35.854 3.094 -39.992 1.00 97.88 206 PRO A O 1
ATOM 1657 N N . SER A 1 207 ? 33.978 2.544 -38.880 1.00 96.75 207 SER A N 1
ATOM 1658 C CA . SER A 1 207 ? 34.674 2.319 -37.606 1.00 96.75 207 SER A CA 1
ATOM 1659 C C . SER A 1 207 ? 35.660 1.155 -37.714 1.00 96.75 207 SER A C 1
ATOM 1661 O O . SER A 1 207 ? 36.797 1.281 -37.278 1.00 96.75 207 SER A O 1
ATOM 1663 N N . ALA A 1 208 ? 35.273 0.047 -38.354 1.00 97.06 208 ALA A N 1
ATOM 1664 C CA . ALA A 1 208 ? 36.149 -1.103 -38.545 1.00 97.06 208 ALA A CA 1
ATOM 1665 C C . ALA A 1 208 ? 37.344 -0.796 -39.465 1.00 97.06 208 ALA A C 1
ATOM 1667 O O . ALA A 1 208 ? 38.462 -1.205 -39.159 1.00 97.06 208 ALA A O 1
ATOM 1668 N N . GLU A 1 209 ? 37.140 -0.057 -40.556 1.00 97.25 209 GLU A N 1
ATOM 1669 C CA . GLU A 1 209 ? 38.210 0.356 -41.478 1.00 97.25 209 GLU A CA 1
ATOM 1670 C C . GLU A 1 209 ? 39.230 1.295 -40.817 1.00 97.25 209 GLU A C 1
ATOM 1672 O O . GLU A 1 209 ? 40.418 1.226 -41.126 1.00 97.25 209 GLU A O 1
ATOM 1677 N N . ALA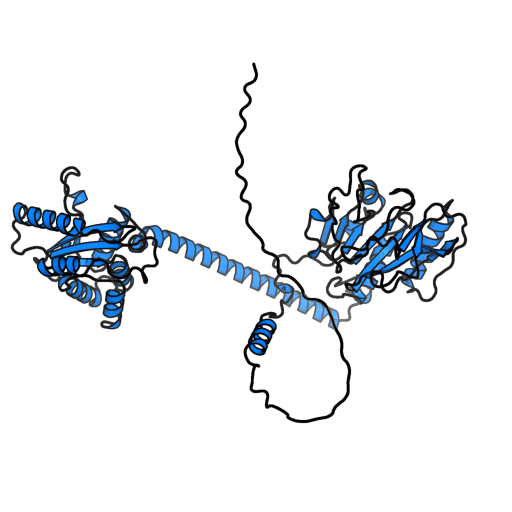 A 1 210 ? 38.792 2.132 -39.871 1.00 97.00 210 ALA A N 1
ATOM 1678 C CA . ALA A 1 210 ? 39.661 3.056 -39.143 1.00 97.00 210 ALA A CA 1
ATOM 1679 C C . ALA A 1 210 ? 40.563 2.376 -38.092 1.00 97.00 210 ALA A C 1
ATOM 1681 O O . ALA A 1 210 ? 41.499 2.999 -37.585 1.00 97.00 210 ALA A O 1
ATOM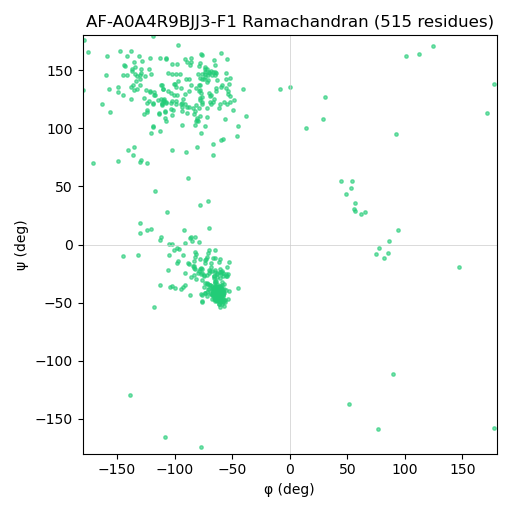 1682 N N . ARG A 1 211 ? 40.302 1.112 -37.738 1.00 96.25 211 ARG A N 1
ATOM 1683 C CA . ARG A 1 211 ? 41.075 0.389 -36.719 1.00 96.25 211 ARG A CA 1
ATOM 1684 C C . ARG A 1 211 ? 42.408 -0.108 -37.269 1.00 96.25 211 ARG A C 1
ATOM 1686 O O . ARG A 1 211 ? 42.489 -0.614 -38.383 1.00 96.25 211 ARG A O 1
ATOM 1693 N N . SER A 1 212 ? 43.452 -0.085 -36.445 1.00 95.75 212 SER A N 1
ATOM 1694 C CA . SER A 1 212 ? 44.724 -0.758 -36.756 1.00 95.75 212 SER A CA 1
ATOM 1695 C C . SER A 1 212 ? 44.653 -2.280 -36.562 1.00 95.75 212 SER A C 1
ATOM 1697 O O . SER A 1 212 ? 45.333 -3.026 -37.265 1.00 95.75 212 SER A O 1
ATOM 1699 N N . GLN A 1 213 ? 43.818 -2.740 -35.627 1.00 95.81 213 GLN A N 1
ATOM 1700 C CA . GLN A 1 213 ? 43.528 -4.147 -35.342 1.00 95.81 213 GLN A CA 1
ATOM 1701 C C . GLN A 1 213 ? 42.044 -4.312 -35.012 1.00 95.81 213 GLN A C 1
ATOM 1703 O O . GLN A 1 213 ? 41.440 -3.437 -34.394 1.00 95.81 213 GLN A O 1
ATOM 1708 N N . GLN A 1 214 ? 41.458 -5.445 -35.389 1.00 96.88 214 GLN A N 1
ATOM 1709 C CA . GLN A 1 214 ? 40.045 -5.714 -35.142 1.00 96.88 214 GLN A CA 1
ATOM 1710 C C . GLN A 1 214 ? 39.822 -6.337 -33.766 1.00 96.88 214 GLN A C 1
ATOM 1712 O O . GLN A 1 214 ? 40.690 -6.999 -33.198 1.00 96.88 214 GLN A O 1
ATOM 1717 N N . PHE A 1 215 ? 38.621 -6.147 -33.239 1.00 95.25 215 PHE A N 1
ATOM 1718 C CA . PHE A 1 215 ? 38.139 -6.816 -32.041 1.00 95.25 215 PHE A CA 1
ATOM 1719 C C . PHE A 1 215 ? 36.652 -7.117 -32.214 1.00 95.25 215 PHE A C 1
ATOM 1721 O O . PHE A 1 215 ? 35.959 -6.450 -32.981 1.00 95.25 215 PHE A O 1
ATOM 1728 N N . GLY A 1 216 ? 36.158 -8.141 -31.533 1.00 94.31 216 GLY A N 1
ATOM 1729 C CA . GLY A 1 216 ? 34.786 -8.589 -31.717 1.00 94.31 216 GLY A CA 1
ATOM 1730 C C . GLY A 1 216 ? 34.445 -9.807 -30.880 1.00 94.31 216 GLY A C 1
ATOM 1731 O O . GLY A 1 216 ? 35.083 -10.103 -29.870 1.00 94.31 216 GLY A O 1
ATOM 1732 N N . ILE A 1 217 ? 33.420 -10.518 -31.327 1.00 92.38 217 ILE A N 1
ATOM 1733 C CA . ILE A 1 217 ? 32.825 -11.676 -30.679 1.00 92.38 217 ILE A CA 1
ATOM 1734 C C . ILE A 1 217 ? 33.073 -12.893 -31.562 1.00 92.38 217 ILE A C 1
ATOM 1736 O O . ILE A 1 217 ? 32.686 -12.922 -32.722 1.00 92.38 217 ILE A O 1
ATOM 1740 N N . GLN A 1 218 ? 33.688 -13.920 -31.009 1.00 90.38 218 GLN A N 1
ATOM 1741 C CA . GLN A 1 218 ? 33.773 -15.240 -31.604 1.00 90.38 218 GLN A CA 1
ATOM 1742 C C . GLN A 1 218 ? 32.706 -16.134 -30.977 1.00 90.38 218 GLN A C 1
ATOM 1744 O O . GLN A 1 218 ? 32.517 -16.121 -29.760 1.00 90.38 218 GLN A O 1
ATOM 1749 N N . VAL A 1 219 ? 32.008 -16.891 -31.814 1.00 86.62 219 VAL A N 1
ATOM 1750 C CA . VAL A 1 219 ? 30.955 -17.819 -31.396 1.00 86.62 219 VAL A CA 1
ATOM 1751 C C . VAL A 1 219 ? 31.555 -19.217 -31.311 1.00 86.62 219 VAL A C 1
ATOM 1753 O O . VAL A 1 219 ? 32.185 -19.660 -32.270 1.00 86.62 219 VAL A O 1
ATOM 1756 N N . ASP A 1 220 ? 31.367 -19.900 -30.185 1.00 78.88 220 ASP A N 1
ATOM 1757 C CA . ASP A 1 220 ? 31.773 -21.296 -30.014 1.00 78.88 220 ASP A CA 1
ATOM 1758 C C . ASP A 1 220 ? 30.581 -22.207 -30.341 1.00 78.88 220 ASP A C 1
ATOM 1760 O O . ASP A 1 220 ? 29.602 -22.285 -29.592 1.00 78.88 220 ASP A O 1
ATOM 1764 N N . GLY A 1 221 ? 30.616 -22.811 -31.532 1.00 62.56 221 GLY A N 1
ATOM 1765 C CA . GLY A 1 221 ? 29.449 -23.415 -32.183 1.00 62.56 221 GLY A CA 1
ATOM 1766 C C . GLY A 1 221 ? 28.845 -24.625 -31.465 1.00 62.56 221 GLY A C 1
ATOM 1767 O O . GLY A 1 221 ? 27.667 -24.907 -31.667 1.00 62.56 221 GLY A O 1
ATOM 1768 N N . GLU A 1 222 ? 29.599 -25.313 -30.604 1.00 63.31 222 GLU A N 1
ATOM 1769 C CA . GLU A 1 222 ? 29.119 -26.510 -29.893 1.00 63.31 222 GLU A CA 1
ATOM 1770 C C . GLU A 1 222 ? 28.293 -26.180 -28.633 1.00 63.31 222 GLU A C 1
ATOM 1772 O O . GLU A 1 222 ? 27.619 -27.056 -28.093 1.00 63.31 222 GLU A O 1
ATOM 1777 N N . HIS A 1 223 ? 28.275 -24.913 -28.187 1.00 61.38 223 HIS A N 1
ATOM 1778 C CA . HIS A 1 223 ? 27.750 -24.524 -26.866 1.00 61.38 223 HIS A CA 1
ATOM 1779 C C . HIS A 1 223 ? 26.742 -23.366 -26.880 1.00 61.38 223 HIS A C 1
ATOM 1781 O O . HIS A 1 223 ? 26.508 -22.737 -25.849 1.00 61.38 223 HIS A O 1
ATOM 1787 N N . LEU A 1 224 ? 26.140 -23.056 -28.033 1.00 62.06 224 LEU A N 1
ATOM 1788 C CA . LEU A 1 224 ? 25.177 -21.953 -28.155 1.00 62.06 224 LEU A CA 1
ATOM 1789 C C . LEU A 1 224 ? 23.888 -22.192 -27.353 1.00 62.06 224 LEU A C 1
ATOM 1791 O O . LEU A 1 224 ? 23.458 -21.323 -26.598 1.00 62.06 224 LEU A O 1
ATOM 1795 N N . ALA A 1 225 ? 23.296 -23.379 -27.461 1.00 59.09 225 ALA A N 1
ATOM 1796 C CA . ALA A 1 225 ? 22.117 -23.757 -26.685 1.00 59.09 225 ALA A CA 1
ATOM 1797 C C . ALA A 1 225 ? 22.529 -24.353 -25.323 1.00 59.09 225 ALA A C 1
ATOM 1799 O O . ALA A 1 225 ? 23.517 -25.085 -25.270 1.00 59.09 225 ALA A O 1
ATOM 1800 N N . PRO A 1 226 ? 21.794 -24.089 -24.223 1.00 64.06 226 PRO A N 1
ATOM 1801 C CA . PRO A 1 226 ? 20.469 -23.456 -24.149 1.00 64.06 226 PRO A CA 1
ATOM 1802 C C . PRO A 1 226 ? 20.482 -21.928 -23.993 1.00 64.06 226 PRO A C 1
ATOM 1804 O O . PRO A 1 226 ? 19.427 -21.319 -23.844 1.00 64.06 226 PRO A O 1
ATOM 1807 N N . ALA A 1 227 ? 21.652 -21.301 -23.962 1.00 61.16 227 ALA A N 1
ATOM 1808 C CA . ALA A 1 227 ? 21.794 -20.029 -23.276 1.00 61.16 227 ALA A CA 1
ATOM 1809 C C . ALA A 1 227 ? 21.913 -18.801 -24.202 1.00 61.16 227 ALA A C 1
ATOM 1811 O O . ALA A 1 227 ? 21.549 -17.691 -23.809 1.00 61.16 227 ALA A O 1
ATOM 1812 N N . VAL A 1 228 ? 22.322 -19.020 -25.453 1.00 71.50 228 VAL A N 1
ATOM 1813 C CA . VAL A 1 228 ? 22.180 -18.101 -26.587 1.00 71.50 228 VAL A CA 1
ATOM 1814 C C . VAL A 1 228 ? 21.222 -18.730 -27.578 1.00 71.50 228 VAL A C 1
ATOM 1816 O O . VAL A 1 228 ? 21.542 -19.715 -28.243 1.00 71.50 228 VAL A O 1
ATOM 1819 N N . LEU A 1 229 ? 20.056 -18.127 -27.731 1.00 73.81 229 LEU A N 1
ATOM 1820 C CA . LEU A 1 229 ? 19.130 -18.492 -28.788 1.00 73.81 229 LEU A CA 1
ATOM 1821 C C . LEU A 1 229 ? 19.319 -17.515 -29.950 1.00 73.81 229 LEU A C 1
ATOM 1823 O O . LEU A 1 229 ? 19.524 -16.321 -29.744 1.00 73.81 229 LEU A O 1
ATOM 1827 N N . ASN A 1 230 ? 19.264 -18.016 -31.183 1.00 87.12 230 ASN A N 1
ATOM 1828 C CA . ASN A 1 230 ? 19.150 -17.185 -32.386 1.00 87.12 230 ASN A CA 1
ATOM 1829 C C . ASN A 1 230 ? 20.218 -16.073 -32.509 1.00 87.12 230 ASN A C 1
ATOM 1831 O O . ASN A 1 230 ? 19.888 -14.913 -32.761 1.00 87.12 230 ASN A O 1
ATOM 1835 N N . PHE A 1 231 ? 21.506 -16.407 -32.325 1.00 92.06 231 PHE A N 1
ATOM 1836 C CA . PHE A 1 231 ? 22.588 -15.441 -32.550 1.00 92.06 231 PHE A CA 1
ATOM 1837 C C . PHE A 1 231 ? 22.587 -14.955 -34.007 1.00 92.06 231 PHE A C 1
ATOM 1839 O O . PHE A 1 231 ? 22.733 -15.739 -34.944 1.00 92.06 231 PHE A O 1
ATOM 1846 N N . ARG A 1 232 ? 22.444 -13.642 -34.183 1.00 95.31 232 ARG A N 1
ATOM 1847 C CA . ARG A 1 232 ? 22.359 -12.940 -35.463 1.00 95.31 232 ARG A CA 1
ATOM 1848 C C . ARG A 1 232 ? 23.527 -11.954 -35.572 1.00 95.31 232 ARG A C 1
ATOM 1850 O O . ARG A 1 232 ? 23.460 -10.880 -34.969 1.00 95.31 232 ARG A O 1
ATOM 1857 N N . PRO A 1 233 ? 24.599 -12.282 -36.314 1.00 96.81 233 PRO A N 1
ATOM 1858 C CA . PRO A 1 233 ? 25.702 -11.353 -36.524 1.00 96.81 233 PRO A CA 1
ATOM 1859 C C . PRO A 1 233 ? 25.275 -10.189 -37.423 1.00 96.81 233 PRO A C 1
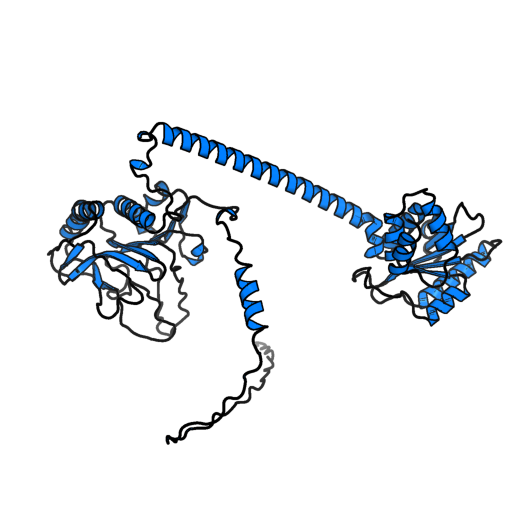ATOM 1861 O O . PRO A 1 233 ? 24.472 -10.369 -38.335 1.00 96.81 233 PRO A O 1
ATOM 1864 N N . PHE A 1 234 ? 25.839 -9.002 -37.199 1.00 97.88 234 PHE A N 1
ATOM 1865 C CA . PHE A 1 234 ? 25.591 -7.822 -38.039 1.00 97.88 234 PHE A CA 1
ATOM 1866 C C . PHE A 1 234 ? 26.716 -7.591 -39.057 1.00 97.88 234 PHE A C 1
ATOM 1868 O O . PHE A 1 234 ? 26.463 -7.234 -40.206 1.00 97.88 234 PHE A O 1
ATOM 1875 N N . LEU A 1 235 ? 27.966 -7.838 -38.656 1.00 98.06 235 LEU A N 1
ATOM 1876 C CA . LEU A 1 235 ? 29.148 -7.680 -39.504 1.00 98.06 235 LEU A CA 1
ATOM 1877 C C . LEU A 1 235 ? 30.227 -8.685 -39.087 1.00 98.06 235 LEU A C 1
ATOM 1879 O O . LEU A 1 235 ? 30.542 -8.785 -37.902 1.00 98.06 235 LEU A O 1
ATOM 1883 N N . ALA A 1 236 ? 30.797 -9.415 -40.047 1.00 97.88 236 ALA A N 1
ATOM 1884 C CA . ALA A 1 236 ? 31.918 -10.323 -39.808 1.00 97.88 236 ALA A CA 1
ATOM 1885 C C . ALA A 1 236 ? 33.245 -9.667 -40.220 1.00 97.88 236 ALA A C 1
ATOM 1887 O O . ALA A 1 236 ? 33.319 -9.006 -41.256 1.00 97.88 236 ALA A O 1
ATOM 1888 N N . GLY A 1 237 ? 34.273 -9.851 -39.399 1.00 97.25 237 GLY A N 1
ATOM 1889 C CA . GLY A 1 237 ? 35.643 -9.397 -39.610 1.00 97.25 237 GLY A CA 1
ATOM 1890 C C . GLY A 1 237 ? 36.611 -10.553 -39.920 1.00 97.25 237 GLY A C 1
ATOM 1891 O O . GLY A 1 237 ? 36.174 -11.668 -40.224 1.00 97.25 237 GLY A O 1
ATOM 1892 N N . PRO A 1 238 ? 37.931 -10.314 -39.840 1.00 97.12 238 PRO A N 1
ATOM 1893 C CA . PRO A 1 238 ? 38.951 -11.326 -40.112 1.00 97.12 238 PRO A CA 1
ATOM 1894 C C . PRO A 1 238 ? 38.905 -12.475 -39.095 1.00 97.12 238 PRO A C 1
ATOM 1896 O O . PRO A 1 238 ? 38.623 -12.268 -37.917 1.00 97.12 238 PRO A O 1
ATOM 1899 N N . GLY A 1 239 ? 39.208 -13.696 -39.547 1.00 93.62 239 GLY A N 1
ATOM 1900 C CA . GLY A 1 239 ? 39.222 -14.881 -38.678 1.00 93.62 239 GLY A CA 1
ATOM 1901 C C . GLY A 1 239 ? 37.847 -15.260 -38.116 1.00 93.62 239 GLY A C 1
ATOM 1902 O O . GLY A 1 239 ? 37.774 -15.799 -37.015 1.00 93.62 239 GLY A O 1
ATOM 1903 N N . ASP A 1 240 ? 36.774 -14.930 -38.845 1.00 93.12 240 ASP A N 1
ATOM 1904 C CA . ASP A 1 240 ? 35.376 -15.196 -38.476 1.00 93.12 240 ASP A CA 1
ATOM 1905 C C . ASP A 1 240 ? 34.964 -14.627 -37.103 1.00 93.12 240 ASP A C 1
ATOM 1907 O O . ASP A 1 240 ? 34.078 -15.154 -36.427 1.00 93.12 240 ASP A O 1
ATOM 1911 N N . ILE A 1 241 ? 35.571 -13.508 -36.693 1.00 95.62 241 ILE A N 1
ATOM 1912 C CA . ILE A 1 241 ? 35.039 -12.707 -35.586 1.00 95.62 241 ILE A CA 1
ATOM 1913 C C . ILE A 1 241 ? 33.823 -11.906 -36.059 1.00 95.62 241 ILE A C 1
ATOM 1915 O O . ILE A 1 241 ? 33.779 -11.420 -37.187 1.00 95.62 241 ILE A O 1
ATOM 1919 N N . TYR A 1 242 ? 32.854 -11.695 -35.181 1.00 96.75 242 TYR A N 1
ATOM 1920 C CA . TYR A 1 242 ? 31.701 -10.836 -35.421 1.00 96.75 242 TYR A CA 1
ATOM 1921 C C . TYR A 1 242 ? 31.885 -9.511 -34.693 1.00 96.75 242 TYR A C 1
ATOM 1923 O O . TYR A 1 242 ? 32.054 -9.470 -33.478 1.00 96.75 242 TYR A O 1
ATOM 1931 N N . LEU A 1 243 ? 31.863 -8.412 -35.437 1.00 96.81 243 LEU A N 1
ATOM 1932 C CA . LEU A 1 243 ? 32.112 -7.073 -34.905 1.00 96.81 243 LEU A CA 1
ATOM 1933 C C . LEU A 1 243 ? 30.915 -6.520 -34.121 1.00 96.81 243 LEU A C 1
ATOM 1935 O O . LEU A 1 243 ? 31.097 -5.667 -33.265 1.00 96.81 243 LEU A O 1
ATOM 1939 N N . ALA A 1 244 ? 29.709 -7.001 -34.417 1.00 97.44 244 ALA A N 1
ATOM 1940 C CA . ALA A 1 244 ? 28.473 -6.690 -33.709 1.00 97.44 244 ALA A CA 1
ATOM 1941 C C . ALA A 1 244 ? 27.437 -7.793 -33.973 1.00 97.44 244 ALA A C 1
ATOM 1943 O O . ALA A 1 244 ? 27.557 -8.547 -34.948 1.00 97.44 244 ALA A O 1
ATOM 1944 N N . GLY A 1 245 ? 26.406 -7.877 -33.138 1.00 96.38 245 GLY A N 1
ATOM 1945 C CA . GLY A 1 245 ? 25.303 -8.814 -33.338 1.00 96.38 245 GLY A CA 1
ATOM 1946 C C . GLY A 1 245 ? 24.220 -8.701 -32.277 1.00 96.38 245 GLY A C 1
ATOM 1947 O O . GLY A 1 245 ? 24.356 -7.964 -31.301 1.00 96.38 245 GLY A O 1
ATOM 1948 N N . SER A 1 246 ? 23.155 -9.477 -32.449 1.00 96.12 246 SER A N 1
ATOM 1949 C CA . SER A 1 246 ? 22.118 -9.654 -31.436 1.00 96.12 246 SER A CA 1
ATOM 1950 C C . SER A 1 246 ? 21.852 -11.125 -31.155 1.00 96.12 246 SER A C 1
ATOM 1952 O O . SER A 1 246 ? 22.087 -11.971 -32.010 1.00 96.12 246 SER A O 1
ATOM 1954 N N . TYR A 1 247 ? 21.299 -11.438 -29.991 1.00 93.81 247 TYR A N 1
ATOM 1955 C CA . TYR A 1 247 ? 20.801 -12.776 -29.680 1.00 93.81 247 TYR A CA 1
ATOM 1956 C C . TYR A 1 247 ? 19.593 -12.720 -28.748 1.00 93.81 247 TYR A C 1
ATOM 1958 O O . TYR A 1 247 ? 19.286 -11.678 -28.169 1.00 93.81 247 TYR A O 1
ATOM 1966 N N . GLU A 1 248 ? 18.896 -13.840 -28.620 1.00 92.25 248 GLU A N 1
ATOM 1967 C CA . GLU A 1 248 ? 17.778 -14.030 -27.704 1.00 92.25 248 GLU A CA 1
ATOM 1968 C C . GLU A 1 248 ? 18.222 -14.794 -26.460 1.00 92.25 248 GLU A C 1
ATOM 1970 O O . GLU A 1 248 ? 18.980 -15.764 -26.519 1.00 92.25 248 GLU A O 1
ATOM 1975 N N . ARG A 1 249 ? 17.730 -14.346 -25.310 1.00 88.94 249 ARG A N 1
ATOM 1976 C CA . ARG A 1 249 ? 17.900 -15.023 -24.028 1.00 88.94 249 ARG A CA 1
ATOM 1977 C C . ARG A 1 249 ? 16.803 -16.076 -23.846 1.00 88.94 249 ARG A C 1
ATOM 1979 O O . ARG A 1 249 ? 15.733 -15.938 -24.441 1.00 88.94 249 ARG A O 1
ATOM 1986 N N . PRO A 1 250 ? 16.987 -17.061 -22.949 1.00 82.56 250 PRO A N 1
ATOM 1987 C CA . PRO A 1 250 ? 15.956 -18.058 -22.642 1.00 82.56 250 PRO A CA 1
ATOM 1988 C C . PRO A 1 250 ? 14.599 -17.471 -22.213 1.00 82.56 250 PRO A C 1
ATOM 1990 O O . PRO A 1 250 ? 13.565 -18.088 -22.439 1.00 82.56 250 PRO A O 1
ATOM 1993 N N . GLY A 1 251 ? 14.583 -16.266 -21.626 1.00 85.44 251 GLY A N 1
ATOM 1994 C CA . GLY A 1 251 ? 13.357 -15.546 -21.252 1.00 85.44 251 GLY A CA 1
ATOM 1995 C C . GLY A 1 251 ? 12.684 -14.758 -22.383 1.00 85.44 251 GLY A C 1
ATOM 1996 O O . GLY A 1 251 ? 11.765 -13.990 -22.111 1.00 85.44 251 GLY A O 1
ATOM 1997 N N . GLY A 1 252 ? 13.153 -14.884 -23.629 1.00 90.12 252 GLY A N 1
ATOM 1998 C CA . GLY A 1 252 ? 12.623 -14.178 -24.803 1.00 90.12 252 GLY A CA 1
ATOM 1999 C C . GLY A 1 252 ? 13.128 -12.741 -24.979 1.00 90.12 252 GLY A C 1
ATOM 2000 O O . GLY A 1 252 ? 12.955 -12.159 -26.050 1.00 90.12 252 GLY A O 1
ATOM 2001 N N . ALA A 1 253 ? 13.792 -12.167 -23.971 1.00 93.94 253 ALA A N 1
ATOM 2002 C CA . ALA A 1 253 ? 14.428 -10.860 -24.097 1.00 93.94 253 ALA A CA 1
ATOM 2003 C C . ALA A 1 253 ? 15.617 -10.907 -25.068 1.00 93.94 253 ALA A C 1
ATOM 2005 O O . ALA A 1 253 ? 16.335 -11.906 -25.151 1.00 93.94 253 ALA A O 1
ATOM 2006 N N . ALA A 1 254 ? 15.843 -9.817 -25.798 1.00 95.19 254 ALA A N 1
ATOM 2007 C CA . ALA A 1 254 ? 16.927 -9.718 -26.769 1.00 95.19 254 ALA A CA 1
ATOM 2008 C C . ALA A 1 254 ? 18.110 -8.907 -26.226 1.00 95.19 254 ALA A C 1
ATOM 2010 O O . ALA A 1 254 ? 17.940 -7.939 -25.485 1.00 95.19 254 ALA A O 1
ATOM 2011 N N . VAL A 1 255 ? 19.314 -9.293 -26.640 1.00 94.69 255 VAL A N 1
ATOM 2012 C CA . VAL A 1 255 ? 20.571 -8.613 -26.316 1.00 94.69 255 VAL A CA 1
ATOM 2013 C C . VAL A 1 255 ? 21.210 -8.123 -27.600 1.00 94.69 255 VAL A C 1
ATOM 2015 O O . VAL A 1 255 ? 21.339 -8.888 -28.553 1.00 94.69 255 VAL A O 1
ATOM 2018 N N . TRP A 1 256 ? 21.617 -6.861 -27.615 1.00 97.00 256 TRP A N 1
ATOM 2019 C CA . TRP A 1 256 ? 22.378 -6.233 -28.688 1.00 97.00 256 TRP A CA 1
ATOM 2020 C C . TRP A 1 256 ? 23.796 -5.954 -28.204 1.00 97.00 256 TRP A C 1
ATOM 2022 O O . TRP A 1 256 ? 23.996 -5.461 -27.095 1.00 97.00 256 TRP A O 1
ATOM 2032 N N . LEU A 1 257 ? 24.772 -6.306 -29.037 1.00 95.38 257 LEU A N 1
ATOM 2033 C CA . LEU A 1 257 ? 26.196 -6.211 -28.748 1.00 95.38 257 LEU A CA 1
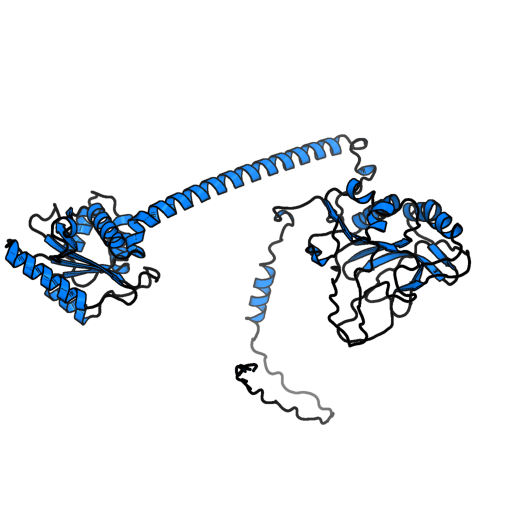ATOM 2034 C C . LEU A 1 257 ? 26.870 -5.374 -29.825 1.00 95.38 257 LEU A C 1
ATOM 2036 O O . LEU A 1 257 ? 26.917 -5.776 -30.991 1.00 95.38 257 LEU A O 1
ATOM 2040 N N . LEU A 1 258 ? 27.404 -4.228 -29.422 1.00 97.06 258 LEU A N 1
ATOM 2041 C CA . LEU A 1 258 ? 27.994 -3.236 -30.313 1.00 97.06 258 LEU A CA 1
ATOM 2042 C C . LEU A 1 258 ? 29.380 -2.829 -29.808 1.00 97.06 258 LEU A C 1
ATOM 2044 O O . LEU A 1 258 ? 29.596 -2.787 -28.600 1.00 97.06 258 LEU A O 1
ATOM 2048 N N . PRO A 1 259 ? 30.337 -2.526 -30.688 1.00 96.19 259 PRO A N 1
ATOM 2049 C CA . PRO A 1 259 ? 31.600 -1.965 -30.249 1.00 96.19 259 PRO A CA 1
ATOM 2050 C C . PRO A 1 259 ? 31.381 -0.499 -29.830 1.00 96.19 259 PRO A C 1
ATOM 2052 O O . PRO A 1 259 ? 30.549 0.198 -30.411 1.00 96.19 259 PRO A O 1
ATOM 2055 N N . ASP A 1 260 ? 32.085 -0.034 -28.800 1.00 95.38 260 ASP A N 1
ATOM 2056 C CA . ASP A 1 260 ? 31.922 1.328 -28.260 1.00 95.38 260 ASP A CA 1
ATOM 2057 C C . ASP A 1 260 ? 32.411 2.431 -29.213 1.00 95.38 260 ASP A C 1
ATOM 2059 O O . ASP A 1 260 ? 31.991 3.578 -29.103 1.00 95.38 260 ASP A O 1
ATOM 2063 N N . ASP A 1 261 ? 33.253 2.073 -30.182 1.00 95.69 261 ASP A N 1
ATOM 2064 C CA . ASP A 1 261 ? 33.729 2.944 -31.257 1.00 95.69 261 ASP A CA 1
ATOM 2065 C C . ASP A 1 261 ? 32.775 3.014 -32.469 1.00 95.69 261 ASP A C 1
ATOM 2067 O O . ASP A 1 261 ? 33.089 3.663 -33.476 1.00 95.69 261 ASP A O 1
ATOM 2071 N N . ALA A 1 262 ? 31.612 2.351 -32.415 1.00 96.38 262 ALA A N 1
ATOM 2072 C CA . ALA A 1 262 ? 30.572 2.525 -33.421 1.00 96.38 262 ALA A CA 1
ATOM 2073 C C . ALA A 1 262 ? 30.028 3.957 -33.352 1.00 96.38 262 ALA A C 1
ATOM 2075 O O . ALA A 1 262 ? 29.567 4.417 -32.311 1.00 96.38 262 ALA A O 1
ATOM 2076 N N . LYS A 1 263 ? 30.048 4.672 -34.480 1.00 94.12 263 LYS A N 1
ATOM 2077 C CA . LYS A 1 263 ? 29.434 6.004 -34.550 1.00 94.12 263 LYS A CA 1
ATOM 2078 C C . LYS A 1 263 ? 27.918 5.913 -34.359 1.00 94.12 263 LYS A C 1
ATOM 2080 O O . LYS A 1 263 ? 27.299 4.942 -34.793 1.00 94.12 263 LYS A O 1
ATOM 2085 N N . SER A 1 264 ? 27.339 6.956 -33.772 1.00 94.69 264 SER A N 1
ATOM 2086 C CA . SER A 1 264 ? 25.892 7.128 -33.609 1.00 94.69 264 SER A CA 1
ATOM 2087 C C . SER A 1 264 ? 25.182 5.952 -32.925 1.00 94.69 264 SER A C 1
ATOM 2089 O O . SER A 1 264 ? 24.232 5.379 -33.466 1.00 94.69 264 SER A O 1
ATOM 2091 N N . LEU A 1 265 ? 25.655 5.566 -31.735 1.00 96.75 265 LEU A N 1
ATOM 2092 C CA . LEU A 1 265 ? 25.042 4.506 -30.922 1.00 96.75 265 LEU A CA 1
ATOM 2093 C C . LEU A 1 265 ? 23.575 4.791 -30.580 1.00 96.75 265 LEU A C 1
ATOM 2095 O O . LEU A 1 265 ? 22.798 3.852 -30.426 1.00 96.75 265 LEU A O 1
ATOM 2099 N N . GLU A 1 266 ? 23.182 6.061 -30.530 1.00 95.81 266 GLU A N 1
ATOM 2100 C CA . GLU A 1 266 ? 21.800 6.491 -30.362 1.00 95.81 266 GLU A CA 1
ATOM 2101 C C . GLU A 1 266 ? 20.880 5.938 -31.462 1.00 95.81 266 GLU A C 1
ATOM 2103 O O . GLU A 1 266 ? 19.803 5.425 -31.167 1.00 95.81 266 GLU A O 1
ATOM 2108 N N . ASN A 1 267 ? 21.340 5.916 -32.717 1.00 95.75 267 ASN A N 1
ATOM 2109 C CA . ASN A 1 267 ? 20.555 5.379 -33.831 1.00 95.75 267 ASN A CA 1
ATOM 2110 C C . ASN A 1 267 ? 20.463 3.847 -33.763 1.00 95.75 267 ASN A C 1
ATOM 2112 O O . ASN A 1 267 ? 19.446 3.260 -34.129 1.00 95.75 267 ASN A O 1
ATOM 2116 N N . TRP A 1 268 ? 21.513 3.181 -33.271 1.00 97.50 268 TRP A N 1
ATOM 2117 C CA . TRP A 1 268 ? 21.477 1.740 -33.009 1.00 97.50 268 TRP A CA 1
ATOM 2118 C C . TRP A 1 268 ? 20.475 1.387 -31.916 1.00 97.50 268 TRP A C 1
ATOM 2120 O O . TRP A 1 268 ? 19.784 0.375 -32.027 1.00 97.50 268 TRP A O 1
ATOM 2130 N N . PHE A 1 269 ? 20.392 2.212 -30.873 1.00 96.50 269 PHE A N 1
ATOM 2131 C CA . PHE A 1 269 ? 19.437 2.027 -29.791 1.00 96.50 269 PHE A CA 1
ATOM 2132 C C . PHE A 1 269 ? 17.997 2.210 -30.270 1.00 96.50 269 PHE A C 1
ATOM 2134 O O . PHE A 1 269 ? 17.161 1.364 -29.9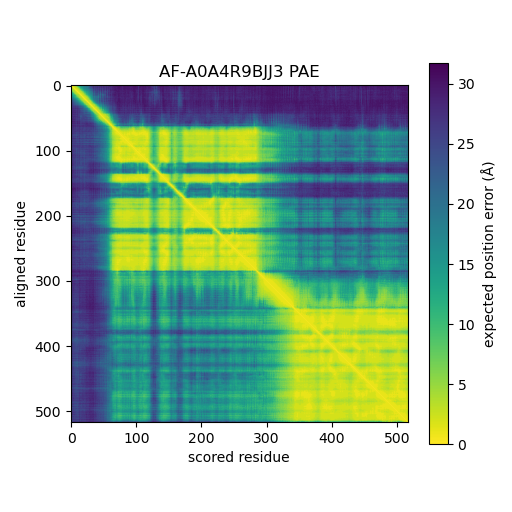67 1.00 96.50 269 PHE A O 1
ATOM 2141 N N . ASP A 1 270 ? 17.717 3.221 -31.096 1.00 94.25 270 ASP A N 1
ATOM 2142 C CA . ASP A 1 270 ? 16.384 3.409 -31.685 1.00 94.25 270 ASP A CA 1
ATOM 2143 C C . ASP A 1 270 ? 15.940 2.189 -32.500 1.00 94.25 270 ASP A C 1
ATOM 2145 O O . ASP A 1 270 ? 14.833 1.679 -32.325 1.00 94.25 270 ASP A O 1
ATOM 2149 N N . VAL A 1 271 ? 16.820 1.672 -33.365 1.00 95.50 271 VAL A N 1
ATOM 2150 C CA . VAL A 1 271 ? 16.533 0.468 -34.159 1.00 95.50 271 VAL A CA 1
ATOM 2151 C C . VAL A 1 271 ? 16.339 -0.756 -33.256 1.00 95.50 271 VAL A C 1
ATOM 2153 O O . VAL A 1 271 ? 15.460 -1.580 -33.521 1.00 95.50 271 VAL A O 1
ATOM 2156 N N . ALA A 1 272 ? 17.100 -0.865 -32.162 1.00 96.19 272 ALA A N 1
ATOM 2157 C CA . ALA A 1 272 ? 16.904 -1.917 -31.170 1.00 96.19 272 ALA A CA 1
ATOM 2158 C C . ALA A 1 272 ? 15.525 -1.817 -30.502 1.00 96.19 272 ALA A C 1
ATOM 2160 O O . ALA A 1 272 ? 14.832 -2.829 -30.413 1.00 96.19 272 ALA A O 1
ATOM 2161 N N . LEU A 1 273 ? 15.083 -0.615 -30.112 1.00 94.88 273 LEU A N 1
ATOM 2162 C CA . LEU A 1 273 ? 13.746 -0.392 -29.558 1.00 94.88 273 LEU A CA 1
ATOM 2163 C C . LEU A 1 273 ? 12.646 -0.810 -30.545 1.00 94.88 273 LEU A C 1
ATOM 2165 O O . LEU A 1 273 ? 11.664 -1.419 -30.121 1.00 94.88 273 LEU A O 1
ATOM 2169 N N . VAL A 1 274 ? 12.803 -0.545 -31.853 1.00 93.75 274 VAL A N 1
ATOM 2170 C CA . VAL A 1 274 ? 11.817 -0.965 -32.876 1.00 93.75 274 VAL A CA 1
ATOM 2171 C C . VAL A 1 274 ? 11.727 -2.486 -32.937 1.00 93.75 274 VAL A C 1
ATOM 2173 O O . VAL A 1 274 ? 10.638 -3.058 -32.899 1.00 93.75 274 VAL A O 1
ATOM 2176 N N . GLU A 1 275 ? 12.872 -3.162 -32.998 1.00 94.62 275 GLU A N 1
ATOM 2177 C CA . GLU A 1 275 ? 12.921 -4.625 -33.008 1.00 94.62 275 GLU A CA 1
ATOM 2178 C C . GLU A 1 275 ? 12.359 -5.222 -31.709 1.00 94.62 275 GLU A C 1
ATOM 2180 O O . GLU A 1 275 ? 11.693 -6.258 -31.742 1.00 94.62 275 GLU A O 1
ATOM 2185 N N . TRP A 1 276 ? 12.572 -4.575 -30.561 1.00 96.06 276 TRP A N 1
ATOM 2186 C CA . TRP A 1 276 ? 12.027 -5.020 -29.278 1.00 96.06 276 TRP A CA 1
ATOM 2187 C C . TRP A 1 276 ? 10.525 -4.760 -29.147 1.00 96.06 276 TRP A C 1
ATOM 2189 O O . TRP A 1 276 ? 9.829 -5.609 -28.593 1.00 96.06 276 TRP A O 1
ATOM 2199 N N . HIS A 1 277 ? 9.993 -3.684 -29.736 1.00 93.75 277 HIS A N 1
ATOM 2200 C CA . HIS A 1 277 ? 8.549 -3.453 -29.865 1.00 93.75 277 HIS A CA 1
ATOM 2201 C C . HIS A 1 277 ? 7.852 -4.585 -30.618 1.00 93.75 277 HIS A C 1
ATOM 2203 O O . HIS A 1 277 ? 6.797 -5.057 -30.193 1.00 93.75 277 HIS A O 1
ATOM 2209 N N . LEU A 1 278 ? 8.455 -5.079 -31.703 1.00 91.69 278 LEU A N 1
ATOM 2210 C CA . LEU A 1 278 ? 7.900 -6.214 -32.443 1.00 91.69 278 LEU A CA 1
ATOM 2211 C C . LEU A 1 278 ? 7.840 -7.497 -31.598 1.00 91.69 278 LEU A C 1
ATOM 2213 O O . LEU A 1 278 ? 6.965 -8.330 -31.836 1.00 91.69 278 LEU A O 1
ATOM 2217 N N . LYS A 1 279 ? 8.729 -7.645 -30.607 1.00 92.50 279 LYS A N 1
ATOM 2218 C CA . LYS A 1 279 ? 8.771 -8.803 -29.700 1.00 92.50 279 LYS A CA 1
ATOM 2219 C C . LYS A 1 279 ? 7.857 -8.660 -28.487 1.00 92.50 279 LYS A C 1
ATOM 2221 O O . LYS A 1 279 ? 7.185 -9.618 -28.122 1.00 92.50 279 LYS A O 1
ATOM 2226 N N . ASP A 1 280 ? 7.836 -7.488 -27.858 1.00 93.56 280 ASP A N 1
ATOM 2227 C CA . ASP A 1 280 ? 7.067 -7.214 -26.642 1.00 93.56 280 ASP A CA 1
ATOM 2228 C C . ASP A 1 280 ? 6.446 -5.809 -26.701 1.00 93.56 280 ASP A C 1
ATOM 2230 O O . ASP A 1 280 ? 6.936 -4.842 -26.114 1.00 93.56 280 ASP A O 1
ATOM 2234 N N . ARG A 1 281 ? 5.311 -5.701 -27.401 1.00 91.75 281 ARG A N 1
ATOM 2235 C CA . ARG A 1 281 ? 4.565 -4.438 -27.554 1.00 91.75 281 ARG A CA 1
ATOM 2236 C C . ARG A 1 281 ? 4.122 -3.832 -26.226 1.00 91.75 281 ARG A C 1
ATOM 2238 O O . ARG A 1 281 ? 3.862 -2.639 -26.165 1.00 91.75 281 ARG A O 1
ATOM 2245 N N . ARG A 1 282 ? 4.005 -4.639 -25.167 1.00 88.69 282 ARG A N 1
ATOM 2246 C CA . ARG A 1 282 ? 3.574 -4.154 -23.853 1.00 88.69 282 ARG A CA 1
ATOM 2247 C C . ARG A 1 282 ? 4.706 -3.417 -23.141 1.00 88.69 282 ARG A C 1
ATOM 2249 O O . ARG A 1 282 ? 4.460 -2.388 -22.522 1.00 88.69 282 ARG A O 1
ATOM 2256 N N . LYS A 1 283 ? 5.934 -3.941 -23.198 1.00 90.56 283 LYS A N 1
ATOM 2257 C CA . LYS A 1 283 ? 7.111 -3.285 -22.596 1.00 90.56 283 LYS A CA 1
ATOM 2258 C C . LYS A 1 283 ? 7.640 -2.118 -23.414 1.00 90.56 283 LYS A C 1
ATOM 2260 O O . LYS A 1 283 ? 8.272 -1.229 -22.856 1.00 90.56 283 LYS A O 1
ATOM 2265 N N . PHE A 1 284 ? 7.384 -2.123 -24.713 1.00 92.12 284 PHE A N 1
ATOM 2266 C CA . PHE A 1 284 ? 7.845 -1.094 -25.632 1.00 92.12 284 PHE A CA 1
ATOM 2267 C C . PHE A 1 284 ? 6.628 -0.524 -26.360 1.00 92.12 284 PHE A C 1
ATOM 2269 O O . PHE A 1 284 ? 6.446 -0.836 -27.526 1.00 92.12 284 PHE A O 1
ATOM 2276 N N . PRO A 1 285 ? 5.741 0.236 -25.695 1.00 78.00 285 PRO A N 1
ATOM 2277 C CA . PRO A 1 285 ? 4.431 0.611 -26.243 1.00 78.00 285 PRO A CA 1
ATOM 2278 C C . PRO A 1 285 ? 4.493 1.507 -27.485 1.00 78.00 285 PRO A C 1
ATOM 2280 O O . PRO A 1 285 ? 3.575 1.483 -28.303 1.00 78.00 285 PRO A O 1
ATOM 2283 N N . SER A 1 286 ? 5.581 2.245 -27.681 1.00 65.62 286 SER A N 1
ATOM 2284 C CA . SER A 1 286 ? 5.737 3.130 -28.828 1.00 65.62 286 SER A CA 1
ATOM 2285 C C . SER A 1 286 ? 7.213 3.361 -29.113 1.00 65.62 286 SER A C 1
ATOM 2287 O O . SER A 1 286 ? 7.929 3.996 -28.346 1.00 65.62 286 SER A O 1
ATOM 2289 N N . VAL A 1 287 ? 7.679 2.882 -30.261 1.00 68.88 287 VAL A N 1
ATOM 2290 C CA . VAL A 1 287 ? 8.739 3.625 -30.941 1.00 68.88 287 VAL A CA 1
ATOM 2291 C C . VAL A 1 287 ? 8.021 4.577 -31.866 1.00 68.88 287 VAL A C 1
ATOM 2293 O O . VAL A 1 287 ? 7.104 4.141 -32.565 1.00 68.88 287 VAL A O 1
ATOM 2296 N N . GLN A 1 288 ? 8.378 5.862 -31.828 1.00 63.22 288 GLN A N 1
ATOM 2297 C CA . GLN A 1 288 ? 7.836 6.850 -32.754 1.00 63.22 288 GLN A CA 1
ATOM 2298 C C . GLN A 1 288 ? 8.191 6.428 -34.181 1.00 63.22 288 GLN A C 1
ATOM 2300 O O . GLN A 1 288 ? 9.242 6.749 -34.724 1.00 63.22 288 GLN A O 1
ATOM 2305 N N . THR A 1 289 ? 7.310 5.647 -34.785 1.00 66.62 289 THR A N 1
ATOM 2306 C CA . THR A 1 289 ? 7.308 5.400 -36.215 1.00 66.62 289 THR A CA 1
ATOM 2307 C C . THR A 1 289 ? 6.523 6.529 -36.862 1.00 66.62 289 THR A C 1
ATOM 2309 O O . THR A 1 289 ? 5.661 7.149 -36.231 1.00 66.62 289 THR A O 1
ATOM 2312 N N . TRP A 1 290 ? 6.771 6.789 -38.142 1.00 71.44 290 TRP A N 1
ATOM 2313 C CA . TRP A 1 290 ? 5.967 7.752 -38.897 1.00 71.44 290 TRP A CA 1
ATOM 2314 C C . TRP A 1 290 ? 4.462 7.415 -38.849 1.00 71.44 290 TRP A C 1
ATOM 2316 O O . TRP A 1 290 ? 3.644 8.322 -38.887 1.00 71.44 290 TRP A O 1
ATOM 2326 N N . GLN A 1 291 ? 4.104 6.136 -38.670 1.00 70.44 291 GLN A N 1
ATOM 2327 C CA . GLN A 1 291 ? 2.722 5.661 -38.505 1.00 70.44 291 GLN A CA 1
ATOM 2328 C C . GLN A 1 291 ? 2.085 6.066 -37.169 1.00 70.44 291 GLN A C 1
ATOM 2330 O O . GLN A 1 291 ? 0.870 6.085 -37.048 1.00 70.44 291 GLN A O 1
ATOM 2335 N N . SER A 1 292 ? 2.900 6.366 -36.159 1.00 69.88 292 SER A N 1
ATOM 2336 C CA . SER A 1 292 ? 2.445 6.853 -34.851 1.00 69.88 292 SER A CA 1
ATOM 2337 C C . SER A 1 292 ? 2.518 8.375 -34.712 1.00 69.88 292 SER A C 1
ATOM 2339 O O . SER A 1 292 ? 2.127 8.906 -33.675 1.00 69.88 292 SER A O 1
ATOM 2341 N N . ASN A 1 293 ? 3.031 9.085 -35.725 1.00 78.38 293 ASN A N 1
ATOM 2342 C CA . ASN A 1 293 ? 3.085 10.542 -35.697 1.00 78.38 293 ASN A CA 1
ATOM 2343 C C . ASN A 1 293 ? 1.673 11.114 -35.984 1.00 78.38 293 ASN A C 1
ATOM 2345 O O . ASN A 1 293 ? 1.127 10.844 -37.056 1.00 78.38 293 ASN A O 1
ATOM 2349 N N . PRO A 1 294 ? 1.106 11.930 -35.066 1.00 78.44 294 PRO A N 1
ATOM 2350 C CA . PRO A 1 294 ? -0.218 12.538 -35.215 1.00 78.44 294 PRO A CA 1
ATOM 2351 C C . PRO A 1 294 ? -0.439 13.335 -36.502 1.00 78.44 294 PRO A C 1
ATOM 2353 O O . PRO A 1 294 ? -1.582 13.473 -36.940 1.00 78.44 294 PRO A O 1
ATOM 2356 N N . ASP A 1 295 ? 0.627 13.851 -37.114 1.00 83.62 295 ASP A N 1
ATOM 2357 C CA . ASP A 1 295 ? 0.550 14.606 -38.367 1.00 83.62 295 ASP A CA 1
ATOM 2358 C C . ASP A 1 295 ? 0.031 13.753 -39.533 1.00 83.62 295 ASP A C 1
ATOM 2360 O O . ASP A 1 295 ? -0.561 14.287 -40.474 1.00 83.62 295 ASP A O 1
ATOM 2364 N N . TRP A 1 296 ? 0.216 12.431 -39.456 1.00 86.81 296 TRP A N 1
ATOM 2365 C CA . TRP A 1 296 ? -0.209 11.474 -40.479 1.00 86.81 296 TRP A CA 1
ATOM 2366 C C . TRP A 1 296 ? -1.492 10.719 -40.124 1.00 86.81 296 TRP A C 1
ATOM 2368 O O . TRP A 1 296 ? -1.944 9.909 -40.931 1.00 86.81 296 TRP A O 1
ATOM 2378 N N . ASP A 1 297 ? -2.096 10.988 -38.963 1.00 88.00 297 ASP A N 1
ATOM 2379 C CA . ASP A 1 297 ? -3.371 10.383 -38.585 1.00 88.00 297 ASP A CA 1
ATOM 2380 C C . ASP A 1 297 ? -4.467 10.728 -39.596 1.00 88.00 297 ASP A C 1
ATOM 2382 O O . ASP A 1 297 ? -4.703 11.902 -39.932 1.00 88.00 297 ASP A O 1
ATOM 2386 N N . THR A 1 298 ? -5.245 9.712 -39.960 1.00 93.00 298 THR A N 1
ATOM 2387 C CA . THR A 1 298 ? -6.565 9.912 -40.557 1.00 93.00 298 THR A CA 1
ATOM 2388 C C . THR A 1 298 ? -7.483 10.690 -39.605 1.00 93.00 298 THR A C 1
ATOM 2390 O O . THR A 1 298 ? -7.229 10.850 -38.406 1.00 93.00 298 THR A O 1
ATOM 2393 N N . ARG A 1 299 ? -8.598 11.207 -40.130 1.00 93.75 299 ARG A N 1
ATOM 2394 C CA . ARG A 1 299 ? -9.573 11.939 -39.309 1.00 93.75 299 ARG A CA 1
ATOM 2395 C C . ARG A 1 299 ? -10.144 11.046 -38.205 1.00 93.75 299 ARG A C 1
ATOM 2397 O O . ARG A 1 299 ? -10.318 11.504 -37.079 1.00 93.75 299 ARG A O 1
ATOM 2404 N N . GLU A 1 300 ? -10.438 9.796 -38.535 1.00 93.94 300 GLU A N 1
ATOM 2405 C CA . GLU A 1 300 ? -11.017 8.798 -37.643 1.00 93.94 300 GLU A CA 1
ATOM 2406 C C . GLU A 1 300 ? -10.045 8.424 -36.517 1.00 93.94 300 GLU A C 1
ATOM 2408 O O . GLU A 1 300 ? -10.450 8.395 -35.356 1.00 93.94 300 GLU A O 1
ATOM 2413 N N . GLU A 1 301 ? -8.761 8.218 -36.830 1.00 89.50 301 GLU A N 1
ATOM 2414 C CA . GLU A 1 301 ? -7.717 7.948 -35.827 1.00 89.50 301 GLU A CA 1
ATOM 2415 C C . GLU A 1 301 ? -7.547 9.115 -34.855 1.00 89.50 301 GLU A C 1
ATOM 2417 O O . GLU A 1 301 ? -7.461 8.907 -33.644 1.00 89.50 301 GLU A O 1
ATOM 2422 N N . ARG A 1 302 ? -7.583 10.351 -35.363 1.00 91.38 302 ARG A N 1
ATOM 2423 C CA . ARG A 1 302 ? -7.487 11.555 -34.532 1.00 91.38 302 ARG A CA 1
ATOM 2424 C C . ARG A 1 302 ? -8.658 11.681 -33.561 1.00 91.38 302 ARG A C 1
ATOM 2426 O O . ARG A 1 302 ? -8.444 11.981 -32.391 1.00 91.38 302 ARG A O 1
ATOM 2433 N N . LEU A 1 303 ? -9.880 11.418 -34.033 1.00 93.62 303 LEU A N 1
ATOM 2434 C CA . LEU A 1 303 ? -11.077 11.404 -33.186 1.00 93.62 303 LEU A CA 1
ATOM 2435 C C . LEU A 1 303 ? -11.009 10.288 -32.136 1.00 93.62 303 LEU A C 1
ATOM 2437 O O . LEU A 1 303 ? -11.331 10.528 -30.976 1.00 93.62 303 LEU A O 1
ATOM 2441 N N . ALA A 1 304 ? -10.555 9.091 -32.515 1.00 90.56 304 ALA A N 1
ATOM 2442 C CA . ALA A 1 304 ? -10.379 7.983 -31.578 1.00 90.56 304 ALA A CA 1
ATOM 2443 C C . ALA A 1 304 ? -9.325 8.300 -30.505 1.00 90.56 304 ALA A C 1
ATOM 2445 O O . ALA A 1 304 ? -9.527 7.991 -29.333 1.00 90.56 304 ALA A O 1
ATOM 2446 N N . ARG A 1 305 ? -8.223 8.959 -30.883 1.00 85.94 305 ARG A N 1
ATOM 2447 C CA . ARG A 1 305 ? -7.184 9.406 -29.947 1.00 85.94 305 ARG A CA 1
ATOM 2448 C C . ARG A 1 305 ? -7.689 10.490 -28.999 1.00 85.94 305 ARG A C 1
ATOM 2450 O O . ARG A 1 305 ? -7.382 10.442 -27.813 1.00 85.94 305 ARG A O 1
ATOM 2457 N N . GLU A 1 306 ? -8.471 11.443 -29.502 1.00 92.38 306 GLU A N 1
ATOM 2458 C CA . GLU A 1 306 ? -9.111 12.466 -28.670 1.00 92.38 306 GLU A CA 1
ATOM 2459 C C . GLU A 1 306 ? -10.070 11.832 -27.653 1.00 92.38 306 GLU A C 1
ATOM 2461 O O . GLU A 1 306 ? -10.056 12.198 -26.479 1.00 92.38 306 GLU A O 1
ATOM 2466 N N . GLU A 1 307 ? -10.870 10.854 -28.082 1.00 95.31 307 GLU A N 1
ATOM 2467 C CA . GLU A 1 307 ? -11.789 10.137 -27.199 1.00 95.31 307 GLU A CA 1
ATOM 2468 C C . GLU A 1 307 ? -11.049 9.316 -26.139 1.00 95.31 307 GLU A C 1
ATOM 2470 O O . GLU A 1 307 ? -11.418 9.353 -24.967 1.00 95.31 307 GLU A O 1
ATOM 2475 N N . LEU A 1 308 ? -9.959 8.640 -26.516 1.00 85.44 308 LEU A N 1
ATOM 2476 C CA . LEU A 1 308 ? -9.115 7.926 -25.560 1.00 85.44 308 LEU A CA 1
ATOM 2477 C C . LEU A 1 308 ? -8.541 8.886 -24.508 1.00 85.44 308 LEU A C 1
ATOM 2479 O O . LEU A 1 308 ? -8.650 8.617 -23.316 1.00 85.44 308 LEU A O 1
ATOM 2483 N N . GLY A 1 309 ? -8.049 10.056 -24.929 1.00 84.75 309 GLY A N 1
ATOM 2484 C CA . GLY A 1 309 ? -7.572 11.089 -24.007 1.00 84.75 309 GLY A CA 1
ATOM 2485 C C . GLY A 1 309 ? -8.654 11.600 -23.045 1.00 84.75 309 GLY A C 1
ATOM 2486 O O . GLY A 1 309 ? -8.366 11.858 -21.876 1.00 84.75 309 GLY A O 1
ATOM 2487 N N . LYS A 1 310 ? -9.914 11.706 -23.494 1.00 93.50 310 LYS A N 1
ATOM 2488 C CA . LYS A 1 310 ? -11.053 12.054 -22.621 1.00 93.50 310 LYS A CA 1
ATOM 2489 C C . LYS A 1 310 ? -11.342 10.958 -21.599 1.00 93.50 310 LYS A C 1
ATOM 2491 O O . LYS A 1 310 ? -11.589 11.273 -20.435 1.00 93.50 310 LYS A O 1
ATOM 2496 N N . LEU A 1 311 ? -11.309 9.692 -22.018 1.00 89.81 311 LEU A N 1
ATOM 2497 C CA . LEU A 1 311 ? -11.514 8.548 -21.128 1.00 89.81 311 LEU A CA 1
ATOM 2498 C C . LEU A 1 311 ? -10.409 8.455 -20.072 1.00 89.81 311 LEU A C 1
ATOM 2500 O O . LEU A 1 311 ? -10.719 8.282 -18.893 1.00 89.81 311 LEU A O 1
ATOM 2504 N N . ASP A 1 312 ? -9.151 8.645 -20.467 1.00 78.94 312 ASP A N 1
ATOM 2505 C CA . ASP A 1 312 ? -8.008 8.629 -19.552 1.00 78.94 312 ASP A CA 1
ATOM 2506 C C . ASP A 1 312 ? -8.103 9.760 -18.515 1.00 78.94 312 ASP A C 1
ATOM 2508 O O . ASP A 1 312 ? -7.922 9.530 -17.316 1.00 78.94 312 ASP A O 1
ATOM 2512 N N . ALA A 1 313 ? -8.478 10.971 -18.944 1.00 84.81 313 ALA A N 1
ATOM 2513 C CA . ALA A 1 313 ? -8.700 12.101 -18.042 1.00 84.81 313 ALA A CA 1
ATOM 2514 C C . ALA A 1 313 ? -9.859 11.848 -17.059 1.00 84.81 313 ALA A C 1
ATOM 2516 O O . ALA A 1 313 ? -9.719 12.087 -15.857 1.00 84.81 313 ALA A O 1
ATOM 2517 N N . ALA A 1 314 ? -10.987 11.316 -17.545 1.00 92.44 314 ALA A N 1
ATOM 2518 C CA . ALA A 1 314 ? -12.137 10.983 -16.705 1.00 92.44 314 ALA A CA 1
ATOM 2519 C C . ALA A 1 314 ? -11.809 9.878 -15.685 1.00 92.44 314 ALA A C 1
ATOM 2521 O O . ALA A 1 314 ? -12.255 9.933 -14.534 1.00 92.44 314 ALA A O 1
ATOM 2522 N N . HIS A 1 315 ? -11.009 8.888 -16.088 1.00 84.12 315 HIS A N 1
ATOM 2523 C CA . HIS A 1 315 ? -10.531 7.832 -15.203 1.00 84.12 315 HIS A CA 1
ATOM 2524 C C . HIS A 1 315 ? -9.622 8.390 -14.098 1.00 84.12 315 HIS A C 1
ATOM 2526 O O . HIS A 1 315 ? -9.843 8.097 -12.920 1.00 84.12 315 HIS A O 1
ATOM 2532 N N . ALA A 1 316 ? -8.657 9.246 -14.450 1.00 77.56 316 ALA A N 1
ATOM 2533 C CA . ALA A 1 316 ? -7.775 9.896 -13.481 1.00 77.56 316 ALA A CA 1
ATOM 2534 C C . ALA A 1 316 ? -8.557 10.736 -12.450 1.00 77.56 316 ALA A C 1
ATOM 2536 O O . ALA A 1 316 ? -8.293 10.659 -11.248 1.00 77.56 316 ALA A O 1
ATOM 2537 N N . GLU A 1 317 ? -9.575 11.483 -12.890 1.00 91.69 317 GLU A N 1
ATOM 2538 C CA . GLU A 1 317 ? -10.443 12.260 -11.995 1.00 91.69 317 GLU A CA 1
ATOM 2539 C C . GLU A 1 317 ? -11.272 11.364 -11.057 1.00 91.69 317 GLU A C 1
ATOM 2541 O O . GLU A 1 317 ? -11.416 11.649 -9.864 1.00 91.69 317 GLU A O 1
ATOM 2546 N N . ALA A 1 318 ? -11.838 10.266 -11.570 1.00 90.12 318 ALA A N 1
ATOM 2547 C CA . ALA A 1 318 ? -12.599 9.316 -10.760 1.00 90.12 318 ALA A CA 1
ATOM 2548 C C . ALA A 1 318 ? -11.734 8.672 -9.665 1.00 90.12 318 ALA A C 1
ATOM 2550 O O . ALA A 1 318 ? -12.179 8.577 -8.517 1.00 90.12 318 ALA A O 1
ATOM 2551 N N . LEU A 1 319 ? -10.498 8.291 -10.000 1.00 85.50 319 LEU A N 1
ATOM 2552 C CA . LEU A 1 319 ? -9.551 7.717 -9.048 1.00 85.50 319 LEU A CA 1
ATOM 2553 C C . LEU A 1 319 ? -9.207 8.714 -7.931 1.00 85.50 319 LEU A C 1
ATOM 2555 O O . LEU A 1 319 ? -9.340 8.385 -6.752 1.00 85.50 319 LEU A O 1
ATOM 2559 N N . SER A 1 320 ? -8.881 9.959 -8.288 1.00 84.62 320 SER A N 1
ATOM 2560 C CA . SER A 1 320 ? -8.567 11.018 -7.318 1.00 84.62 320 SER A CA 1
ATOM 2561 C C . SER A 1 320 ? -9.727 11.304 -6.349 1.00 84.62 320 SER A C 1
ATOM 2563 O O . SER A 1 320 ? -9.530 11.449 -5.135 1.00 84.62 320 SER A O 1
ATOM 2565 N N . ARG A 1 321 ? -10.972 11.324 -6.852 1.00 93.06 321 ARG A N 1
ATOM 2566 C CA . ARG A 1 321 ? -12.169 11.477 -6.006 1.00 93.06 321 ARG A CA 1
ATOM 2567 C C . ARG A 1 321 ? -12.328 10.322 -5.020 1.00 93.06 321 ARG A C 1
ATOM 2569 O O . ARG A 1 321 ? -12.611 10.565 -3.847 1.00 93.06 321 ARG A O 1
ATOM 2576 N N . TYR A 1 322 ? -12.139 9.086 -5.476 1.00 90.06 322 TYR A N 1
ATOM 2577 C CA . TYR A 1 322 ? -12.234 7.904 -4.619 1.00 90.06 322 TYR A CA 1
ATOM 2578 C C . TYR A 1 322 ? -11.183 7.921 -3.500 1.00 90.06 322 TYR A C 1
ATOM 2580 O O . TYR A 1 322 ? -11.510 7.687 -2.335 1.00 90.06 322 TYR A O 1
ATOM 2588 N N . GLU A 1 323 ? -9.933 8.256 -3.823 1.00 85.56 323 GLU A N 1
ATOM 2589 C CA . GLU A 1 323 ? -8.850 8.345 -2.837 1.00 85.56 323 GLU A CA 1
ATOM 2590 C C . GLU A 1 323 ? -9.123 9.414 -1.775 1.00 85.56 323 GLU A C 1
ATOM 2592 O O . GLU A 1 323 ? -8.923 9.173 -0.581 1.00 85.56 323 GLU A O 1
ATOM 2597 N N . THR A 1 324 ? -9.674 10.557 -2.187 1.00 90.00 324 THR A N 1
ATOM 2598 C CA . THR A 1 324 ? -10.082 11.629 -1.270 1.00 90.00 324 THR A CA 1
ATOM 2599 C C . THR A 1 324 ? -11.167 11.147 -0.303 1.00 90.00 324 THR A C 1
ATOM 2601 O O . THR A 1 324 ? -11.041 11.324 0.908 1.00 90.00 324 THR A O 1
ATOM 2604 N N . GLN A 1 325 ? -12.210 10.484 -0.813 1.00 91.12 325 GLN A N 1
ATOM 2605 C CA . GLN A 1 325 ? -13.289 9.936 0.018 1.00 91.12 325 GLN A CA 1
ATOM 2606 C C . GLN A 1 325 ? -12.771 8.894 1.013 1.00 91.12 325 GLN A C 1
ATOM 2608 O O . GLN A 1 325 ? -13.153 8.908 2.184 1.00 91.12 325 GLN A O 1
ATOM 2613 N N . ARG A 1 326 ? -11.868 8.016 0.566 1.00 89.44 326 ARG A N 1
ATOM 2614 C CA . ARG A 1 326 ? -11.240 7.009 1.424 1.00 89.44 326 ARG A CA 1
ATOM 2615 C C . ARG A 1 326 ? -10.418 7.650 2.541 1.00 89.44 326 ARG A C 1
ATOM 2617 O O . ARG A 1 326 ? -10.504 7.191 3.676 1.00 89.44 326 ARG A O 1
ATOM 2624 N N . SER A 1 327 ? -9.645 8.690 2.228 1.00 86.19 327 SER A N 1
ATOM 2625 C CA . SER A 1 327 ? -8.840 9.423 3.211 1.00 86.19 327 SER A CA 1
ATOM 2626 C C . SER A 1 327 ? -9.718 10.057 4.293 1.00 86.19 327 SER A C 1
ATOM 2628 O O . SER A 1 327 ? -9.505 9.813 5.478 1.00 86.19 327 SER A O 1
ATOM 2630 N N . VAL A 1 328 ? -10.784 10.762 3.892 1.00 92.81 328 VAL A N 1
ATOM 2631 C CA . VAL A 1 328 ? -11.747 11.367 4.829 1.00 92.81 328 VAL A CA 1
ATOM 2632 C C . VAL A 1 328 ? -12.377 10.308 5.734 1.00 92.81 328 VAL A C 1
ATOM 2634 O O . VAL A 1 328 ? -12.367 10.464 6.952 1.00 92.81 328 VAL A O 1
ATOM 2637 N N . ALA A 1 329 ? -12.872 9.205 5.163 1.00 90.56 329 ALA A N 1
ATOM 2638 C CA . ALA A 1 329 ? -13.482 8.129 5.941 1.00 90.56 329 ALA A CA 1
ATOM 2639 C C . ALA A 1 329 ? -12.495 7.482 6.930 1.00 90.56 329 ALA A C 1
ATOM 2641 O O . ALA A 1 329 ? -12.881 7.152 8.050 1.00 90.56 329 ALA A O 1
ATOM 2642 N N . ALA A 1 330 ? -11.224 7.326 6.542 1.00 88.31 330 ALA A N 1
ATOM 2643 C CA . ALA A 1 330 ? -10.182 6.799 7.418 1.00 88.31 330 ALA A CA 1
ATOM 2644 C C . ALA A 1 330 ? -9.894 7.741 8.597 1.00 88.31 330 ALA A C 1
ATOM 2646 O O . ALA A 1 330 ? -9.851 7.282 9.736 1.00 88.31 330 ALA A O 1
ATOM 2647 N N . THR A 1 331 ? -9.774 9.050 8.351 1.00 89.38 331 THR A N 1
ATOM 2648 C CA . THR A 1 331 ? -9.577 10.049 9.414 1.00 89.38 331 THR A CA 1
ATOM 2649 C C . THR A 1 331 ? -10.773 10.119 10.361 1.00 89.38 331 THR A C 1
ATOM 2651 O O . THR A 1 331 ? -10.586 10.179 11.574 1.00 89.38 331 THR A O 1
ATOM 2654 N N . THR A 1 332 ? -12.004 10.067 9.840 1.00 91.56 332 THR A N 1
ATOM 2655 C CA . THR A 1 332 ? -13.209 10.004 10.680 1.00 91.56 332 THR A CA 1
ATOM 2656 C C . THR A 1 332 ? -13.200 8.754 11.553 1.00 91.56 332 THR A C 1
ATOM 2658 O O . THR A 1 332 ? -13.417 8.850 12.756 1.00 91.56 332 THR A O 1
ATOM 2661 N N . LEU A 1 333 ? -12.897 7.588 10.975 1.00 89.56 333 LEU A N 1
ATOM 2662 C CA . LEU A 1 333 ? -12.829 6.335 11.720 1.00 89.56 333 LEU A CA 1
ATOM 2663 C C . LEU A 1 333 ? -11.779 6.398 12.840 1.00 89.56 333 LEU A C 1
ATOM 2665 O O . LEU A 1 333 ? -12.055 5.975 13.959 1.00 89.56 333 LEU A O 1
ATOM 2669 N N . GLU A 1 334 ? -10.596 6.946 12.570 1.00 87.44 334 GLU A N 1
ATOM 2670 C CA . GLU A 1 334 ? -9.534 7.108 13.568 1.00 87.44 334 GLU A CA 1
ATOM 2671 C C . GLU A 1 334 ? -9.929 8.069 14.701 1.00 87.44 334 GLU A C 1
ATOM 2673 O O . GLU A 1 334 ? -9.711 7.753 15.873 1.00 87.44 334 GLU A O 1
ATOM 2678 N N . ALA A 1 335 ? -10.576 9.194 14.379 1.00 87.19 335 ALA A N 1
ATOM 2679 C CA . ALA A 1 335 ? -11.085 10.135 15.377 1.00 87.19 335 ALA A CA 1
ATOM 2680 C C . ALA A 1 335 ? -12.141 9.485 16.291 1.00 87.19 335 ALA A C 1
ATOM 2682 O O . ALA A 1 335 ? -12.046 9.583 17.515 1.00 87.19 335 ALA A O 1
ATOM 2683 N N . GLU A 1 336 ? -13.092 8.743 15.716 1.00 87.75 336 GLU A N 1
ATOM 2684 C CA . GLU A 1 336 ? -14.091 7.984 16.480 1.00 87.75 336 GLU A CA 1
ATOM 2685 C C . GLU A 1 336 ? -13.449 6.868 17.316 1.00 87.75 336 GLU A C 1
ATOM 2687 O O . GLU A 1 336 ? -13.856 6.606 18.449 1.00 87.75 336 GLU A O 1
ATOM 2692 N N . HIS A 1 337 ? -12.393 6.223 16.808 1.00 80.50 337 HIS A N 1
ATOM 2693 C CA . HIS A 1 337 ? -11.621 5.262 17.591 1.00 80.50 337 HIS A CA 1
ATOM 2694 C C . HIS A 1 337 ? -10.940 5.910 18.793 1.00 80.50 337 HIS A C 1
ATOM 2696 O O . HIS A 1 337 ? -10.938 5.291 19.859 1.00 80.50 337 HIS A O 1
ATOM 2702 N N . ALA A 1 338 ? -10.382 7.113 18.645 1.00 78.38 338 ALA A N 1
ATOM 2703 C CA . ALA A 1 338 ? -9.752 7.843 19.739 1.00 78.38 338 ALA A CA 1
ATOM 2704 C C . ALA A 1 338 ? -10.777 8.199 20.827 1.00 78.38 338 ALA A C 1
ATOM 2706 O O . ALA A 1 338 ? -10.557 7.860 21.988 1.00 78.38 338 ALA A O 1
ATOM 2707 N N . ILE A 1 339 ? -11.934 8.752 20.439 1.00 79.81 339 ILE A N 1
ATOM 2708 C CA . ILE A 1 339 ? -13.046 9.069 21.353 1.00 79.81 339 ILE A CA 1
ATOM 2709 C C . ILE A 1 339 ? -13.543 7.808 22.067 1.00 79.81 339 ILE A C 1
ATOM 2711 O O . ILE A 1 339 ? -13.696 7.788 23.287 1.00 79.81 339 ILE A O 1
ATOM 2715 N N . ALA A 1 340 ? -13.768 6.723 21.322 1.00 78.44 340 ALA A N 1
ATOM 2716 C CA . ALA A 1 340 ? -14.246 5.476 21.903 1.00 78.44 340 ALA A CA 1
ATOM 2717 C C . ALA A 1 340 ? -13.222 4.850 22.862 1.00 78.44 340 ALA A C 1
ATOM 2719 O O . ALA A 1 340 ? -13.619 4.204 23.832 1.00 78.44 340 ALA A O 1
ATOM 2720 N N . SER A 1 341 ? -11.924 5.017 22.585 1.00 77.56 341 SER A N 1
ATOM 2721 C CA . SER A 1 341 ? -10.839 4.478 23.411 1.00 77.56 341 SER A CA 1
ATOM 2722 C C . SER A 1 341 ? -10.635 5.253 24.709 1.00 77.56 341 SER A C 1
ATOM 2724 O O . SER A 1 341 ? -10.200 4.632 25.664 1.00 77.56 341 SER A O 1
ATOM 2726 N N . SER A 1 342 ? -10.987 6.544 24.760 1.00 74.62 342 SER A N 1
ATOM 2727 C CA . SER A 1 342 ? -11.002 7.361 25.986 1.00 74.62 342 SER A CA 1
ATOM 2728 C C . SER A 1 342 ? -12.358 7.355 26.707 1.00 74.62 342 SER A C 1
ATOM 2730 O O . SER A 1 342 ? -12.629 8.222 27.531 1.00 74.62 342 SER A O 1
ATOM 2732 N N . GLY A 1 343 ? -13.264 6.453 26.327 1.00 86.31 343 GLY A N 1
ATOM 2733 C CA . GLY A 1 343 ? -14.657 6.467 26.764 1.00 86.31 343 GLY A CA 1
ATOM 2734 C C . GLY A 1 343 ? -15.175 5.063 27.086 1.00 86.31 343 GLY A C 1
ATOM 2735 O O . GLY A 1 343 ? -14.516 4.318 27.812 1.00 86.31 343 GLY A O 1
ATOM 2736 N N . PRO A 1 344 ? -16.332 4.642 26.542 1.00 89.75 344 PRO A N 1
ATOM 2737 C CA . PRO A 1 344 ? -16.975 3.380 26.916 1.00 89.75 344 PRO A CA 1
ATOM 2738 C C . PRO A 1 344 ? -16.100 2.127 26.772 1.00 89.75 344 PRO A C 1
ATOM 2740 O O . PRO A 1 344 ? -16.335 1.140 27.468 1.00 89.75 344 PRO A O 1
ATOM 2743 N N . LYS A 1 345 ? -15.078 2.127 25.898 1.00 93.31 345 LYS A N 1
ATOM 2744 C CA . LYS A 1 345 ? -14.194 0.959 25.727 1.00 93.31 345 LYS A CA 1
ATOM 2745 C C . LYS A 1 345 ? -13.310 0.675 26.938 1.00 93.31 345 LYS A C 1
ATOM 2747 O O . LYS A 1 345 ? -12.846 -0.459 27.041 1.00 93.31 345 LYS A O 1
ATOM 2752 N N . HIS A 1 346 ? -13.149 1.611 27.875 1.00 95.62 346 HIS A N 1
ATOM 2753 C CA . HIS A 1 346 ? -12.480 1.333 29.147 1.00 95.62 346 HIS A CA 1
ATOM 2754 C C . HIS A 1 346 ? -13.191 0.243 29.959 1.00 95.62 346 HIS A C 1
ATOM 2756 O O . HIS A 1 346 ? -12.530 -0.496 30.680 1.00 95.62 346 HIS A O 1
ATOM 2762 N N . LEU A 1 347 ? -14.491 0.002 29.747 1.00 96.75 347 LEU A N 1
ATOM 2763 C CA . LEU A 1 347 ? -15.155 -1.189 30.290 1.00 96.75 347 LEU A CA 1
ATOM 2764 C C . LEU A 1 347 ? -14.551 -2.501 29.771 1.00 96.75 347 LEU A C 1
ATOM 2766 O O . LEU A 1 347 ? -14.598 -3.522 30.448 1.00 96.75 347 LEU A O 1
ATOM 2770 N N . LEU A 1 348 ? -13.987 -2.507 28.565 1.00 96.50 348 LEU A N 1
ATOM 2771 C CA . LEU A 1 348 ? -13.438 -3.708 27.940 1.00 96.50 348 LEU A CA 1
ATOM 2772 C C . LEU A 1 348 ? -11.955 -3.900 28.260 1.00 96.50 348 LEU A C 1
ATOM 2774 O O . LEU A 1 348 ? -11.511 -5.039 28.389 1.00 96.50 348 LEU A O 1
ATOM 2778 N N . ASN A 1 349 ? -11.177 -2.823 28.373 1.00 94.56 349 ASN A N 1
ATOM 2779 C CA . ASN A 1 349 ? -9.715 -2.898 28.483 1.00 94.56 349 ASN A CA 1
ATOM 2780 C C . ASN A 1 349 ? -9.101 -2.052 29.612 1.00 94.56 349 ASN A C 1
ATOM 2782 O O . ASN A 1 349 ? -7.908 -2.199 29.869 1.00 94.56 349 ASN A O 1
ATOM 2786 N N . GLY A 1 350 ? -9.884 -1.191 30.261 1.00 93.62 350 GLY A N 1
ATOM 2787 C CA . GLY A 1 350 ? -9.431 -0.277 31.301 1.00 93.62 350 GLY A CA 1
ATOM 2788 C C . GLY A 1 350 ? -9.189 -0.969 32.638 1.00 93.62 350 GLY A C 1
ATOM 2789 O O . GLY A 1 350 ? -9.662 -2.086 32.890 1.00 93.62 350 GLY A O 1
ATOM 2790 N N . GLN A 1 351 ? -8.450 -0.277 33.499 1.00 95.38 351 GLN A N 1
ATOM 2791 C CA . GLN A 1 351 ? -8.171 -0.650 34.882 1.00 95.38 351 GLN A CA 1
ATOM 2792 C C . GLN A 1 351 ? -8.278 0.592 35.769 1.00 95.38 351 GLN A C 1
ATOM 2794 O O . GLN A 1 351 ? -8.284 1.704 35.248 1.00 95.38 351 GLN A O 1
ATOM 2799 N N . ASP A 1 352 ? -8.327 0.374 37.084 1.00 94.94 352 ASP A N 1
ATOM 2800 C CA . ASP A 1 352 ? -8.272 1.432 38.097 1.00 94.94 352 ASP A CA 1
ATOM 2801 C C . ASP A 1 352 ? -9.305 2.550 37.820 1.00 94.94 352 ASP A C 1
ATOM 2803 O O . ASP A 1 352 ? -10.445 2.240 37.456 1.00 94.94 352 ASP A O 1
ATOM 2807 N N . ASP A 1 353 ? -8.919 3.816 37.977 1.00 95.12 353 ASP A N 1
ATOM 2808 C CA . ASP A 1 353 ? -9.802 4.985 37.876 1.00 95.12 353 ASP A CA 1
ATOM 2809 C C . ASP A 1 353 ? -10.517 5.070 36.510 1.00 95.12 353 ASP A C 1
ATOM 2811 O O . ASP A 1 353 ? -11.728 5.282 36.457 1.00 95.12 353 ASP A O 1
ATOM 2815 N N . ASP A 1 354 ? -9.819 4.793 35.397 1.00 94.88 354 ASP A N 1
ATOM 2816 C CA . ASP A 1 354 ? -10.412 4.812 34.046 1.00 94.88 354 ASP A CA 1
ATOM 2817 C C . ASP A 1 354 ? -11.568 3.802 33.915 1.00 94.88 354 ASP A C 1
ATOM 2819 O O . ASP A 1 354 ? -12.565 4.035 33.221 1.00 94.88 354 ASP A O 1
ATOM 2823 N N . LEU A 1 355 ? -11.434 2.640 34.565 1.00 96.81 355 LEU A N 1
ATOM 2824 C CA . LEU A 1 355 ? -12.474 1.615 34.571 1.00 96.81 355 LEU A CA 1
ATOM 2825 C C . LEU A 1 355 ? -13.649 2.015 35.467 1.00 96.81 355 LEU A C 1
ATOM 2827 O O . LEU A 1 355 ? -14.799 1.778 35.086 1.00 96.81 355 LEU A O 1
ATOM 2831 N N . GLN A 1 356 ? -13.370 2.589 36.638 1.00 97.12 356 GLN A N 1
ATOM 2832 C CA . GLN A 1 356 ? -14.395 3.100 37.545 1.00 97.12 356 GLN A CA 1
ATOM 2833 C C . GLN A 1 356 ? -15.235 4.174 36.846 1.00 97.12 356 GLN A C 1
ATOM 2835 O O . GLN A 1 356 ? -16.456 4.026 36.754 1.00 97.12 356 GLN A O 1
ATOM 2840 N N . ASP A 1 357 ? -14.602 5.180 36.244 1.00 96.06 357 ASP A N 1
ATOM 2841 C CA . ASP A 1 357 ? -15.301 6.245 35.523 1.00 96.06 357 ASP A CA 1
ATOM 2842 C C . ASP A 1 357 ? -16.172 5.701 34.384 1.00 96.06 357 ASP A C 1
ATOM 2844 O O . ASP A 1 357 ? -17.343 6.069 34.244 1.00 96.06 357 ASP A O 1
ATOM 2848 N N . ALA A 1 358 ? -15.648 4.756 33.599 1.00 96.62 358 ALA A N 1
ATOM 2849 C CA . ALA A 1 358 ? -16.412 4.133 32.524 1.00 96.62 358 ALA A CA 1
ATOM 2850 C C . ALA A 1 358 ? -17.603 3.305 33.039 1.00 96.62 358 ALA A C 1
ATOM 2852 O O . ALA A 1 358 ? -18.674 3.311 32.422 1.00 96.62 358 ALA A O 1
ATOM 2853 N N . ALA A 1 359 ? -17.450 2.615 34.174 1.00 97.81 359 ALA A N 1
ATOM 2854 C CA . ALA A 1 359 ? -18.531 1.875 34.818 1.00 97.81 359 ALA A CA 1
ATOM 2855 C C . ALA A 1 359 ? -19.614 2.809 35.366 1.00 97.81 359 ALA A C 1
ATOM 2857 O O . ALA A 1 359 ? -20.800 2.560 35.132 1.00 97.81 359 ALA A O 1
ATOM 2858 N N . ARG A 1 360 ? -19.220 3.909 36.017 1.00 97.94 360 ARG A N 1
ATOM 2859 C CA . ARG A 1 360 ? -20.131 4.956 36.491 1.00 97.94 360 ARG A CA 1
ATOM 2860 C C . ARG A 1 360 ? -20.955 5.527 35.341 1.00 97.94 360 ARG A C 1
ATOM 2862 O O . ARG A 1 360 ? -22.182 5.478 35.399 1.00 97.94 360 ARG A O 1
ATOM 2869 N N . ILE A 1 361 ? -20.299 5.973 34.266 1.00 96.75 361 ILE A N 1
ATOM 2870 C CA . ILE A 1 361 ? -20.967 6.536 33.082 1.00 96.75 361 ILE A CA 1
ATOM 2871 C C . ILE A 1 361 ? -21.948 5.527 32.474 1.00 96.75 361 ILE A C 1
ATOM 2873 O O . ILE A 1 361 ? -23.073 5.888 32.136 1.00 96.75 361 ILE A O 1
ATOM 2877 N N . ALA A 1 362 ? -21.566 4.254 32.352 1.00 97.44 362 ALA A N 1
ATOM 2878 C CA . ALA A 1 362 ? -22.447 3.234 31.789 1.00 97.44 362 ALA A CA 1
ATOM 2879 C C . ALA A 1 362 ? -23.675 2.944 32.667 1.00 97.44 362 ALA A C 1
ATOM 2881 O O . ALA A 1 362 ? -24.775 2.762 32.148 1.00 97.44 362 ALA A O 1
ATOM 2882 N N . LEU A 1 363 ? -23.518 2.930 33.991 1.00 98.31 363 LEU A N 1
ATOM 2883 C CA . LEU A 1 363 ? -24.635 2.785 34.928 1.00 98.31 363 LEU A CA 1
ATOM 2884 C C . LEU A 1 363 ? -25.571 4.005 34.895 1.00 98.31 363 LEU A C 1
ATOM 2886 O O . LEU A 1 363 ? -26.793 3.841 34.887 1.00 98.31 363 LEU A O 1
ATOM 2890 N N . GLU A 1 364 ? -25.014 5.214 34.820 1.00 97.94 364 GLU A N 1
ATOM 2891 C CA . GLU A 1 364 ? -25.776 6.458 34.652 1.00 97.94 364 GLU A CA 1
ATOM 2892 C C . GLU A 1 364 ? -26.538 6.484 33.316 1.00 97.94 364 GLU A C 1
ATOM 2894 O O . GLU A 1 364 ? -27.709 6.862 33.287 1.00 97.94 364 GLU A O 1
ATOM 2899 N N . GLN A 1 365 ? -25.935 6.005 32.219 1.00 96.75 365 GLN A N 1
ATOM 2900 C CA . GLN A 1 365 ? -26.595 5.857 30.911 1.00 96.75 365 GLN A CA 1
ATOM 2901 C C . GLN A 1 365 ? -27.790 4.899 30.964 1.00 96.75 365 GLN A C 1
ATOM 2903 O O . GLN A 1 365 ? -28.822 5.156 30.342 1.00 96.75 365 GLN A O 1
ATOM 2908 N N . LEU A 1 366 ? -27.686 3.827 31.755 1.00 97.94 366 LEU A N 1
ATOM 2909 C CA . LEU A 1 366 ? -28.809 2.931 32.032 1.00 97.94 366 LEU A CA 1
ATOM 2910 C C . LEU A 1 366 ? -29.871 3.570 32.939 1.00 97.94 366 LEU A C 1
ATOM 2912 O O . LEU A 1 366 ? -30.935 2.981 33.121 1.00 97.94 366 LEU A O 1
ATOM 2916 N N . GLY A 1 367 ? -29.627 4.762 33.487 1.00 97.88 367 GLY A N 1
ATOM 2917 C CA . GLY A 1 367 ? -30.557 5.550 34.296 1.00 97.88 367 GLY A CA 1
ATOM 2918 C C . GLY A 1 367 ? -30.434 5.341 35.806 1.00 97.88 367 GLY A C 1
ATOM 2919 O O . GLY A 1 367 ? -31.324 5.764 36.543 1.00 97.88 367 GLY A O 1
ATOM 2920 N N . PHE A 1 368 ? -29.375 4.684 36.287 1.00 98.50 368 PHE A N 1
ATOM 2921 C CA . PHE A 1 368 ? -29.081 4.671 37.719 1.00 98.50 368 PHE A CA 1
ATOM 2922 C C . PHE A 1 368 ? -28.538 6.030 38.171 1.00 98.50 368 PHE A C 1
ATOM 2924 O O . PHE A 1 368 ? -27.907 6.757 37.409 1.00 98.50 368 PHE A O 1
ATOM 2931 N N . LYS A 1 369 ? -28.740 6.361 39.446 1.00 98.38 369 LYS A N 1
ATOM 2932 C CA . LYS A 1 369 ? -28.012 7.443 40.114 1.00 98.38 369 LYS A CA 1
ATOM 2933 C C . LYS A 1 369 ? -26.805 6.841 40.815 1.00 98.38 369 LYS A C 1
ATOM 2935 O O . LYS A 1 369 ? -26.990 6.053 41.741 1.00 98.38 369 LYS A O 1
ATOM 2940 N N . VAL A 1 370 ? -25.608 7.200 40.369 1.00 98.31 370 VAL A N 1
ATOM 2941 C CA . VAL A 1 370 ? -24.349 6.677 40.906 1.00 98.31 370 VAL A CA 1
ATOM 2942 C C . VAL A 1 370 ? -23.638 7.789 41.666 1.00 98.31 370 VAL A C 1
ATOM 2944 O O . VAL A 1 370 ? -23.429 8.874 41.135 1.00 98.31 370 VAL A O 1
ATOM 2947 N N . GLU A 1 371 ? -23.317 7.534 42.928 1.00 98.19 371 GLU A N 1
ATOM 2948 C CA . GLU A 1 371 ? -22.519 8.422 43.771 1.00 98.19 371 GLU A CA 1
ATOM 2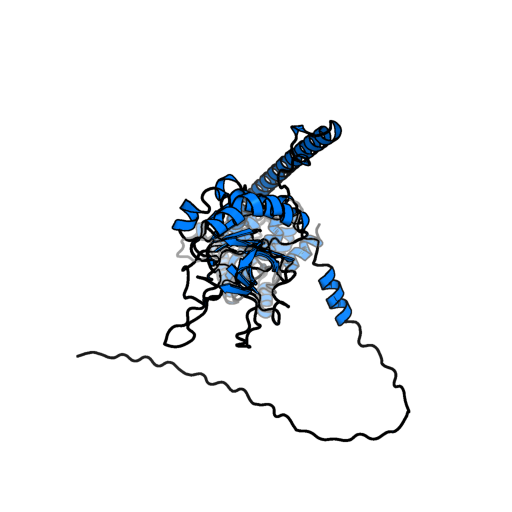949 C C . GLU A 1 371 ? -21.136 7.799 43.960 1.00 98.19 371 GLU A C 1
ATOM 2951 O O . GLU A 1 371 ? -21.036 6.654 44.408 1.00 98.19 371 GLU A O 1
ATOM 2956 N N . ASP A 1 372 ? -20.100 8.544 43.578 1.00 97.62 372 ASP A N 1
ATOM 2957 C CA . ASP A 1 372 ? -18.695 8.162 43.718 1.00 97.62 372 ASP A CA 1
ATOM 2958 C C . ASP A 1 372 ? -18.212 8.478 45.133 1.00 97.62 372 ASP A C 1
ATOM 2960 O O . ASP A 1 372 ? -18.183 9.637 45.560 1.00 97.62 372 ASP A O 1
ATOM 2964 N N . MET A 1 373 ? -17.878 7.433 45.880 1.00 97.25 373 MET A N 1
ATOM 2965 C CA . MET A 1 373 ? -17.566 7.547 47.296 1.00 97.25 373 MET A CA 1
ATOM 2966 C C . MET A 1 373 ? -16.115 7.945 47.559 1.00 97.25 373 MET A C 1
ATOM 2968 O O . MET A 1 373 ? -15.850 8.482 48.641 1.00 97.25 373 MET A O 1
ATOM 2972 N N . ASP A 1 374 ? -15.215 7.784 46.586 1.00 93.06 374 ASP A N 1
ATOM 2973 C CA . ASP A 1 374 ? -13.837 8.274 46.680 1.00 93.06 374 ASP A CA 1
ATOM 2974 C C . ASP A 1 374 ? -13.787 9.812 46.644 1.00 93.06 374 ASP A C 1
ATOM 2976 O O . ASP A 1 374 ? -12.872 10.425 47.197 1.00 93.06 374 ASP A O 1
ATOM 2980 N N . LEU A 1 375 ? -14.817 10.458 46.080 1.00 93.38 375 LEU A N 1
ATOM 2981 C CA . LEU A 1 375 ? -14.992 11.916 46.121 1.00 93.38 375 LEU A CA 1
ATOM 2982 C C . LEU A 1 375 ? -15.643 12.425 47.417 1.00 93.38 375 LEU A C 1
ATOM 2984 O O . LEU A 1 375 ? -15.549 13.614 47.731 1.00 93.38 375 LEU A O 1
ATOM 2988 N N . VAL A 1 376 ? -16.335 11.553 48.153 1.00 94.06 376 VAL A N 1
ATOM 2989 C CA . VAL A 1 376 ? -17.097 11.921 49.359 1.00 94.06 376 VAL A CA 1
ATOM 2990 C C . VAL A 1 376 ? -16.257 11.764 50.626 1.00 94.06 376 VAL A C 1
ATOM 2992 O O . VAL A 1 376 ? -16.392 12.564 51.555 1.00 94.06 376 VAL A O 1
ATOM 2995 N N . TRP A 1 377 ? -15.401 10.742 50.685 1.00 91.44 377 TRP A N 1
ATOM 2996 C CA . TRP A 1 377 ? -14.634 10.396 51.883 1.00 91.44 377 TRP A CA 1
ATOM 2997 C C . TRP A 1 377 ? -13.151 10.750 51.765 1.00 91.44 377 TRP A C 1
ATOM 2999 O O . TRP A 1 377 ? -12.601 10.916 50.682 1.00 91.44 377 TRP A O 1
ATOM 3009 N N . ASP A 1 378 ? -12.483 10.873 52.916 1.00 90.81 378 ASP A N 1
ATOM 3010 C CA . ASP A 1 378 ? -11.030 11.050 52.948 1.00 90.81 378 ASP A CA 1
ATOM 3011 C C . ASP A 1 378 ? -10.350 9.793 52.365 1.00 90.81 378 ASP A C 1
ATOM 3013 O O . ASP A 1 378 ? -10.688 8.686 52.795 1.00 90.81 378 ASP A O 1
ATOM 3017 N N . PRO A 1 379 ? -9.345 9.921 51.475 1.00 87.38 379 PRO A N 1
ATOM 3018 C CA . PRO A 1 379 ? -8.626 8.778 50.898 1.00 87.38 379 PRO A CA 1
ATOM 3019 C C . PRO A 1 379 ? -8.015 7.804 51.924 1.00 87.38 379 PRO A C 1
ATOM 3021 O O . PRO A 1 379 ? -7.677 6.662 51.603 1.00 87.38 379 PRO A O 1
ATOM 3024 N N . ARG A 1 380 ? -7.826 8.238 53.178 1.00 89.88 380 ARG A N 1
ATOM 3025 C CA . ARG A 1 380 ? -7.357 7.392 54.288 1.00 89.88 380 ARG A CA 1
ATOM 3026 C C . ARG A 1 380 ? -8.442 6.466 54.828 1.00 89.88 380 ARG A C 1
ATOM 3028 O O . ARG A 1 380 ? -8.115 5.458 55.457 1.00 89.88 380 ARG A O 1
ATOM 3035 N N . GLU A 1 381 ? -9.710 6.780 54.599 1.00 91.12 381 GLU A N 1
ATOM 3036 C CA . GLU A 1 381 ? -10.852 5.983 55.016 1.00 91.12 381 GLU A CA 1
ATOM 3037 C C . GLU A 1 381 ? -11.415 5.196 53.831 1.00 91.12 381 GLU A C 1
ATOM 3039 O O . GLU A 1 381 ? -12.411 5.572 53.230 1.00 91.12 381 GLU A O 1
ATOM 3044 N N . ARG A 1 382 ? -10.790 4.055 53.512 1.00 88.44 382 ARG A N 1
ATOM 3045 C CA . ARG A 1 382 ? -11.236 3.209 52.393 1.00 88.44 382 ARG A CA 1
ATOM 3046 C C . ARG A 1 382 ? -12.701 2.773 52.526 1.00 88.44 382 ARG A C 1
ATOM 3048 O O . ARG A 1 382 ? -13.075 2.102 53.510 1.00 88.44 382 ARG A O 1
ATOM 3055 N N . ARG A 1 383 ? -13.478 3.115 51.499 1.00 94.31 383 ARG A N 1
ATOM 3056 C CA . ARG A 1 383 ? -14.887 2.776 51.282 1.00 94.31 383 ARG A CA 1
ATOM 3057 C C . ARG A 1 383 ? -15.054 1.967 49.994 1.00 94.31 383 ARG A C 1
ATOM 3059 O O . ARG A 1 383 ? -14.071 1.597 49.360 1.00 94.31 383 ARG A O 1
ATOM 3066 N N . GLU A 1 384 ? -16.301 1.606 49.725 1.00 96.25 384 GLU A N 1
ATOM 3067 C CA . GLU A 1 384 ? -16.782 1.181 48.413 1.00 96.25 384 GLU A CA 1
ATOM 3068 C C . GLU A 1 384 ? -16.479 2.224 47.332 1.00 96.25 384 GLU A C 1
ATOM 3070 O O . GLU A 1 384 ? -16.321 3.390 47.674 1.00 96.25 384 GLU A O 1
ATOM 3075 N N . ASP A 1 385 ? -16.479 1.827 46.059 1.00 97.75 385 ASP A N 1
ATOM 3076 C CA . ASP A 1 385 ? -16.310 2.772 44.950 1.00 97.75 385 ASP A CA 1
ATOM 3077 C C . ASP A 1 385 ? -17.618 3.551 44.727 1.00 97.75 385 ASP A C 1
ATOM 3079 O O . ASP A 1 385 ? -17.623 4.780 44.679 1.00 97.75 385 ASP A O 1
ATOM 3083 N N . PHE A 1 386 ? -18.763 2.849 44.656 1.00 98.50 386 PHE A N 1
ATOM 3084 C CA . PHE A 1 386 ? -20.054 3.471 44.337 1.00 98.50 386 PHE A CA 1
ATOM 3085 C C . PHE A 1 386 ? -21.187 3.149 45.308 1.00 98.50 386 PHE A C 1
ATOM 3087 O O . PHE A 1 386 ? -21.357 2.016 45.769 1.00 98.50 386 PHE A O 1
ATOM 3094 N N . ARG A 1 387 ? -22.078 4.134 45.476 1.00 98.19 387 ARG A N 1
ATOM 3095 C CA . ARG A 1 387 ? -23.460 3.937 45.935 1.00 98.19 387 ARG A CA 1
ATOM 3096 C C . ARG A 1 387 ? -24.422 4.155 44.777 1.00 98.19 387 ARG A C 1
ATOM 3098 O O . ARG A 1 387 ? -24.563 5.262 44.262 1.00 98.19 387 ARG A O 1
ATOM 3105 N N . ILE A 1 388 ? -25.115 3.097 44.379 1.00 98.50 388 ILE A N 1
ATOM 3106 C CA . ILE A 1 388 ? -26.009 3.088 43.219 1.00 98.50 388 ILE A CA 1
ATOM 3107 C C . ILE A 1 388 ? -27.458 3.105 43.706 1.00 98.50 388 ILE A C 1
ATOM 3109 O O . ILE A 1 388 ? -27.840 2.326 44.578 1.00 98.50 388 ILE A O 1
ATOM 3113 N N . ARG A 1 389 ? -28.287 3.982 43.139 1.00 98.38 389 ARG A N 1
ATOM 3114 C CA . ARG A 1 389 ? -29.717 4.125 43.456 1.00 98.38 389 ARG A CA 1
ATOM 3115 C C . ARG A 1 389 ? -30.546 4.090 42.178 1.00 98.38 389 ARG A C 1
ATOM 3117 O O . ARG A 1 389 ? -30.088 4.530 41.127 1.00 98.38 389 ARG A O 1
ATOM 3124 N N . ASP A 1 390 ? -31.788 3.626 42.272 1.00 98.00 390 ASP A N 1
ATOM 3125 C CA . ASP A 1 390 ? -32.746 3.650 41.159 1.00 98.00 390 ASP A CA 1
ATOM 3126 C C . ASP A 1 390 ? -33.940 4.536 41.525 1.00 98.00 390 ASP A C 1
ATOM 3128 O O . ASP A 1 390 ? -34.554 4.367 42.581 1.00 98.00 390 ASP A O 1
ATOM 3132 N N . THR A 1 391 ? -34.282 5.488 40.658 1.00 96.12 391 THR A N 1
ATOM 3133 C CA . THR A 1 391 ? -35.452 6.354 40.855 1.00 96.12 391 THR A CA 1
ATOM 3134 C C . THR A 1 391 ? -36.761 5.580 40.794 1.00 96.12 391 THR A C 1
ATOM 3136 O O . THR A 1 391 ? -37.719 5.973 41.457 1.00 96.12 391 THR A O 1
ATOM 3139 N N . ASP A 1 392 ? -36.788 4.463 40.064 1.00 96.75 392 ASP A N 1
ATOM 3140 C CA . ASP A 1 392 ? -37.983 3.627 39.907 1.00 96.75 392 ASP A CA 1
ATOM 3141 C C . ASP A 1 392 ? -38.199 2.684 41.100 1.00 96.75 392 ASP A C 1
ATOM 3143 O O . ASP A 1 392 ? -39.232 2.023 41.205 1.00 96.75 392 ASP A O 1
ATOM 3147 N N . ALA A 1 393 ? -37.233 2.611 42.021 1.00 96.81 393 ALA A N 1
ATOM 3148 C CA . ALA A 1 393 ? -37.340 1.849 43.258 1.00 96.81 393 ALA A CA 1
ATOM 3149 C C . ALA A 1 393 ? -36.796 2.647 44.450 1.00 96.81 393 ALA A C 1
ATOM 3151 O O . ALA A 1 393 ? -35.697 2.368 44.941 1.00 96.81 393 ALA A O 1
ATOM 3152 N N . PRO A 1 394 ? -37.574 3.625 44.954 1.00 95.75 394 PRO A N 1
ATOM 3153 C CA . PRO A 1 394 ? -37.179 4.422 46.106 1.00 95.75 394 PRO A CA 1
ATOM 3154 C C . PRO A 1 394 ? -36.801 3.544 47.306 1.00 95.75 394 PRO A C 1
ATOM 3156 O O . PRO A 1 394 ? -37.513 2.603 47.660 1.00 95.75 394 PRO A O 1
ATOM 3159 N N . GLY A 1 395 ? -35.661 3.852 47.922 1.00 94.69 395 GLY A N 1
ATOM 3160 C CA . GLY A 1 395 ? -35.108 3.093 49.047 1.00 94.69 395 GLY A CA 1
ATOM 3161 C C . GLY A 1 395 ? -34.249 1.889 48.651 1.00 94.69 395 GLY A C 1
ATOM 3162 O O . GLY A 1 395 ? -33.619 1.304 49.527 1.00 94.69 395 GLY A O 1
ATOM 3163 N N . TRP A 1 396 ? -34.174 1.523 47.365 1.00 97.31 396 TRP A N 1
ATOM 3164 C CA . TRP A 1 396 ? -33.179 0.559 46.897 1.00 97.31 396 TRP A CA 1
ATOM 3165 C C . TRP A 1 396 ? -31.806 1.229 46.754 1.00 97.31 396 TRP A C 1
ATOM 3167 O O . TRP A 1 396 ? -31.687 2.315 46.178 1.00 97.31 396 TRP A O 1
ATOM 3177 N N . VAL A 1 397 ? -30.778 0.570 47.287 1.00 98.00 397 VAL A N 1
ATOM 3178 C CA . VAL A 1 397 ? -29.376 0.990 47.210 1.00 98.00 397 VAL A CA 1
ATOM 3179 C C . VAL A 1 397 ? -28.529 -0.244 46.932 1.00 98.00 397 VAL A C 1
ATOM 3181 O O . VAL A 1 397 ? -28.722 -1.265 47.591 1.00 98.00 397 VAL A O 1
ATOM 3184 N N . ALA A 1 398 ? -27.580 -0.142 46.006 1.00 98.25 398 ALA A N 1
ATOM 3185 C CA . ALA A 1 398 ? -26.479 -1.090 45.893 1.00 98.25 398 ALA A CA 1
ATOM 3186 C C . ALA A 1 398 ? -25.157 -0.430 46.288 1.00 98.25 398 ALA A C 1
ATOM 3188 O O . ALA A 1 398 ? -24.877 0.704 45.899 1.00 98.25 398 ALA A O 1
ATOM 3189 N N . ILE A 1 399 ? -24.355 -1.163 47.054 1.00 98.31 399 ILE A N 1
ATOM 3190 C CA . ILE A 1 399 ? -22.955 -0.846 47.329 1.00 98.31 399 ILE A CA 1
ATOM 3191 C C . ILE A 1 399 ? -22.125 -1.582 46.284 1.00 98.31 399 ILE A C 1
ATOM 3193 O O . ILE A 1 399 ? -22.289 -2.800 46.151 1.00 98.31 399 ILE A O 1
ATOM 3197 N N . ALA A 1 400 ? -21.278 -0.864 45.541 1.00 98.31 400 ALA A N 1
ATOM 3198 C CA . ALA A 1 400 ? -20.499 -1.446 44.456 1.00 98.31 400 ALA A CA 1
ATOM 3199 C C . ALA A 1 400 ? -18.987 -1.200 44.552 1.00 98.31 400 ALA A C 1
ATOM 3201 O O . ALA A 1 400 ? -18.547 -0.139 44.982 1.00 98.31 400 ALA A O 1
ATOM 3202 N N . ASP A 1 401 ? -18.210 -2.196 44.121 1.00 97.88 401 ASP A N 1
ATOM 3203 C CA . ASP A 1 401 ? -16.748 -2.149 43.948 1.00 97.88 401 ASP A CA 1
ATOM 3204 C C . ASP A 1 401 ? -16.424 -2.551 42.503 1.00 97.88 401 ASP A C 1
ATOM 3206 O O . ASP A 1 401 ? -16.964 -3.544 41.997 1.00 97.88 401 ASP A O 1
ATOM 3210 N N . VAL A 1 402 ? -15.568 -1.782 41.833 1.00 98.12 402 VAL A N 1
ATOM 3211 C CA . VAL A 1 402 ? -15.140 -2.003 40.453 1.00 98.12 402 VAL A CA 1
ATOM 3212 C C . VAL A 1 402 ? -13.683 -2.438 40.436 1.00 98.12 402 VAL A C 1
ATOM 3214 O O . VAL A 1 402 ? -12.816 -1.869 41.095 1.00 98.12 402 VAL A O 1
ATOM 3217 N N . THR A 1 403 ? -13.363 -3.479 39.669 1.00 97.06 403 THR A N 1
ATOM 3218 C CA . THR A 1 403 ? -11.981 -3.958 39.609 1.00 97.06 403 THR A CA 1
ATOM 3219 C C . THR A 1 403 ? -11.607 -4.568 38.263 1.00 97.06 403 THR A C 1
ATOM 3221 O O . THR A 1 403 ? -12.341 -5.371 37.686 1.00 97.06 403 THR A O 1
ATOM 3224 N N . GLY A 1 404 ? -10.426 -4.201 37.759 1.00 96.75 404 GLY A N 1
ATOM 3225 C CA . GLY A 1 404 ? -9.831 -4.775 36.553 1.00 96.75 404 GLY A CA 1
ATOM 3226 C C . GLY A 1 404 ? -8.739 -5.784 36.895 1.00 96.75 404 GLY A C 1
ATOM 3227 O O . GLY A 1 404 ? -7.770 -5.451 37.576 1.00 96.75 404 GLY A O 1
ATOM 3228 N N . VAL A 1 405 ? -8.864 -7.026 36.417 1.00 96.44 405 VAL A N 1
ATOM 3229 C CA . VAL A 1 405 ? -7.971 -8.129 36.814 1.00 96.44 405 VAL A CA 1
ATOM 3230 C C . VAL A 1 405 ? -7.508 -8.968 35.629 1.00 96.44 405 VAL A C 1
ATOM 3232 O O . VAL A 1 405 ? -8.297 -9.423 34.806 1.00 96.44 405 VAL A O 1
ATOM 3235 N N . SER A 1 406 ? -6.207 -9.252 35.552 1.00 95.50 406 SER A N 1
ATOM 3236 C CA . SER A 1 406 ? -5.612 -9.966 34.410 1.00 95.50 406 SER A CA 1
ATOM 3237 C C . SER A 1 406 ? -5.729 -11.494 34.483 1.00 95.50 406 SER A C 1
ATOM 3239 O O . SER A 1 406 ? -5.500 -12.163 33.476 1.00 95.50 406 SER A O 1
ATOM 3241 N N . LYS A 1 407 ? -6.073 -12.063 35.651 1.00 92.88 407 LYS A N 1
ATOM 3242 C CA . LYS A 1 407 ? -6.060 -13.519 35.923 1.00 92.88 407 LYS A CA 1
ATOM 3243 C C . LYS A 1 407 ? -7.400 -14.102 36.406 1.00 92.88 407 LYS A C 1
ATOM 3245 O O . LYS A 1 407 ? -7.420 -15.245 36.853 1.00 92.88 407 LYS A O 1
ATOM 3250 N N . GLY A 1 408 ? -8.491 -13.344 36.297 1.00 89.81 408 GLY A N 1
ATOM 3251 C CA . GLY A 1 408 ? -9.814 -13.715 36.819 1.00 89.81 408 GLY A CA 1
ATOM 3252 C C . GLY A 1 408 ? -10.145 -13.020 38.142 1.00 89.81 408 GLY A C 1
ATOM 3253 O O . GLY A 1 408 ? -9.252 -12.473 38.798 1.00 89.81 408 GLY A O 1
ATOM 3254 N N . ALA A 1 409 ? -11.430 -13.005 38.502 1.00 91.94 409 ALA A N 1
ATOM 3255 C CA . ALA A 1 409 ? -11.936 -12.291 39.670 1.00 91.94 409 ALA A CA 1
ATOM 3256 C C . ALA A 1 409 ? -11.470 -12.952 40.984 1.00 91.94 409 ALA A C 1
ATOM 3258 O O . ALA A 1 409 ? -11.714 -14.141 41.198 1.00 91.94 409 ALA A O 1
ATOM 3259 N N . PRO A 1 410 ? -10.782 -12.228 41.885 1.00 92.50 410 PRO A N 1
ATOM 3260 C CA . PRO A 1 410 ? -10.356 -12.800 43.155 1.00 92.50 410 PRO A CA 1
ATOM 3261 C C . PRO A 1 410 ? -11.533 -12.872 44.138 1.00 92.50 410 PRO A C 1
ATOM 3263 O O . PRO A 1 410 ? -12.193 -11.867 44.399 1.00 92.50 410 PRO A O 1
ATOM 3266 N N . GLY A 1 411 ? -11.754 -14.036 44.759 1.00 92.12 411 GLY A N 1
ATOM 3267 C CA . GLY A 1 411 ? -12.791 -14.215 45.790 1.00 92.12 411 GLY A CA 1
ATOM 3268 C C . GLY A 1 411 ? -12.610 -13.308 47.017 1.00 92.12 411 GLY A C 1
ATOM 3269 O O . GLY A 1 411 ? -13.581 -12.939 47.672 1.00 92.12 411 GLY A O 1
ATOM 3270 N N . SER A 1 412 ? -11.385 -12.837 47.293 1.00 95.00 412 SER A N 1
ATOM 3271 C CA . SER A 1 412 ? -11.118 -11.882 48.380 1.00 95.00 412 SER A CA 1
ATOM 3272 C C . SER A 1 412 ? -11.872 -10.558 48.229 1.00 95.00 412 SER A C 1
ATOM 3274 O O . SER A 1 412 ? -12.155 -9.914 49.237 1.00 95.00 412 SER A O 1
ATOM 3276 N N . LYS A 1 413 ? -12.243 -10.169 47.002 1.00 94.62 413 LYS A N 1
ATOM 3277 C CA . LYS A 1 413 ? -13.054 -8.971 46.753 1.00 94.62 413 LYS A CA 1
ATOM 3278 C C . LYS A 1 413 ? -14.464 -9.081 47.334 1.00 94.62 413 LYS A C 1
ATOM 3280 O O . LYS A 1 413 ? -14.974 -8.081 47.828 1.00 94.62 413 LYS A O 1
ATOM 3285 N N . LEU A 1 414 ? -15.040 -10.286 47.387 1.00 96.44 414 LEU A N 1
ATOM 3286 C CA . LEU A 1 414 ? -16.340 -10.524 48.026 1.00 96.44 414 LEU A CA 1
ATOM 3287 C C . LEU A 1 414 ? -16.290 -10.203 49.527 1.00 96.44 414 LEU A C 1
ATOM 3289 O O . LEU A 1 414 ? -17.174 -9.542 50.062 1.00 96.44 414 LEU A O 1
ATOM 3293 N N . ALA A 1 415 ? -15.214 -10.601 50.209 1.00 96.06 415 ALA A N 1
ATOM 3294 C CA . ALA A 1 415 ? -15.027 -10.271 51.621 1.00 96.06 415 ALA A CA 1
ATOM 3295 C C . ALA A 1 415 ? -14.830 -8.760 51.844 1.00 96.06 415 ALA A C 1
ATOM 3297 O O . ALA A 1 415 ? -15.330 -8.209 52.825 1.00 96.06 415 ALA A O 1
ATOM 3298 N N . THR A 1 416 ? -14.122 -8.080 50.933 1.00 95.81 416 THR A N 1
ATOM 3299 C CA . THR A 1 416 ? -13.917 -6.625 50.993 1.00 95.81 416 THR A CA 1
ATOM 3300 C C . THR A 1 416 ? -15.239 -5.865 50.905 1.00 95.81 416 THR A C 1
ATOM 3302 O O . THR A 1 416 ? -15.521 -5.052 51.786 1.00 95.81 416 THR A O 1
ATOM 3305 N N . ILE A 1 417 ? -16.074 -6.164 49.906 1.00 96.75 417 ILE A N 1
ATOM 3306 C CA . ILE A 1 417 ? -17.345 -5.456 49.710 1.00 96.75 417 ILE A CA 1
ATOM 3307 C C . ILE A 1 417 ? -18.359 -5.745 50.827 1.00 96.75 417 ILE A C 1
ATOM 3309 O O . ILE A 1 417 ? -19.040 -4.827 51.281 1.00 96.75 417 ILE A O 1
ATOM 3313 N N . LEU A 1 418 ? -18.393 -6.970 51.368 1.00 97.00 418 LEU A N 1
ATOM 3314 C CA . LEU A 1 418 ? -19.189 -7.286 52.562 1.00 97.00 418 LEU A CA 1
ATOM 3315 C C . LEU A 1 418 ? -18.769 -6.419 53.758 1.00 97.00 418 LEU A C 1
ATOM 3317 O O . LEU A 1 418 ? -19.612 -5.935 54.513 1.00 97.00 418 LEU A O 1
ATOM 3321 N N . GLY A 1 419 ? -17.467 -6.161 53.905 1.00 97.19 419 GLY A N 1
ATOM 3322 C CA . GLY A 1 419 ? -16.953 -5.221 54.897 1.00 97.19 419 GLY A CA 1
ATOM 3323 C C . GLY A 1 419 ? -17.496 -3.802 54.706 1.00 97.19 419 GLY A C 1
ATOM 3324 O O . GLY A 1 419 ? -17.860 -3.154 55.688 1.00 97.19 419 GLY A O 1
ATOM 3325 N N . TYR A 1 420 ? -17.592 -3.320 53.464 1.00 97.19 420 TYR A N 1
ATOM 3326 C CA . TYR A 1 420 ? -18.165 -2.005 53.155 1.00 97.19 420 TYR A CA 1
ATOM 3327 C C . TYR A 1 420 ? -19.663 -1.936 53.451 1.00 97.19 420 TYR A C 1
ATOM 3329 O O . TYR A 1 420 ? -20.101 -0.988 54.102 1.00 97.19 420 TYR A O 1
ATOM 3337 N N . ILE A 1 421 ? -20.422 -2.979 53.110 1.00 97.19 421 ILE A N 1
ATOM 3338 C CA . ILE A 1 421 ? -21.845 -3.092 53.463 1.00 97.19 421 ILE A CA 1
ATOM 3339 C C . ILE A 1 421 ? -22.039 -3.004 54.978 1.00 97.19 421 ILE A C 1
ATOM 3341 O O . ILE A 1 421 ? -22.851 -2.210 55.450 1.00 97.19 421 ILE A O 1
ATOM 3345 N N . MET A 1 422 ? -21.251 -3.742 55.765 1.00 97.31 422 MET A N 1
ATOM 3346 C CA . MET A 1 422 ? -21.343 -3.681 57.228 1.00 97.31 422 MET A CA 1
ATOM 3347 C C . MET A 1 422 ? -21.056 -2.279 57.769 1.00 97.31 422 MET A C 1
ATOM 3349 O O . MET A 1 422 ? -21.750 -1.810 58.672 1.00 97.31 422 MET A O 1
ATOM 3353 N N . LYS A 1 423 ? -20.060 -1.579 57.211 1.00 95.75 423 LYS A N 1
ATOM 3354 C CA . LYS A 1 423 ? -19.791 -0.193 57.604 1.00 95.75 423 LYS A CA 1
ATOM 3355 C C . LYS A 1 423 ? -20.951 0.741 57.231 1.00 95.75 423 LYS A C 1
ATOM 3357 O O . LYS A 1 423 ? -21.299 1.595 58.042 1.00 95.75 423 LYS A O 1
ATOM 3362 N N . TYR A 1 424 ? -21.546 0.573 56.047 1.00 96.19 424 TYR A N 1
ATOM 3363 C CA . TYR A 1 424 ? -22.709 1.342 55.596 1.00 96.19 424 TYR A CA 1
ATOM 3364 C C . TYR A 1 424 ? -23.913 1.141 56.523 1.00 96.19 424 TYR A C 1
ATOM 3366 O O . TYR A 1 424 ? -24.505 2.111 56.988 1.00 96.19 424 TYR A O 1
ATOM 3374 N N . LEU A 1 425 ? -24.225 -0.110 56.876 1.00 96.56 425 LEU A N 1
ATOM 3375 C CA . LEU A 1 425 ? -25.320 -0.443 57.790 1.00 96.56 425 LEU A CA 1
ATOM 3376 C C . LEU A 1 425 ? -25.160 0.224 59.164 1.00 96.56 425 LEU A C 1
ATOM 3378 O O . LEU A 1 425 ? -26.131 0.722 59.731 1.00 96.56 425 LEU A O 1
ATOM 3382 N N . VAL A 1 426 ? -23.935 0.247 59.697 1.00 96.69 426 VAL A N 1
ATOM 3383 C CA . VAL A 1 426 ? -23.638 0.848 61.006 1.00 96.69 426 VAL A CA 1
ATOM 3384 C C . VAL A 1 426 ? -23.715 2.376 60.963 1.00 96.69 426 VAL A C 1
ATOM 3386 O O . VAL A 1 426 ? -24.266 2.979 61.888 1.00 96.69 426 VAL A O 1
ATOM 3389 N N . ALA A 1 427 ? -23.153 2.994 59.923 1.00 94.25 427 ALA A N 1
ATOM 3390 C CA . ALA A 1 427 ? -23.059 4.446 59.806 1.00 94.25 427 ALA A CA 1
ATOM 3391 C C . ALA A 1 427 ? -24.401 5.089 59.424 1.00 94.25 427 ALA A C 1
ATOM 3393 O O . ALA A 1 427 ? -24.858 6.009 60.104 1.00 94.25 427 ALA A O 1
ATOM 3394 N N . ASP A 1 428 ? -25.051 4.564 58.385 1.00 94.88 428 ASP A N 1
ATOM 3395 C CA . ASP A 1 428 ? -26.180 5.227 57.727 1.00 94.88 428 ASP A CA 1
ATOM 3396 C C . ASP A 1 428 ? -27.533 4.688 58.220 1.00 94.88 428 ASP A C 1
ATOM 3398 O O . ASP A 1 428 ? -28.558 5.336 58.018 1.00 94.88 428 ASP A O 1
ATOM 3402 N N . LYS A 1 429 ? -27.539 3.526 58.897 1.00 95.38 429 LYS A N 1
ATOM 3403 C CA . LYS A 1 429 ? -28.734 2.858 59.454 1.00 95.38 429 LYS A CA 1
ATOM 3404 C C . LYS A 1 429 ? -29.915 2.843 58.468 1.00 95.38 429 LYS A C 1
ATOM 3406 O O . LYS A 1 429 ? -30.998 3.334 58.802 1.00 95.38 429 LYS A O 1
ATOM 3411 N N . PRO A 1 430 ? -29.715 2.317 57.248 1.00 95.25 430 PRO A N 1
ATOM 3412 C CA . PRO A 1 430 ? -30.747 2.321 56.223 1.00 95.25 430 PRO A CA 1
ATOM 3413 C C . PRO A 1 430 ? -31.945 1.456 56.643 1.00 95.25 430 PRO A C 1
ATOM 3415 O O . PRO A 1 430 ? -31.808 0.495 57.398 1.00 95.25 430 PRO A O 1
ATOM 3418 N N . GLU A 1 431 ? -33.127 1.762 56.106 1.00 92.88 431 GLU A N 1
ATOM 3419 C CA . GLU A 1 431 ? -34.344 0.969 56.351 1.00 92.88 431 GLU A CA 1
ATOM 3420 C C . GLU A 1 431 ? -34.280 -0.438 55.736 1.00 92.88 431 GLU A C 1
ATOM 3422 O O . GLU A 1 431 ? -35.010 -1.339 56.151 1.00 92.88 431 GLU A O 1
ATOM 3427 N N . ARG A 1 432 ? -33.432 -0.621 54.719 1.00 93.44 432 ARG A N 1
ATOM 3428 C CA . ARG A 1 432 ? -33.230 -1.879 53.999 1.00 93.44 432 ARG A CA 1
ATOM 3429 C C . ARG A 1 432 ? -31.744 -2.161 53.857 1.00 93.44 432 ARG A C 1
ATOM 3431 O O . ARG A 1 432 ? -30.951 -1.240 53.669 1.00 93.44 432 ARG A O 1
ATOM 3438 N N . GLU A 1 433 ? -31.390 -3.438 53.919 1.00 95.06 433 GLU A N 1
ATOM 3439 C CA . GLU A 1 433 ? -30.034 -3.883 53.618 1.00 95.06 433 GLU A CA 1
ATOM 3440 C C . GLU A 1 433 ? -29.713 -3.588 52.143 1.00 95.06 433 GLU A C 1
ATOM 3442 O O . GLU A 1 433 ? -30.563 -3.843 51.281 1.00 95.06 433 GLU A O 1
ATOM 3447 N N . PRO A 1 434 ? -28.552 -2.984 51.834 1.00 97.25 434 PRO A N 1
ATOM 3448 C CA . PRO A 1 434 ? -28.208 -2.677 50.456 1.00 97.25 434 PRO A CA 1
ATOM 3449 C C . PRO A 1 434 ? -27.831 -3.948 49.686 1.00 97.25 434 PRO A C 1
ATOM 3451 O O . PRO A 1 434 ? -27.263 -4.885 50.246 1.00 97.25 434 PRO A O 1
ATOM 3454 N N . SER A 1 435 ? -28.074 -3.950 48.377 1.00 97.38 435 SER A N 1
ATOM 3455 C CA . SER A 1 435 ? -27.585 -5.008 47.491 1.00 97.38 435 SER A CA 1
ATOM 3456 C C . SER A 1 435 ? -26.063 -4.906 47.298 1.00 97.38 435 SER A C 1
ATOM 3458 O O . SER A 1 435 ? -25.483 -3.819 47.339 1.00 97.38 435 SER A O 1
ATOM 3460 N N . MET A 1 436 ? -25.412 -6.043 47.049 1.00 97.62 436 MET A N 1
ATOM 3461 C CA . MET A 1 436 ? -23.957 -6.145 46.874 1.00 97.62 436 MET A CA 1
ATOM 3462 C C . MET A 1 436 ? -23.581 -6.280 45.397 1.00 97.62 436 MET A C 1
ATOM 3464 O O . MET A 1 436 ? -23.952 -7.269 44.770 1.00 97.62 436 MET A O 1
ATOM 3468 N N . TRP A 1 437 ? -22.861 -5.322 44.815 1.00 98.44 437 TRP A N 1
ATOM 3469 C CA . TRP A 1 437 ? -22.499 -5.350 43.391 1.00 98.44 437 TRP A CA 1
ATOM 3470 C C . TRP A 1 437 ? -20.979 -5.375 43.204 1.00 98.44 437 TRP A C 1
ATOM 3472 O O . TRP A 1 437 ? -20.279 -4.463 43.617 1.00 98.44 437 TRP A O 1
ATOM 3482 N N . VAL A 1 438 ? -20.442 -6.397 42.544 1.00 98.06 438 VAL A N 1
ATOM 3483 C CA . VAL A 1 438 ? -19.014 -6.445 42.190 1.00 98.06 438 VAL A CA 1
ATOM 3484 C C . VAL A 1 438 ? -18.883 -6.366 40.680 1.00 98.06 438 VAL A C 1
ATOM 3486 O O . VAL A 1 438 ? -19.310 -7.274 39.973 1.00 98.06 438 VAL A O 1
ATOM 3489 N N . ILE A 1 439 ? -18.310 -5.281 40.173 1.00 98.38 439 ILE A N 1
ATOM 3490 C CA . ILE A 1 439 ? -18.190 -5.025 38.737 1.00 98.38 439 ILE A CA 1
ATOM 3491 C C . ILE A 1 439 ? -16.764 -5.367 38.310 1.00 98.38 439 ILE A C 1
ATOM 3493 O O . ILE A 1 439 ? -15.803 -4.752 38.768 1.00 98.38 439 ILE A O 1
ATOM 3497 N N . VAL A 1 440 ? -16.598 -6.373 37.452 1.00 98.00 440 VAL A N 1
ATOM 3498 C CA . VAL A 1 440 ? -15.275 -6.950 37.178 1.00 98.00 440 VAL A CA 1
ATOM 3499 C C . VAL A 1 440 ? -14.937 -6.917 35.693 1.00 98.00 440 VAL A C 1
ATOM 3501 O O . VAL A 1 440 ? -15.614 -7.546 34.881 1.00 98.00 440 VAL A O 1
ATOM 3504 N N . ASN A 1 441 ? -13.820 -6.265 35.352 1.00 97.94 441 ASN A N 1
ATOM 3505 C CA . ASN A 1 441 ? -13.165 -6.407 34.051 1.00 97.94 441 ASN A CA 1
ATOM 3506 C C . ASN A 1 441 ? -12.138 -7.542 34.115 1.00 97.94 441 ASN A C 1
ATOM 3508 O O . ASN A 1 441 ? -10.939 -7.324 34.329 1.00 97.94 441 ASN A O 1
ATOM 3512 N N . GLN A 1 442 ? -12.614 -8.784 34.006 1.00 96.06 442 GLN A N 1
ATOM 3513 C CA . GLN A 1 442 ? -11.737 -9.949 34.083 1.00 96.06 442 GLN A CA 1
ATOM 3514 C C . GLN A 1 442 ? -11.006 -10.212 32.769 1.00 96.06 442 GLN A C 1
ATOM 3516 O O . GLN A 1 442 ? -11.551 -10.021 31.687 1.00 96.06 442 GLN A O 1
ATOM 3521 N N . LEU A 1 443 ? -9.778 -10.725 32.863 1.00 95.88 443 LEU A N 1
ATOM 3522 C CA . LEU A 1 443 ? -8.975 -11.143 31.714 1.00 95.88 443 LEU A CA 1
ATOM 3523 C C . LEU A 1 443 ? -8.941 -10.057 30.622 1.00 95.88 443 LEU A C 1
ATOM 3525 O O . LEU A 1 443 ? -9.078 -10.373 29.444 1.00 95.88 443 LEU A O 1
ATOM 3529 N N . PHE A 1 444 ? -8.762 -8.788 31.004 1.00 94.31 444 PHE A N 1
ATOM 3530 C CA . PHE A 1 444 ? -8.966 -7.621 30.129 1.00 94.31 444 PHE A CA 1
ATOM 3531 C C . PHE A 1 444 ? -8.069 -7.574 28.871 1.00 94.31 444 PHE A C 1
ATOM 3533 O O . PHE A 1 444 ? -8.347 -6.836 27.932 1.00 94.31 444 PHE A O 1
ATOM 3540 N N . HIS A 1 445 ? -7.031 -8.414 28.798 1.00 94.31 445 HIS A N 1
ATOM 3541 C CA . HIS A 1 445 ? -6.219 -8.633 27.592 1.00 94.31 445 HIS A CA 1
ATOM 3542 C C . HIS A 1 445 ? -6.820 -9.635 26.586 1.00 94.31 445 HIS A C 1
ATOM 3544 O O . HIS A 1 445 ? -6.249 -9.849 25.518 1.00 94.31 445 HIS A O 1
ATOM 3550 N N . ARG A 1 446 ? -7.919 -10.312 26.932 1.00 95.00 446 ARG A N 1
ATOM 3551 C CA . ARG A 1 446 ? -8.620 -11.278 26.077 1.00 95.00 446 ARG A CA 1
ATOM 3552 C C . ARG A 1 446 ? -9.871 -10.663 25.469 1.00 95.00 446 ARG A C 1
ATOM 3554 O O . ARG A 1 446 ? -10.476 -9.756 26.046 1.00 95.00 446 ARG A O 1
ATOM 3561 N N . ASP A 1 447 ? -10.276 -11.234 24.338 1.00 95.75 447 ASP A N 1
ATOM 3562 C CA . ASP A 1 447 ? -11.552 -10.945 23.687 1.00 95.75 447 ASP A CA 1
ATOM 3563 C C . ASP A 1 447 ? -12.711 -11.088 24.699 1.00 95.75 447 ASP A C 1
ATOM 3565 O O . ASP A 1 447 ? -12.853 -12.178 25.274 1.00 95.75 447 ASP A O 1
ATOM 3569 N N . PRO A 1 448 ? -13.523 -10.027 24.915 1.00 96.62 448 PRO A N 1
ATOM 3570 C CA . PRO A 1 448 ? -14.702 -10.030 25.783 1.00 96.62 448 PRO A CA 1
ATOM 3571 C C . PRO A 1 448 ? -15.617 -11.246 25.633 1.00 96.62 448 PRO A C 1
ATOM 3573 O O . PRO A 1 448 ? -16.098 -11.777 26.631 1.00 96.62 448 PRO A O 1
ATOM 3576 N N . LEU A 1 449 ? -15.805 -11.750 24.411 1.00 95.25 449 LEU A N 1
ATOM 3577 C CA . LEU A 1 449 ? -16.700 -12.880 24.135 1.00 95.25 449 LEU A CA 1
ATOM 3578 C C . LEU A 1 449 ? -16.159 -14.231 24.621 1.00 95.25 449 LEU A C 1
ATOM 3580 O O . LEU A 1 449 ? -16.892 -15.217 24.657 1.00 95.25 449 LEU A O 1
ATOM 3584 N N . THR A 1 450 ? -14.880 -14.295 24.988 1.00 95.25 450 THR A N 1
ATOM 3585 C CA . THR A 1 450 ? -14.182 -15.543 25.336 1.00 95.25 450 THR A CA 1
ATOM 3586 C C . THR A 1 450 ? -13.788 -15.636 26.812 1.00 95.25 450 THR A C 1
ATOM 3588 O O . THR A 1 450 ? -13.111 -16.588 27.205 1.00 95.25 450 THR A O 1
ATOM 3591 N N . ARG A 1 451 ? -14.175 -14.652 27.638 1.00 93.56 451 ARG A N 1
ATOM 3592 C CA . ARG A 1 451 ? -13.719 -14.524 29.036 1.00 93.56 451 ARG A CA 1
ATOM 3593 C C . ARG A 1 451 ? -14.305 -15.579 29.982 1.00 93.56 451 ARG A C 1
ATOM 3595 O O . ARG A 1 451 ? -13.620 -15.959 30.925 1.00 93.56 451 ARG A O 1
ATOM 3602 N N . GLY A 1 452 ? -15.484 -16.121 29.672 1.00 94.00 452 GLY A N 1
ATOM 3603 C CA . GLY A 1 452 ? -16.148 -17.153 30.478 1.00 94.00 452 GLY A CA 1
ATOM 3604 C C . GLY A 1 452 ? -16.807 -16.598 31.745 1.00 94.00 452 GLY A C 1
ATOM 3605 O O . GLY A 1 452 ? -17.116 -15.411 31.818 1.00 94.00 452 GLY A O 1
ATOM 3606 N N . ASP A 1 453 ? -17.036 -17.469 32.727 1.00 96.75 453 ASP A N 1
ATOM 3607 C CA . ASP A 1 453 ? -17.629 -17.113 34.024 1.00 96.75 453 ASP A CA 1
ATOM 3608 C C . ASP A 1 453 ? -16.698 -16.205 34.849 1.00 96.75 453 ASP A C 1
ATOM 3610 O O . ASP A 1 453 ? -15.476 -16.313 34.741 1.00 96.75 453 ASP A O 1
ATOM 3614 N N . LEU A 1 454 ? -17.258 -15.308 35.672 1.00 96.19 454 LEU A N 1
ATOM 3615 C CA . LEU A 1 454 ? -16.485 -14.390 36.529 1.00 96.19 454 LEU A CA 1
ATOM 3616 C C . LEU A 1 454 ? -15.920 -15.105 37.755 1.00 96.19 454 LEU A C 1
ATOM 3618 O O . LEU A 1 454 ? -14.771 -14.893 38.141 1.00 96.19 454 LEU A O 1
ATOM 3622 N N . TYR A 1 455 ? -16.754 -15.942 38.366 1.00 97.25 455 TYR A N 1
ATOM 3623 C CA . TYR A 1 455 ? -16.499 -16.580 39.648 1.00 97.25 455 TYR A CA 1
ATOM 3624 C C . TYR A 1 455 ? -16.761 -18.084 39.586 1.00 97.25 455 TYR A C 1
ATOM 3626 O O . TYR A 1 455 ? -17.438 -18.597 38.695 1.00 97.25 455 TYR A O 1
ATOM 3634 N N . ARG A 1 456 ? -16.213 -18.810 40.562 1.00 96.31 456 ARG A N 1
ATOM 3635 C CA . ARG A 1 456 ? -16.504 -20.233 40.755 1.00 96.31 456 ARG A CA 1
ATOM 3636 C C . ARG A 1 456 ? -17.873 -20.416 41.413 1.00 96.31 456 ARG A C 1
ATOM 3638 O O . ARG A 1 456 ? -18.435 -19.485 41.980 1.00 96.31 456 ARG A O 1
ATOM 3645 N N . ALA A 1 457 ? -18.412 -21.633 41.356 1.00 96.50 457 ALA A N 1
ATOM 3646 C CA . ALA A 1 457 ? -19.751 -21.933 41.867 1.00 96.50 457 ALA A CA 1
ATOM 3647 C C . ALA A 1 457 ? -19.932 -21.622 43.370 1.00 96.50 457 ALA A C 1
ATOM 3649 O O . ALA A 1 457 ? -21.003 -21.186 43.783 1.00 96.50 457 ALA A O 1
ATOM 3650 N N . ASP A 1 458 ? -18.895 -21.820 44.182 1.00 96.44 458 ASP A N 1
ATOM 3651 C CA . ASP A 1 458 ? -18.864 -21.499 45.613 1.00 96.44 458 ASP A CA 1
ATOM 3652 C C . ASP A 1 458 ? -18.887 -19.984 45.884 1.00 96.44 458 ASP A C 1
ATOM 3654 O O . ASP A 1 458 ? -19.654 -19.507 46.725 1.00 96.44 458 ASP A O 1
ATOM 3658 N N . ASP A 1 459 ? -18.123 -19.212 45.114 1.00 96.94 459 ASP A N 1
ATOM 3659 C CA . ASP A 1 459 ? -18.145 -17.746 45.163 1.00 96.94 459 ASP A CA 1
ATOM 3660 C C . ASP A 1 459 ? -19.508 -17.187 44.697 1.00 96.94 459 ASP A C 1
ATOM 3662 O O . ASP A 1 459 ? -20.072 -16.285 45.323 1.00 96.94 459 ASP A O 1
ATOM 3666 N N . ILE A 1 460 ? -20.100 -17.773 43.648 1.00 97.38 460 ILE A N 1
ATOM 3667 C CA . ILE A 1 460 ? -21.450 -17.426 43.168 1.00 97.38 460 ILE A CA 1
ATOM 3668 C C . ILE A 1 460 ? -22.499 -17.693 44.254 1.00 97.38 460 ILE A C 1
ATOM 3670 O O . ILE A 1 460 ? -23.392 -16.871 44.463 1.00 97.38 460 ILE A O 1
ATOM 3674 N N . GLN A 1 461 ? -22.395 -18.804 44.985 1.00 97.31 461 GLN A N 1
ATOM 3675 C CA . GLN A 1 461 ? -23.320 -19.100 46.081 1.00 97.31 461 GLN A CA 1
ATOM 3676 C C . GLN A 1 461 ? -23.221 -18.064 47.211 1.00 97.31 461 GLN A C 1
ATOM 3678 O O . GLN A 1 461 ? -24.236 -17.717 47.823 1.00 97.31 461 GLN A O 1
ATOM 3683 N N . THR A 1 462 ? -22.023 -17.532 47.462 1.00 95.94 462 THR A N 1
ATOM 3684 C CA . THR A 1 462 ? -21.815 -16.431 48.415 1.00 95.94 462 THR A CA 1
ATOM 3685 C C . THR A 1 462 ? -22.535 -15.165 47.949 1.00 95.94 462 THR A C 1
ATOM 3687 O O . THR A 1 462 ? -23.280 -14.572 48.726 1.00 95.94 462 THR A O 1
ATOM 3690 N N . LEU A 1 463 ? -22.405 -14.800 46.667 1.00 96.44 463 LEU A N 1
ATOM 3691 C CA . LEU A 1 463 ? -23.142 -13.678 46.069 1.00 96.44 463 LEU A CA 1
ATOM 3692 C C . LEU A 1 463 ? -24.657 -13.846 46.233 1.00 96.44 463 LEU A C 1
ATOM 3694 O O . LEU A 1 463 ? -25.320 -12.945 46.736 1.00 96.44 463 LEU A O 1
ATOM 3698 N N . VAL A 1 464 ? -25.200 -15.018 45.896 1.00 97.31 464 VAL A N 1
ATOM 3699 C CA . VAL A 1 464 ? -26.639 -15.307 46.030 1.00 97.31 464 VAL A CA 1
ATOM 3700 C C . VAL A 1 464 ? -27.117 -15.189 47.482 1.00 97.31 464 VAL A C 1
ATOM 3702 O O . VAL A 1 464 ? -28.196 -14.657 47.726 1.00 97.31 464 VAL A O 1
ATOM 3705 N N . THR A 1 465 ? -26.318 -15.656 48.445 1.00 96.19 465 THR A N 1
ATOM 3706 C CA . THR A 1 465 ? -26.657 -15.624 49.881 1.00 96.19 465 THR A CA 1
ATOM 3707 C C . THR A 1 465 ? -26.796 -14.196 50.415 1.00 96.19 465 THR A C 1
ATOM 3709 O O . THR A 1 465 ? -27.613 -13.953 51.299 1.00 96.19 465 THR A O 1
ATOM 3712 N N . HIS A 1 466 ? -26.034 -13.255 49.858 1.00 94.19 466 HIS A N 1
ATOM 3713 C CA . HIS A 1 466 ? -25.999 -11.851 50.273 1.00 94.19 466 HIS A CA 1
ATOM 3714 C C . HIS A 1 466 ? -26.700 -10.914 49.283 1.00 94.19 466 HIS A C 1
ATOM 3716 O O . HIS A 1 466 ? -26.324 -9.752 49.158 1.00 94.19 466 HIS A O 1
ATOM 3722 N N . ASP A 1 467 ? -27.698 -11.420 48.550 1.00 94.56 467 ASP A N 1
ATOM 3723 C CA . ASP A 1 467 ? -28.498 -10.613 47.621 1.00 94.56 467 ASP A CA 1
ATOM 3724 C C . ASP A 1 467 ? -27.650 -9.886 46.549 1.00 94.56 467 ASP A C 1
ATOM 3726 O O . ASP A 1 467 ? -27.989 -8.798 46.079 1.00 94.56 467 ASP A O 1
ATOM 3730 N N . GLY A 1 468 ? -26.505 -10.474 46.191 1.00 97.06 468 GLY A N 1
ATOM 3731 C CA . GLY A 1 468 ? -25.456 -9.837 45.408 1.00 97.06 468 GLY A CA 1
ATOM 3732 C C . GLY A 1 468 ? -25.330 -10.320 43.966 1.00 97.06 468 GLY A C 1
ATOM 3733 O O . GLY A 1 468 ? -25.770 -11.419 43.604 1.00 97.06 468 GLY A O 1
ATOM 3734 N N . ILE A 1 469 ? -24.674 -9.490 43.152 1.00 98.19 469 ILE A N 1
ATOM 3735 C CA . ILE A 1 469 ? -24.307 -9.789 41.766 1.00 98.19 469 ILE A CA 1
ATOM 3736 C C . ILE A 1 469 ? -22.834 -9.499 41.495 1.00 98.19 469 ILE A C 1
ATOM 3738 O O . ILE A 1 469 ? -22.281 -8.502 41.956 1.00 98.19 469 ILE A O 1
ATOM 3742 N N . ALA A 1 470 ? -22.220 -10.356 40.689 1.00 98.38 470 ALA A N 1
ATOM 3743 C CA . ALA A 1 470 ? -20.997 -10.059 39.967 1.00 98.38 470 ALA A CA 1
ATOM 3744 C C . ALA A 1 470 ? -21.351 -9.683 38.523 1.00 98.38 470 ALA A C 1
ATOM 3746 O O . ALA A 1 470 ? -21.967 -10.474 37.812 1.00 98.38 470 ALA A O 1
ATOM 3747 N N . LEU A 1 471 ? -20.982 -8.486 38.083 1.00 98.50 471 LEU A N 1
ATOM 3748 C CA . LEU A 1 471 ? -21.299 -7.964 36.757 1.00 98.50 471 LEU A CA 1
ATOM 3749 C C . LEU A 1 471 ? -20.027 -7.875 35.910 1.00 98.50 471 LEU A C 1
ATOM 3751 O O . LEU A 1 471 ? -19.094 -7.157 36.266 1.00 98.50 471 LEU A O 1
ATOM 3755 N N . ASP A 1 472 ? -19.989 -8.583 34.780 1.00 98.31 472 ASP A N 1
ATOM 3756 C CA . ASP A 1 472 ? -18.894 -8.468 33.813 1.00 98.31 472 ASP A CA 1
ATOM 3757 C C . ASP A 1 472 ? -18.988 -7.097 33.139 1.00 98.31 472 ASP A C 1
ATOM 3759 O O . ASP A 1 472 ? -20.046 -6.702 32.637 1.00 98.31 472 ASP A O 1
ATOM 3763 N N . THR A 1 473 ? -17.886 -6.359 33.087 1.00 98.38 473 THR A N 1
ATOM 3764 C CA . THR A 1 473 ? -17.854 -5.042 32.436 1.00 98.38 473 THR A CA 1
ATOM 3765 C C . THR A 1 473 ? -18.145 -5.127 30.938 1.00 98.38 473 THR A C 1
ATOM 3767 O O . THR A 1 473 ? -18.689 -4.190 30.361 1.00 98.38 473 THR A O 1
ATOM 3770 N N . SER A 1 474 ? -17.889 -6.278 30.313 1.00 98.12 474 SER A N 1
ATOM 3771 C CA . SER A 1 474 ? -18.293 -6.585 28.938 1.00 98.12 474 SER A CA 1
ATOM 3772 C C . SER A 1 474 ? -19.815 -6.661 28.794 1.00 98.12 474 SER A C 1
ATOM 3774 O O . SER A 1 474 ? -20.366 -6.217 27.789 1.00 98.12 474 SER A O 1
ATOM 3776 N N . ALA A 1 475 ? -20.504 -7.206 29.802 1.00 98.31 475 ALA A N 1
ATOM 3777 C CA . ALA A 1 475 ? -21.962 -7.238 29.848 1.00 98.31 475 ALA A CA 1
ATOM 3778 C C . ALA A 1 475 ? -22.520 -5.821 30.016 1.00 98.31 475 ALA A C 1
ATOM 3780 O O . ALA A 1 475 ? -23.396 -5.413 29.257 1.00 98.31 475 ALA A O 1
ATOM 3781 N N . LEU A 1 476 ? -21.952 -5.050 30.951 1.00 98.31 476 LEU A N 1
ATOM 3782 C CA . LEU A 1 476 ? -22.317 -3.650 31.167 1.00 98.31 476 LEU A CA 1
ATOM 3783 C C . LEU A 1 476 ? -22.102 -2.801 29.904 1.00 98.31 476 LEU A C 1
ATOM 3785 O O . LEU A 1 476 ? -22.974 -2.009 29.563 1.00 98.31 476 LEU A O 1
ATOM 3789 N N . TYR A 1 477 ? -21.001 -3.018 29.175 1.00 98.00 477 TYR A N 1
ATOM 3790 C CA . TYR A 1 477 ? -20.732 -2.370 27.888 1.00 98.00 477 TYR A CA 1
ATOM 3791 C C . TYR A 1 477 ? -21.817 -2.686 26.853 1.00 98.00 477 TYR A C 1
ATOM 3793 O O . TYR A 1 477 ? -22.363 -1.778 26.235 1.00 98.00 477 TYR A O 1
ATOM 3801 N N . VAL A 1 478 ? -22.173 -3.963 26.672 1.00 97.75 478 VAL A N 1
ATOM 3802 C CA . VAL A 1 478 ? -23.224 -4.352 25.715 1.00 97.75 478 VAL A CA 1
ATOM 3803 C C . VAL A 1 478 ? -24.557 -3.691 26.065 1.00 97.75 478 VAL A C 1
ATOM 3805 O O . VAL A 1 478 ? -25.214 -3.151 25.176 1.00 97.75 478 VAL A O 1
ATOM 3808 N N . LEU A 1 479 ? -24.944 -3.701 27.343 1.00 98.00 479 LEU A N 1
ATOM 3809 C CA . LEU A 1 479 ? -26.202 -3.108 27.799 1.00 98.00 479 LEU A CA 1
ATOM 3810 C C . LEU A 1 479 ? -26.212 -1.587 27.598 1.00 98.00 479 LEU A C 1
ATOM 3812 O O . LEU A 1 479 ? -27.158 -1.067 27.014 1.00 98.00 479 LEU A O 1
ATOM 3816 N N . SER A 1 480 ? -25.164 -0.875 28.023 1.00 96.94 480 SER A N 1
ATOM 3817 C CA . SER A 1 480 ? -25.124 0.591 27.936 1.00 96.94 480 SER A CA 1
ATOM 3818 C C . SER A 1 480 ? -25.020 1.108 26.502 1.00 96.94 480 SER A C 1
ATOM 3820 O O . SER A 1 480 ? -25.612 2.131 26.181 1.00 96.94 480 SER A O 1
ATOM 3822 N N . GLN A 1 481 ? -24.314 0.398 25.614 1.00 95.81 481 GLN A N 1
ATOM 3823 C CA . GLN A 1 481 ? -24.179 0.805 24.211 1.00 95.81 481 GLN A CA 1
ATOM 3824 C C . GLN A 1 481 ? -25.412 0.487 23.361 1.00 95.81 481 GLN A C 1
ATOM 3826 O O . GLN A 1 481 ? -25.585 1.075 22.296 1.00 95.81 481 GLN A O 1
ATOM 3831 N N . SER A 1 482 ? -26.255 -0.450 23.800 1.00 95.94 482 SER A N 1
ATOM 3832 C CA . SER A 1 482 ? -27.391 -0.925 22.999 1.00 95.94 482 SER A CA 1
ATOM 3833 C C . SER A 1 482 ? -28.747 -0.396 23.467 1.00 95.94 482 SER A C 1
ATOM 3835 O O . SER A 1 482 ? -29.750 -0.614 22.789 1.00 95.94 482 SER A O 1
ATOM 3837 N N . ILE A 1 483 ? -28.802 0.260 24.627 1.00 96.44 483 ILE A N 1
ATOM 3838 C CA . ILE A 1 483 ? -30.037 0.773 25.221 1.00 96.44 483 ILE A CA 1
ATOM 3839 C C . ILE A 1 483 ? -30.006 2.297 25.192 1.00 96.44 483 ILE A C 1
ATOM 3841 O O . ILE A 1 483 ? -29.094 2.925 25.721 1.00 96.44 483 ILE A O 1
ATOM 3845 N N . GLU A 1 484 ? -31.038 2.899 24.605 1.00 96.00 484 GLU A N 1
ATOM 3846 C CA . GLU A 1 484 ? -31.188 4.352 24.592 1.00 96.00 484 GLU A CA 1
ATOM 3847 C C . GLU A 1 484 ? 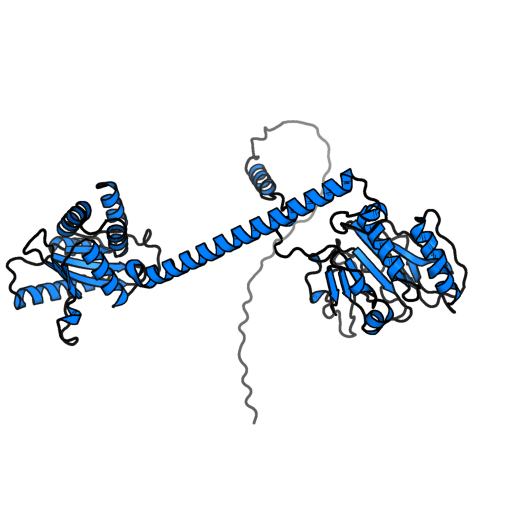-31.478 4.882 26.015 1.00 96.00 484 GLU A C 1
ATOM 3849 O O . GLU A 1 484 ? -32.404 4.377 26.673 1.00 96.00 484 GLU A O 1
ATOM 3854 N N . PRO A 1 485 ? -30.732 5.893 26.507 1.00 96.06 485 PRO A N 1
ATOM 3855 C CA . PRO A 1 485 ? -30.962 6.480 27.824 1.00 96.06 485 PRO A CA 1
ATOM 3856 C C . PRO A 1 485 ? -32.398 6.988 27.999 1.00 96.06 485 PRO A C 1
ATOM 3858 O O . PRO A 1 485 ? -32.952 7.659 27.134 1.00 96.06 485 PRO A O 1
ATOM 3861 N N . GLY A 1 486 ? -33.013 6.672 29.141 1.00 95.31 486 GLY A N 1
ATOM 3862 C CA . GLY A 1 486 ? -34.386 7.090 29.462 1.00 95.31 486 GLY A CA 1
ATOM 3863 C C . GLY A 1 486 ? -35.501 6.295 28.768 1.00 95.31 486 GLY A C 1
ATOM 3864 O O . GLY A 1 486 ? -36.673 6.527 29.059 1.00 95.31 486 GLY A O 1
ATOM 3865 N N . SER A 1 487 ? -35.171 5.336 27.899 1.00 96.81 487 SER A N 1
ATOM 3866 C CA . SER A 1 487 ? -36.163 4.451 27.278 1.00 96.81 487 SER A CA 1
ATOM 3867 C C . SER A 1 487 ? -36.847 3.522 28.297 1.00 96.81 487 SER A C 1
ATOM 3869 O O . SER A 1 487 ? -36.301 3.219 29.362 1.00 96.81 487 SER A O 1
ATOM 3871 N N . THR A 1 488 ? -38.030 2.993 27.957 1.00 96.94 488 THR A N 1
ATOM 3872 C CA . THR A 1 488 ? -38.698 1.936 28.748 1.00 96.94 488 THR A CA 1
ATOM 3873 C C . THR A 1 488 ? -37.784 0.727 28.938 1.00 96.94 488 THR A C 1
ATOM 3875 O O . THR A 1 488 ? -37.684 0.189 30.037 1.00 96.94 488 THR A O 1
ATOM 3878 N N . ARG A 1 489 ? -37.025 0.378 27.894 1.00 96.56 489 ARG A N 1
ATOM 3879 C CA . ARG A 1 489 ? -36.031 -0.695 27.917 1.00 96.56 489 ARG A CA 1
ATOM 3880 C C . ARG A 1 489 ? -34.924 -0.450 28.946 1.00 96.56 489 ARG A C 1
ATOM 3882 O O . ARG A 1 489 ? -34.481 -1.395 29.590 1.00 96.56 489 ARG A O 1
ATOM 3889 N N . ALA A 1 490 ? -34.508 0.801 29.159 1.00 97.44 490 ALA A N 1
ATOM 3890 C CA . ALA A 1 490 ? -33.568 1.139 30.227 1.00 97.44 490 ALA A CA 1
ATOM 3891 C C . ALA A 1 490 ? -34.159 0.847 31.614 1.00 97.44 490 ALA A C 1
ATOM 3893 O O . ALA A 1 490 ? -33.491 0.229 32.439 1.00 97.44 490 ALA A O 1
ATOM 3894 N N . SER A 1 491 ? -35.421 1.217 31.861 1.00 97.81 491 SER A N 1
ATOM 3895 C CA . SER A 1 491 ? -36.114 0.908 33.126 1.00 97.81 491 SER A CA 1
ATOM 3896 C C . SER A 1 491 ? -36.250 -0.606 33.354 1.00 97.81 491 SER A C 1
ATOM 3898 O O . SER A 1 491 ? -35.935 -1.101 34.438 1.00 97.81 491 SER A O 1
ATOM 3900 N N . GLU A 1 492 ? -36.609 -1.367 32.317 1.00 98.00 492 GLU A N 1
ATOM 3901 C CA . GLU A 1 492 ? -36.671 -2.834 32.372 1.00 98.00 492 GLU A CA 1
ATOM 3902 C C . GLU A 1 492 ? -35.297 -3.465 32.644 1.00 98.00 492 GLU A C 1
ATOM 3904 O O . GLU A 1 492 ? -35.187 -4.376 33.468 1.00 98.00 492 GLU A O 1
ATOM 3909 N N . CYS A 1 493 ? -34.235 -2.949 32.016 1.00 98.31 493 CYS A N 1
ATOM 3910 C CA . CYS A 1 493 ? -32.860 -3.379 32.269 1.00 98.31 493 CYS A CA 1
ATOM 3911 C C . CYS A 1 493 ? -32.461 -3.126 33.725 1.00 98.31 493 CYS A C 1
ATOM 3913 O O . CYS A 1 493 ? -31.933 -4.022 34.385 1.00 98.31 493 CYS A O 1
ATOM 3915 N N . ARG A 1 494 ? -32.766 -1.939 34.272 1.00 98.31 494 ARG A N 1
ATOM 3916 C CA . ARG A 1 494 ? -32.509 -1.640 35.689 1.00 98.31 494 ARG A CA 1
ATOM 3917 C C . ARG A 1 494 ? -33.270 -2.585 36.609 1.00 98.31 494 ARG A C 1
ATOM 3919 O O . ARG A 1 494 ? -32.682 -3.108 37.552 1.00 98.31 494 ARG A O 1
ATOM 3926 N N . ALA A 1 495 ? -34.548 -2.847 36.333 1.00 98.25 495 ALA A N 1
ATOM 3927 C CA . ALA A 1 495 ? -35.347 -3.792 37.109 1.00 98.25 495 ALA A CA 1
ATOM 3928 C C . ALA A 1 495 ? -34.750 -5.209 37.074 1.00 98.25 495 ALA A C 1
ATOM 3930 O O . ALA A 1 495 ? -34.644 -5.858 38.119 1.00 98.25 495 ALA A O 1
ATOM 3931 N N . TRP A 1 496 ? -34.292 -5.660 35.903 1.00 98.19 496 TRP A N 1
ATOM 3932 C CA . TRP A 1 496 ? -33.595 -6.934 35.751 1.00 98.19 496 TRP A CA 1
ATOM 3933 C C . TRP A 1 496 ? -32.307 -6.973 36.580 1.00 98.19 496 TRP A C 1
ATOM 3935 O O . TRP A 1 496 ? -32.184 -7.852 37.433 1.00 98.19 496 TRP A O 1
ATOM 3945 N N . LEU A 1 497 ? -31.412 -5.991 36.422 1.00 98.31 497 LEU A N 1
ATOM 3946 C CA . LEU A 1 497 ? -30.156 -5.899 37.177 1.00 98.31 497 LEU A CA 1
ATOM 3947 C C . LEU A 1 497 ? -30.389 -5.852 38.696 1.00 98.31 497 LEU A C 1
ATOM 3949 O O . LEU A 1 497 ? -29.685 -6.522 39.445 1.00 98.31 497 LEU A O 1
ATOM 3953 N N . ARG A 1 498 ? -31.419 -5.132 39.164 1.00 97.75 498 ARG A N 1
ATOM 3954 C CA . ARG A 1 498 ? -31.808 -5.097 40.587 1.00 97.75 498 ARG A CA 1
ATOM 3955 C C . ARG A 1 498 ? -32.268 -6.449 41.120 1.00 97.75 498 ARG A C 1
ATOM 3957 O O . ARG A 1 498 ? -32.035 -6.753 42.288 1.00 97.75 498 ARG A O 1
ATOM 3964 N N . SER A 1 499 ? -32.960 -7.234 40.298 1.00 97.25 499 SER A N 1
ATOM 3965 C CA . SER A 1 499 ? -33.507 -8.544 40.683 1.00 97.25 499 SER A CA 1
ATOM 3966 C C . SER A 1 499 ? -32.534 -9.709 40.483 1.00 97.25 499 SER A C 1
ATOM 3968 O O . SER A 1 499 ? -32.740 -10.785 41.041 1.00 97.25 499 SER A O 1
ATOM 3970 N N . ALA A 1 500 ? -31.481 -9.510 39.689 1.00 97.81 500 ALA A N 1
ATOM 3971 C CA . ALA A 1 500 ? -30.515 -10.545 39.358 1.00 97.81 500 ALA A CA 1
ATOM 3972 C C . ALA A 1 500 ? -29.684 -10.953 40.580 1.00 97.81 500 ALA A C 1
ATOM 3974 O O . ALA A 1 500 ? -29.420 -10.139 41.459 1.00 97.81 500 ALA A O 1
ATOM 3975 N N . ARG A 1 501 ? -29.257 -12.216 40.638 1.00 97.94 501 ARG A N 1
ATOM 3976 C CA . ARG A 1 501 ? -28.408 -12.771 41.705 1.00 97.94 501 ARG A CA 1
ATOM 3977 C C . ARG A 1 501 ? -27.332 -13.660 41.095 1.00 97.94 501 ARG A C 1
ATOM 3979 O O . ARG A 1 501 ? -27.574 -14.292 40.068 1.00 97.94 501 ARG A O 1
ATOM 3986 N N . GLY A 1 502 ? -26.169 -13.740 41.735 1.00 98.06 502 GLY A N 1
ATOM 3987 C CA . GLY A 1 502 ? -25.054 -14.559 41.255 1.00 98.06 502 GLY A CA 1
ATOM 3988 C C . GLY A 1 502 ? -24.144 -13.773 40.320 1.00 98.06 502 GLY A C 1
ATOM 3989 O O . GLY A 1 502 ? -23.458 -12.870 40.782 1.00 98.06 502 GLY A O 1
ATOM 3990 N N . GLN A 1 503 ? -24.110 -14.099 39.027 1.00 98.00 503 GLN A N 1
ATOM 3991 C CA . GLN A 1 503 ? -23.277 -13.383 38.054 1.00 98.00 503 GLN A CA 1
ATOM 3992 C C . GLN A 1 503 ? -24.032 -13.053 36.765 1.00 98.00 503 GLN A C 1
ATOM 3994 O O . GLN A 1 503 ? -24.950 -13.773 36.378 1.00 98.00 503 GLN A O 1
ATOM 3999 N N . ILE A 1 504 ? -23.612 -11.981 36.098 1.00 98.50 504 ILE A N 1
ATOM 4000 C CA . ILE A 1 504 ? -24.086 -11.571 34.778 1.00 98.50 504 ILE A CA 1
ATOM 4001 C C . ILE A 1 504 ? -22.876 -11.469 33.856 1.00 98.50 504 ILE A C 1
ATOM 4003 O O . ILE A 1 504 ? -22.009 -10.610 34.033 1.00 98.50 504 ILE A O 1
ATOM 4007 N N . THR A 1 505 ? -22.836 -12.351 32.864 1.00 98.06 505 THR A N 1
ATOM 4008 C CA . THR A 1 505 ? -21.797 -12.393 31.833 1.00 98.06 505 THR A CA 1
ATOM 4009 C C . THR A 1 505 ? -22.246 -11.667 30.565 1.00 98.06 505 THR A C 1
ATOM 4011 O O . THR A 1 505 ? -23.416 -11.313 30.395 1.00 98.06 505 THR A O 1
ATOM 4014 N N . VAL A 1 506 ? -21.326 -11.478 29.614 1.00 97.75 506 VAL A N 1
ATOM 4015 C CA . VAL A 1 506 ? -21.667 -10.904 28.300 1.00 97.75 506 VAL A CA 1
ATOM 4016 C C . VAL A 1 506 ? -22.724 -11.735 27.553 1.00 97.75 506 VAL A C 1
ATOM 4018 O O . VAL A 1 506 ? -23.560 -11.181 26.839 1.00 97.75 506 VAL A O 1
ATOM 4021 N N . ALA A 1 507 ? -22.740 -13.059 27.748 1.00 97.69 507 ALA A N 1
ATOM 4022 C CA . ALA A 1 507 ? -23.735 -13.941 27.145 1.00 97.69 507 ALA A CA 1
ATOM 4023 C C . ALA A 1 507 ? -25.142 -13.686 27.712 1.00 97.69 507 ALA A C 1
ATOM 4025 O O . ALA A 1 507 ? -26.118 -13.682 26.957 1.00 97.69 507 ALA A O 1
ATOM 4026 N N . ASP A 1 508 ? -25.244 -13.416 29.015 1.00 98.06 508 ASP A N 1
ATOM 4027 C CA . ASP A 1 508 ? -26.510 -13.080 29.672 1.00 98.06 508 ASP A CA 1
ATOM 4028 C C . ASP A 1 508 ? -27.051 -11.737 29.179 1.00 98.06 508 ASP A C 1
ATOM 4030 O O . ASP A 1 508 ? -28.242 -11.633 28.892 1.00 98.06 508 ASP A O 1
ATOM 4034 N N . ALA A 1 509 ? -26.177 -10.741 28.988 1.00 98.00 509 ALA A N 1
ATOM 4035 C CA . ALA A 1 509 ? -26.557 -9.460 28.394 1.00 98.00 509 ALA A CA 1
ATOM 4036 C C . ALA A 1 509 ? -27.126 -9.633 26.977 1.00 98.00 509 ALA A C 1
ATOM 4038 O O . ALA A 1 509 ? -28.215 -9.139 26.693 1.00 98.00 509 ALA A O 1
ATOM 4039 N N . TYR A 1 510 ? -26.466 -10.394 26.096 1.00 97.69 510 TYR A N 1
ATOM 4040 C CA . TYR A 1 510 ? -27.008 -10.671 24.758 1.00 97.69 510 TYR A CA 1
ATOM 4041 C C . TYR A 1 510 ? -28.340 -11.428 24.801 1.00 97.69 510 TYR A C 1
ATOM 4043 O O . TYR A 1 510 ? -29.259 -11.136 24.029 1.00 97.69 510 TYR A O 1
ATOM 4051 N N . LYS A 1 511 ? -28.481 -12.391 25.715 1.00 97.88 511 LYS A N 1
ATOM 4052 C CA . LYS A 1 511 ? -29.737 -13.120 25.914 1.00 97.88 511 LYS A CA 1
ATOM 4053 C C . LYS A 1 511 ? -30.857 -12.194 26.396 1.00 97.88 511 LYS A C 1
ATOM 4055 O O . LYS A 1 511 ? -31.990 -12.300 25.925 1.00 97.88 511 LYS A O 1
ATOM 4060 N N . TRP A 1 512 ? -30.555 -11.271 27.303 1.00 97.88 512 TRP A N 1
ATOM 4061 C CA . TRP A 1 512 ? -31.510 -10.266 27.758 1.00 97.88 512 TRP A CA 1
ATOM 4062 C C . TRP A 1 512 ? -31.921 -9.339 26.603 1.00 97.88 512 TRP A C 1
ATOM 4064 O O . TRP A 1 512 ? -33.110 -9.205 26.315 1.00 97.88 512 TRP A O 1
ATOM 4074 N N . MET A 1 513 ? -30.946 -8.829 25.844 1.00 97.12 513 MET A N 1
ATOM 4075 C CA . MET A 1 513 ? -31.169 -7.956 24.684 1.00 97.12 513 MET A CA 1
ATOM 4076 C C . MET A 1 513 ? -32.036 -8.607 23.602 1.00 97.12 513 MET A C 1
ATOM 4078 O O . MET A 1 513 ? -32.883 -7.958 22.998 1.00 97.12 513 MET A O 1
ATOM 4082 N N . THR A 1 514 ? -31.856 -9.903 23.360 1.00 96.50 514 THR A N 1
ATOM 4083 C CA . THR A 1 514 ? -32.648 -10.639 22.361 1.00 96.50 514 THR A CA 1
ATOM 4084 C C . THR A 1 514 ? -34.046 -11.024 22.847 1.00 96.50 514 THR A C 1
ATOM 4086 O O . THR A 1 514 ? -34.928 -11.239 22.020 1.00 96.50 514 THR A O 1
ATOM 4089 N N . SER A 1 515 ? -34.277 -11.102 24.160 1.00 94.81 515 SER A N 1
ATOM 4090 C CA . SER A 1 515 ? -35.598 -11.426 24.726 1.00 94.81 515 SER A CA 1
ATOM 4091 C C . SER A 1 515 ? -36.493 -10.205 24.954 1.00 94.81 515 SER A C 1
ATOM 4093 O O . SER A 1 515 ? -37.701 -10.377 25.094 1.00 94.81 515 SER A O 1
ATOM 4095 N N . HIS A 1 516 ? -35.919 -9.000 24.947 1.00 89.88 516 HIS A N 1
ATOM 4096 C CA . HIS A 1 516 ? -36.608 -7.727 25.183 1.00 89.88 516 HIS A CA 1
ATOM 4097 C C . HIS A 1 516 ? -36.236 -6.735 24.065 1.00 89.88 516 HIS A C 1
ATOM 4099 O O . HIS A 1 516 ? -35.394 -5.868 24.309 1.00 89.88 516 HIS A O 1
ATOM 4105 N N . PRO A 1 517 ? -36.725 -6.940 22.822 1.00 74.81 517 PRO A N 1
ATOM 4106 C CA . PRO A 1 517 ? -36.281 -6.215 21.627 1.00 74.81 517 PRO A CA 1
ATOM 4107 C C . PRO A 1 517 ? -36.535 -4.708 21.657 1.00 74.81 517 PRO A C 1
ATOM 4109 O O . PRO A 1 517 ? -37.556 -4.271 22.228 1.00 74.81 517 PRO A O 1
#

Solvent-accessible surface area (backbone atoms only — not comparable to full-atom values): 30403 Å² total; per-residue (Å²): 141,81,88,85,85,86,84,86,81,86,86,85,88,77,89,82,83,86,82,86,83,86,81,89,82,88,87,90,81,92,82,89,87,84,82,88,75,85,83,78,87,90,82,67,65,67,65,55,56,56,56,57,60,65,67,69,63,61,81,76,60,79,81,75,51,93,78,72,70,55,61,44,28,35,37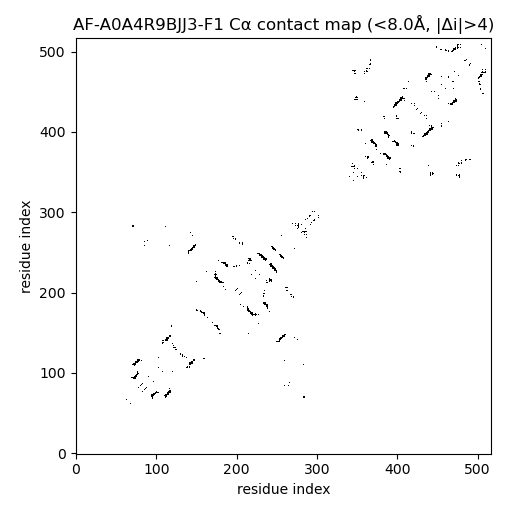,36,37,51,52,73,69,46,37,70,72,72,44,61,66,51,69,82,74,35,88,26,66,45,80,40,91,50,70,84,82,50,69,67,86,78,42,37,33,40,38,29,59,57,69,76,66,66,82,59,78,53,102,87,47,87,53,85,66,76,72,60,75,76,57,53,65,42,24,34,47,33,38,42,63,84,80,85,51,62,92,78,46,78,67,64,90,58,89,63,63,96,82,64,90,69,86,76,53,35,50,39,52,45,64,75,39,73,62,81,55,71,45,82,53,81,92,60,58,66,73,57,49,51,46,39,62,72,20,44,47,56,40,56,70,72,44,92,46,36,56,30,38,34,72,36,86,92,40,30,70,82,52,47,37,77,75,43,65,56,32,33,38,46,94,71,22,25,45,26,32,34,30,28,37,82,58,71,18,44,36,40,40,38,44,61,73,38,56,65,54,66,60,54,49,53,54,47,48,47,58,43,24,78,75,37,48,81,56,30,68,70,63,90,40,75,90,69,36,75,90,69,50,52,73,66,56,48,51,52,51,52,50,49,54,52,51,53,52,54,49,54,53,53,52,55,53,51,53,52,54,52,50,52,54,50,52,52,50,51,52,52,48,52,55,40,60,78,34,66,45,17,23,53,60,34,45,64,68,58,21,44,54,28,48,48,52,35,43,39,43,41,54,36,48,70,42,62,36,71,79,73,44,59,87,87,59,85,69,47,46,32,45,36,32,40,83,94,41,79,84,48,40,31,46,25,44,68,49,50,30,80,85,45,61,63,72,68,54,59,59,52,53,54,52,38,51,54,51,46,49,70,74,68,59,59,97,54,87,58,31,38,38,40,36,34,25,46,32,34,93,48,64,70,93,72,60,70,75,68,63,53,74,70,58,31,50,52,26,44,75,55,61,6,31,36,38,28,24,48,15,50,42,55,48,36,77,72,42,60,66,81,37,73,66,19,54,52,49,48,54,47,63,72,70,45,58,23,69,42,37,47,68,52,39,52,54,49,52,70,74,60,118

Secondary structure (DSSP, 8-state):
------PPPPP--------PPPP------------PPP-----SSHHHHHHHHHSS-----GGG-TT--PSSEEEEE--HHHHHHTSTTHHHH-SEEEE-SSGGGS-GGG-SEEEESS-S-----BTTB----------TT-EEEEEE-TTSSSTT---------TT------SEEEEEEE-----EEPTT--HHHHHHIIIIIHHHHHT-SSEEEEEE-TTS-TTT-EEEEEEEE-GGG-EEEEEEE-TTS-EEEEEETT-S-HHHHHHHHHHHHHHH-TTTS-----GGG-GGG--HHHHHHHHHHHHHHHHHHHHHHHHHHHHHHHHHHHHHHHHHHHTTTTHHHH--HHHHHHHHHHHHHHTT-EEEESTTTS-TTS---SEEEE-TTSTT-EEEEEEEEESS---THHHHHHHHHHHHHHHHH--SSPPEEEEEEEETTTS-GGG---SS-HHHHHHHHHTT-EEEEHHHHHHHHHHS-TTSHHHHHHHHHHHH--EEE-HHHHHHHHHH--

pLDDT: mean 82.68, std 21.15, range [29.89, 98.5]

Mean predicted aligned error: 14.52 Å

Nearest PDB structures (foldseek):
  2vld-assembly1_B  TM=6.098E-01  e=2.396E-01  Pyrococcus abyssi
  6xl1-assembly1_B  TM=6.213E-01  e=6.261E-01  Treponema succinifaciens DSM 2489
  3r74-assembly1_B  TM=3.761E-01  e=2.982E+00  Burkholderia lata
  7u0h-assembly1_n  TM=4.253E-01  e=2.491E+00  Saccharomyces cerevisiae BY4741
  7bge-assembly1_b  TM=3.028E-01  e=6.509E+00  Staphylococcus aureus subsp. aureus NCTC 8325

Foldseek 3Di:
DDDDDDDDDDDDDDDDDDDDDDDDDDDDDDDDDDDDDDDDDDPDPVVVVVVVVVVVPPPPPVVPPPDDFDFQAEEEAEDPVCCVPQVVCPVVPDRHYDYDPAPVVDDLVSHAEYEYQDQNADQDDDPPDRDDDPRPPNDQRYAYEYAYEPPPDPAFPDRDDFPPDPDDPDPQHQKTKHPFADDQDKDADPPDDPLLLCLCVPWVNVLSNPDRGDIAMDGDVVPCPDAWAPWAAGMAGPPRGGQWTKTHGNSRHIYTYHYSRTPPVVSVVLVVLVVVCVRPCPNSVDSPDVVPDPVPDDPVRVVVVVVVVVVVVVVVVVVVVVVVVVVVVVVVVVVVVVVCVQELCCLQANFDPSNLVNLCVLLVQLPKDWDQVPVVDDPVDDAAGIWIHHPVDPLAIEGEHEGEEQAAADLVVLVVQVVRQVVCCVPVVGPDRYEYEYEYNYNSVDDLVPRPDRDDPVSLVSQQVRNYEYERSLLSSLQSVVDGRPDPVSVVVVVCNSNDGRYDGNVNSVVSVVVRD

Sequence (517 aa):
MRHDERQRIKKHDGCCRGFGRPTDDQNLALGRPAGLPSYVAYSSKAARCARNKIRLMAEYLPSNVLNDRDRPRVLLVATPAAEESTFAWLSERCGTYRRVNALLEVDPSEWDVLVTDQAYATIRTTDWGLDASFWDRVPDHLFIFRTFRPGNGRAGSRFFEFNIEDGMADRNRALRRVDSVPGHQLRRIQALPEAIQDLVKSTLVPSAEARSQQFGIQVDGEHLAPAVLNFRPFLAGPGDIYLAGSYERPGGAAVWLLPDDAKSLENWFDVALVEWHLKDRRKFPSVQTWQSNPDWDTREERLAREELGKLDAAHAEALSRYETQRSVAATTLEAEHAIASSGPKHLLNGQDDDLQDAARIALEQLGFKVEDMDLVWDPRERREDFRIRDTDAPGWVAIADVTGVSKGAPGSKLATILGYIMKYLVADKPEREPSMWVIVNQLFHRDPLTRGDLYRADDIQTLVTHDGIALDTSALYVLSQSIEPGSTRASECRAWLRSARGQITVADAYKWMTSHP

Radius of gyration: 41.75 Å; Cα contacts (8 Å, |Δi|>4): 713; chains: 1; bounding box: 88×80×107 Å

Organism: NCBI:txid1259201